Protein 4XXV (pdb70)

Sequence (711 aa):
HMKIAVLPGDGIGPEIVNEAVKVLNALDEKFELEHAPVGGAGYEASGHPLPDATLALAKEADAILFGAVGDWKYDSLERALRPEQAILGLRKHLELFANFRPAICYPQLVDASPLKPELVAGLDILIVRELNGDIYFGQPRGVRAAPDGPFAGEREGFDTMRYSEPEVRRIAHVAFQQAAQKRAKKLLSVDKSNVLETSQFWRDVMIDVSKEYADVELSSHMYVDNAAMMQLAKAPKQFDVIVTGNMFGDILSDEASSMLTGSIIGMLPSSASLDKNNKGLYEPSSHGSAPDIAGKGIANPLATILSSAAMLLRYSLNRAEQADRIERRAVKTVLEQGYRTGDIATPGCRQVGTAAMGDAVVAALMKIAVLPGDGIGPEIVNEAVKVLNALDEKFELEHAPVGGAGYEEASGHHPLPDATLALAKEADAILFGAVGDWKYDSLERALRPEQAILGLRKHLELFANFRPAICYPQLVDDASPLKPELVAGLDILIVRELNGDIYFGQPRGVRAAPDGPFAGEREGFDTMRYSEPEVRRIAHVAFQAAQKRAKKLLSVDKSNVLETSQFWRDVMIDVSKEYADVELSSHMYVDNAAMQLAKAPKQFDVIVTGNMMFGDILSDEASMMLTGSIGMLPSASLDKNNKGLYEPSHGSAPDIAGKGIANPLATILSAAMLLRYSLNRAEQADRIERAVKTVLEQGYRTGDIATPGCRRQVGTAAMGDAVVAAL

Solvent-accessible surface area: 25032 Å² total; per-residue (Å²): 194,29,23,0,0,0,0,24,5,7,29,6,0,45,32,0,0,84,10,0,18,66,0,0,101,44,11,99,48,90,33,99,43,74,103,12,52,0,0,0,31,0,78,110,68,72,26,103,8,28,9,128,80,1,24,57,13,0,115,114,3,31,0,0,0,3,2,1,5,2,25,168,142,18,66,105,30,115,68,70,30,93,0,72,73,0,47,93,16,1,74,65,107,17,118,4,3,0,4,1,47,16,1,24,7,16,72,59,11,27,117,41,1,2,0,45,62,113,41,0,32,45,6,82,3,2,0,0,30,0,10,67,7,6,0,15,121,6,100,80,52,14,71,58,56,5,81,71,46,113,50,60,54,69,119,5,0,18,0,4,3,26,4,0,53,37,15,0,65,49,0,0,44,4,0,0,52,3,0,69,95,74,67,96,79,1,10,0,1,2,12,1,15,10,0,25,3,5,40,17,6,29,75,9,0,76,62,0,22,161,111,18,99,68,9,106,40,46,57,31,27,0,20,50,1,0,11,29,0,2,94,30,1,99,68,18,12,1,1,0,0,4,1,0,9,0,18,0,0,3,27,0,3,7,21,1,2,20,18,66,27,2,4,4,5,0,1,0,19,158,111,23,33,0,8,0,21,4,35,58,28,47,25,36,86,46,29,60,138,33,80,2,11,0,0,0,0,0,5,0,0,0,10,0,0,33,20,27,10,131,76,48,79,21,0,58,68,0,47,140,0,0,109,38,0,1,123,89,15,40,17,0,39,91,14,50,41,142,87,33,125,121,26,24,5,55,43,0,0,78,8,0,45,89,24,58,78,28,1,0,0,0,23,9,12,23,6,0,54,30,0,1,89,8,0,20,66,0,0,100,43,9,102,45,88,34,116,45,90,101,14,56,0,0,0,36,0,72,120,68,78,32,74,0,15,16,130,78,2,28,58,28,0,117,140,6,65,0,0,0,1,0,3,14,6,37,143,149,16,33,108,41,120,49,58,39,8,0,19,42,0,16,11,13,0,16,68,108,20,110,0,12,2,0,33,7,25,0,67,5,19,105,55,0,14,92,22,0,6,3,33,58,109,37,0,46,68,2,63,1,20,1,0,4,0,0,7,5,6,0,10,39,6,99,81,47,16,69,54,56,4,80,70,50,132,44,56,55,70,120,4,0,15,0,5,4,25,6,0,48,39,14,0,61,66,0,0,49,29,0,0,83,18,0,63,176,81,54,83,92,2,19,0,1,2,8,13,85,52,1,67,3,6,75,18,5,40,76,9,0,77,49,0,28,149,108,20,107,68,12,122,29,52,55,34,64,0,13,59,1,0,18,46,1,1,74,38,0,98,72,11,23,1,2,0,0,4,1,0,9,0,10,0,2,0,8,4,0,0,7,2,3,1,5,41,6,6,0,10,0,0,0,13,26,174,111,82,37,0,0,0,10,0,14,18,42,8,28,38,111,51,34,68,133,32,85,3,7,0,0,0,0,0,8,0,0,0,14,0,0,66,105,28,10,128,74,40,129,22,0,51,75,0,41,137,0,0,92,42,0,1,121,94,15,39,16,0,39,63,1,48,16,134,88,33,132,120,31,23,3,56,45,0,0,76,9,0,46,89,26,58

InterPro domains:
  IPR004429 Isopropylmalate dehydrogenase [MF_01033] (1-355)
  IPR004429 Isopropylmalate dehydrogenase [PTHR42979] (2-354)
  IPR004429 Isopropylmalate dehydrogenase [TIGR00169] (2-350)
  IPR019818 Isocitrate/isopropylmalate dehydrogenase, conserved site [PS00470] (242-261)
  IPR024084 Isopropylmalate dehydrogenase-like domain [PF00180] (2-351)
  IPR024084 Isopropylmalate dehydrogenase-like domain [SM01329] (2-351)

Nearest PDB structures (foldseek):
  4iwh-assembly1_B  TM=9.318E-01  e=2.476E-70  Burkholderia thailandensis E264
  5j34-assembly2_D  TM=9.458E-01  e=7.699E-50  Arabidopsis thaliana
  3r8w-assembly2_D  TM=9.537E-01  e=6.524E-49  Arabidopsis thaliana
  1cnz-assembly1_B  TM=9.238E-01  e=2.103E-46  Salmonella enterica subsp. enterica serovar Typhimurium
  3u1h-assembly1_A  TM=9.216E-01  e=5.078E-44  Bacillus sp. (in: firmicutes)

Foldseek 3Di:
DAEEEEEQAFFCSVLLSVLLVVQVVLDPDDYHYDYDYAFVRNCVVPNARQDPVSLVSCLPGLAYQYEFYDAPVQPPPDPRRGRVVRVVVNCVVNVQFKKKWWQAADLLQQVLAPADSVQHHGGTAIEIEGADAFQVDADDWAWDQACDDPRGRHIDGDTDTADDLVSLLLSLVLQQVVLVLWVQEEEEEEQVVPDPRRVVSVVSSVVNCVVRVSHHYHYYYLVVLLVCLRVHVNVHHYYYYYNVSSVVSSVSSCNRSSCLLLIKMWGAHSQQHIYIYQPDHDDNVCGPVQQRASNRSSLSSLVNCVRRVVNVVSSVQLVQLLSVVSVVQEDGPSRHDPPGDYDGSVVSSVSSSVSD/DEEEEEQEFFQSVLLSVLLVVQVVLDPDDYHYHYDYAAVRCCVVPNARQDPVNLVSCLPGLAYQYEFHADPVQVPPDVRRGRVVRVLVSCAVNVLFKKKKWQAAFQLQLQLFPADSVQQVGDTAIEIEGRHAFQVDADDWAWDQACDDPRGRDIDGDTDTADDLVSLLVSLVVQCVVLVVPVQEEEEEAQCVPDPRRVVSVVSSVVNVVVRPSHHYYYDYLVVLLVCLRVHVSVHHYYYYYNVSSLVVSQSNNSSRSHLLAIKMWGAHPQQHTYIYRSDHSPNVCGPVQQGRSNNSSLSSLVCCVRRVVNVVSSVLLVVLLSVVSVVQEDGPSRHDPPGDHDGSVVSSVSSSVSD

B-factor: mean 15.77, std 9.16, range [4.49, 54.38]

Secondary structure (DSSP, 8-state):
--EEEEEEESTHHHHHHHHHHHHHHHSS---EEEE---THHHHHHHSSSS-HHHHHHHHHSSEEEEEE---GGGTTS-GGGSTTHHHHHHHHHTT--EEEEEEE--GGGGGGSSB-HHHHTT-EEEEEEE-S-STTT-SS-EEEE--SSTTTTSEEEEEEEEEEHHHHHHHHHHHHHHHHTTTSEEEEEE-TTT-HHHHHHHHHHHHHHTT-TTSEEEEEEHHHHHHHHHH-GGG-SEEEE-HHHHHHHHHHHHHHHS-GGG-EEEEE-TT--EEEEETT---TTTTTSS----HHHHHHHHHHHHHTSS-HHHHHHHHHHHHHHHHTTEE-GGG--TT-EE--HHHHHHHHHHT-/-EEEEEEESTTHHHHHHHHHHHHHHSSS--EEEE---THHHHHHHSSSS-HHHHHHHHHSSEEEEEE---GGGTTS-GGGSTTHHHHHHHHHTT--EEEEEEE--GGGGGGSSB-HHHHTT-EEEEEEE-S-GGGT-SSEEEEE--SSTTTTSEEEEEEEEEEHHHHHHHHHHHHHHHHTTTSEEEEEE-TTT-HHHHHHHHHHHHHHTT-TTSEEEEEEHHHHHHHHHH-GGG-SEEEE-HHHHHHHHHHHHGGGT-GGG-EEEEE-TT--EEEEESS---TTTTTSS-S--HHHHHHHHHHHHHTSS-HHHHHHHHHHHHHHHHTTEE-GGG--TT-EE--HHHHHHHHHHT-

Structure (mmCIF, N/CA/C/O backbone):
data_4XXV
#
_entry.id   4XXV
#
_cell.length_a   144.350
_cell.length_b   60.900
_cell.length_c   105.050
_cell.angle_alpha   90.000
_cell.angle_beta   117.850
_cell.angle_gamma   90.000
#
_symmetry.space_group_name_H-M   'C 1 2 1'
#
loop_
_entity.id
_entity.type
_entity.pdbx_description
1 polymer '3-isopropylmalate dehydrogenase'
2 non-polymer NICOTINAMIDE-ADENINE-DINUCLEOTIDE
3 non-polymer GLYCEROL
4 water water
#
loop_
_atom_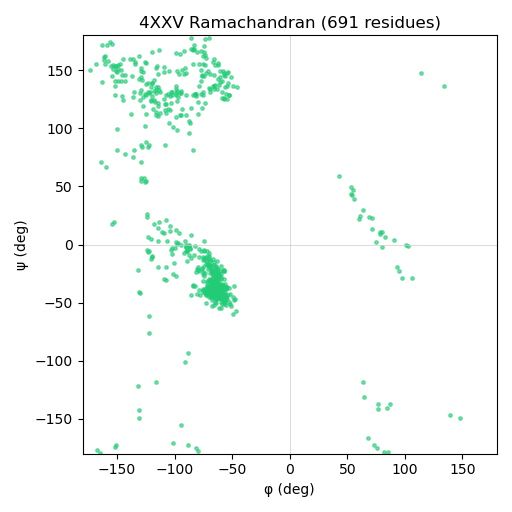site.group_PDB
_atom_site.id
_atom_site.type_symbol
_atom_site.label_atom_id
_atom_site.label_alt_id
_atom_site.label_comp_id
_atom_site.label_asym_id
_atom_site.label_entity_id
_atom_site.label_seq_id
_atom_site.pdbx_PDB_ins_code
_atom_site.Cartn_x
_atom_site.Cartn_y
_atom_site.Cartn_z
_atom_site.occupancy
_atom_site.B_iso_or_equiv
_atom_site.auth_seq_id
_atom_site.auth_comp_id
_atom_site.auth_asym_id
_atom_site.auth_atom_id
_atom_site.pdbx_PDB_model_num
ATOM 1 N N . HIS A 1 8 ? 22.346 5.313 18.994 1.00 46.33 0 HIS A N 1
ATOM 2 C CA . HIS A 1 8 ? 22.206 5.189 20.450 1.00 43.83 0 HIS A CA 1
ATOM 3 C C . HIS A 1 8 ? 20.861 4.615 20.888 1.00 38.77 0 HIS A C 1
ATOM 4 O O . HIS A 1 8 ? 19.819 4.838 20.265 1.00 37.21 0 HIS A O 1
ATOM 11 N N . MET A 1 9 ? 20.887 3.873 21.986 1.00 35.20 1 MET A N 1
ATOM 12 C CA . MET A 1 9 ? 19.664 3.327 22.531 1.00 26.64 1 MET A CA 1
ATOM 13 C C . MET A 1 9 ? 19.656 3.525 24.033 1.00 26.20 1 MET A C 1
ATOM 14 O O . MET A 1 9 ? 20.006 2.616 24.779 1.00 28.82 1 MET A O 1
ATOM 19 N N . LYS A 1 10 ? 19.287 4.725 24.469 1.00 20.66 2 LYS A N 1
ATOM 20 C CA . LYS A 1 10 ? 19.298 5.038 25.883 1.00 21.46 2 LYS A CA 1
ATOM 21 C C . LYS A 1 10 ? 17.902 4.889 26.441 1.00 17.16 2 LYS A C 1
ATOM 22 O O . LYS A 1 10 ? 16.942 5.429 25.894 1.00 17.19 2 LYS A O 1
ATOM 28 N N . ILE A 1 11 ? 17.781 4.131 27.519 1.00 14.28 3 ILE A N 1
ATOM 29 C CA . ILE A 1 11 ? 16.482 3.896 28.129 1.00 12.36 3 ILE A CA 1
ATOM 30 C C . ILE A 1 11 ? 16.492 4.465 29.535 1.00 11.73 3 ILE A C 1
ATOM 31 O O . ILE A 1 11 ? 17.348 4.104 30.341 1.00 15.64 3 ILE A O 1
ATOM 36 N N . ALA A 1 12 ? 15.559 5.370 29.814 1.00 11.12 4 ALA A N 1
ATOM 37 C CA . ALA A 1 12 ? 15.308 5.846 31.177 1.00 11.32 4 ALA A CA 1
ATOM 38 C C . ALA A 1 12 ? 14.466 4.808 31.886 1.00 12.29 4 ALA A C 1
ATOM 39 O O . ALA A 1 12 ? 13.390 4.471 31.426 1.00 10.49 4 ALA A O 1
ATOM 41 N N . VAL A 1 13 ? 14.972 4.309 33.006 1.00 10.46 5 VAL A N 1
ATOM 42 C CA . VAL A 1 13 ? 14.264 3.300 33.808 1.00 8.57 5 VAL A CA 1
ATOM 43 C C . VAL A 1 13 ? 13.717 3.969 35.050 1.00 8.98 5 VAL A C 1
ATOM 44 O O . VAL A 1 13 ? 14.482 4.494 35.851 1.00 9.18 5 VAL A O 1
ATOM 48 N N . LEU A 1 14 ? 12.386 3.982 35.180 1.00 7.38 6 LEU A N 1
ATOM 49 C CA . LEU A 1 14 ? 11.712 4.712 36.248 1.00 7.94 6 LEU A CA 1
ATOM 50 C C . LEU A 1 14 ? 10.878 3.718 37.020 1.00 7.74 6 LEU A C 1
ATOM 51 O O . LEU A 1 14 ? 9.693 3.539 36.721 1.00 8.58 6 LEU A O 1
ATOM 56 N N . PRO A 1 15 ? 11.491 3.030 38.001 1.00 8.60 7 PRO A N 1
ATOM 57 C CA . PRO A 1 15 ? 10.805 1.858 38.567 1.00 7.18 7 PRO A CA 1
ATOM 58 C C . PRO A 1 15 ? 9.586 2.215 39.413 1.00 9.38 7 PRO A C 1
ATOM 59 O O . PRO A 1 15 ? 8.641 1.441 39.384 1.00 8.13 7 PRO A O 1
ATOM 63 N N . GLY A 1 16 ? 9.629 3.334 40.151 1.00 9.23 8 GLY A N 1
ATOM 64 C CA . GLY A 1 16 ? 8.493 3.730 40.979 1.00 6.91 8 GLY A CA 1
ATOM 65 C C . GLY A 1 16 ? 8.511 3.123 42.366 1.00 6.01 8 GLY A C 1
ATOM 66 O O . GLY A 1 16 ? 9.566 3.042 43.012 1.00 8.50 8 GLY A O 1
ATOM 67 N N . ASP A 1 17 ? 7.335 2.676 42.808 1.00 5.76 9 ASP A N 1
ATOM 68 C CA . ASP A 1 17 ? 7.110 2.303 44.207 1.00 6.04 9 ASP A CA 1
ATOM 69 C C . ASP A 1 17 ? 6.585 0.877 44.324 1.00 6.38 9 ASP A C 1
ATOM 70 O O . ASP A 1 17 ? 5.951 0.389 43.394 1.00 7.43 9 ASP A O 1
ATOM 75 N N . GLY A 1 18 ? 6.779 0.235 45.475 1.00 11.34 10 GLY A N 1
ATOM 76 C CA . GLY A 1 18 ? 6.044 -1.016 45.741 1.00 11.03 10 GLY A CA 1
ATOM 77 C C . GLY A 1 18 ? 6.387 -2.145 44.782 1.00 9.55 10 GLY A C 1
ATOM 78 O O . GLY A 1 18 ? 7.550 -2.560 44.729 1.00 9.72 10 GLY A O 1
ATOM 79 N N . ILE A 1 19 ? 5.415 -2.635 44.017 1.00 7.53 11 ILE A N 1
ATOM 80 C CA . ILE A 1 19 ? 5.733 -3.692 43.036 1.00 8.24 11 ILE A CA 1
ATOM 81 C C . ILE A 1 19 ? 6.553 -3.149 41.866 1.00 8.20 11 ILE A C 1
ATOM 82 O O . ILE A 1 19 ? 7.158 -3.936 41.140 1.00 6.83 11 ILE A O 1
ATOM 87 N N . GLY A 1 20 ? 6.572 -1.833 41.674 1.00 5.60 12 GLY A N 1
ATOM 88 C CA . GLY A 1 20 ? 7.300 -1.233 40.562 1.00 7.44 12 GLY A CA 1
ATOM 89 C C . GLY A 1 20 ? 8.748 -1.703 40.396 1.00 8.58 12 GLY A C 1
ATOM 90 O O . GLY A 1 20 ? 9.135 -2.233 39.349 1.00 8.56 12 GLY A O 1
ATOM 91 N N . PRO A 1 21 ? 9.578 -1.499 41.415 1.00 7.56 13 PRO A N 1
ATOM 92 C CA . PRO A 1 21 ? 10.952 -2.016 41.316 1.00 7.19 13 PRO A CA 1
ATOM 93 C C . PRO A 1 21 ? 11.031 -3.524 41.102 1.00 10.47 13 PRO A C 1
ATOM 94 O O . PRO A 1 21 ? 11.891 -3.980 40.341 1.00 9.67 13 PRO A O 1
ATOM 98 N N . GLU A 1 22 ? 10.170 -4.273 41.787 1.00 8.51 14 GLU A N 1
ATOM 99 C CA . GLU A 1 22 ? 10.170 -5.730 41.663 1.00 7.59 14 GLU A CA 1
ATOM 100 C C . GLU A 1 22 ? 9.979 -6.170 40.216 1.00 8.24 14 GLU A C 1
ATOM 101 O O . GLU A 1 22 ? 10.718 -7.027 39.713 1.00 8.13 14 GLU A O 1
ATOM 107 N N . ILE A 1 23 ? 9.027 -5.552 39.539 1.00 6.72 15 ILE A N 1
ATOM 108 C CA . ILE A 1 23 ? 8.705 -6.009 38.184 1.00 6.25 15 ILE A CA 1
ATOM 109 C C . ILE A 1 23 ? 9.653 -5.384 37.160 1.00 6.42 15 ILE A C 1
ATOM 110 O O . ILE A 1 23 ? 10.027 -6.052 36.182 1.00 7.11 15 ILE A O 1
ATOM 115 N N . VAL A 1 24 ? 10.061 -4.130 37.373 1.00 7.11 16 VAL A N 1
ATOM 116 C CA . VAL A 1 24 ? 11.006 -3.515 36.455 1.00 7.24 16 VAL A CA 1
ATOM 117 C C . VAL A 1 24 ? 12.366 -4.236 36.546 1.00 7.77 16 VAL A C 1
ATOM 118 O O . VAL A 1 24 ? 13.062 -4.394 35.527 1.00 7.81 16 VAL A O 1
ATOM 122 N N . ASN A 1 25 ? 12.746 -4.731 37.726 1.00 9.69 17 ASN A N 1
ATOM 123 C CA . ASN A 1 25 ? 14.009 -5.468 37.801 1.00 10.20 17 ASN A CA 1
ATOM 124 C C . ASN A 1 25 ? 14.016 -6.674 36.860 1.00 8.92 17 ASN A C 1
ATOM 125 O O . ASN A 1 25 ? 15.054 -7.024 36.294 1.00 9.39 17 ASN A O 1
ATOM 130 N N . GLU A 1 26 ? 12.864 -7.302 36.683 1.00 8.22 18 GLU A N 1
ATOM 131 C CA . GLU A 1 26 ? 12.813 -8.461 35.787 1.00 10.20 18 GLU A CA 1
ATOM 132 C C . GLU A 1 26 ? 12.848 -8.050 34.309 1.00 8.81 18 GLU A C 1
ATOM 133 O O . GLU A 1 26 ? 13.479 -8.716 33.479 1.00 9.55 18 GLU A O 1
ATOM 139 N N . ALA A 1 27 ? 12.166 -6.969 33.968 1.00 8.98 19 ALA A N 1
ATOM 140 C CA . ALA A 1 27 ? 12.247 -6.480 32.584 1.00 8.52 19 ALA A CA 1
ATOM 141 C C . ALA A 1 27 ? 13.691 -6.066 32.246 1.00 10.42 19 ALA A C 1
ATOM 142 O O . ALA A 1 27 ? 14.174 -6.337 31.148 1.00 10.00 19 ALA A O 1
ATOM 144 N N . VAL A 1 28 ? 14.400 -5.453 33.205 1.00 9.26 20 VAL A N 1
ATOM 145 C CA . VAL A 1 28 ? 15.802 -5.083 33.005 1.00 10.11 20 VAL A CA 1
ATOM 146 C C . VAL A 1 28 ? 16.657 -6.338 32.864 1.00 12.60 20 VAL A C 1
ATOM 147 O O . VAL A 1 28 ? 17.544 -6.403 32.014 1.00 13.05 20 VAL A O 1
ATOM 151 N N . LYS A 1 29 ? 16.369 -7.346 33.686 1.00 10.85 21 LYS A N 1
ATOM 152 C CA . LYS A 1 29 ? 17.071 -8.632 33.571 1.00 11.78 21 LYS A CA 1
ATOM 153 C C . LYS A 1 29 ? 16.916 -9.201 32.159 1.00 12.29 21 LYS A C 1
ATOM 154 O O . LYS A 1 29 ? 17.893 -9.662 31.551 1.00 13.41 21 LYS A O 1
ATOM 160 N N . VAL A 1 30 ? 15.696 -9.138 31.620 1.00 11.60 22 VAL A N 1
ATOM 161 C CA . VAL A 1 30 ? 15.438 -9.632 30.267 1.00 12.13 22 VAL A CA 1
ATOM 162 C C . VAL A 1 30 ? 16.175 -8.791 29.227 1.00 12.81 22 VAL A C 1
ATOM 163 O O . VAL A 1 30 ? 16.834 -9.336 28.329 1.00 13.93 22 VAL A O 1
ATOM 167 N N . LEU A 1 31 ? 16.109 -7.471 29.358 1.00 12.30 23 LEU A N 1
ATOM 168 C CA . LEU A 1 31 ? 16.825 -6.620 28.408 1.00 13.06 23 LEU A CA 1
ATOM 169 C C . LEU A 1 31 ? 18.336 -6.912 28.445 1.00 14.30 23 LEU A C 1
ATOM 170 O O . LEU A 1 31 ? 18.992 -6.976 27.395 1.00 15.62 23 LEU A O 1
ATOM 175 N N . ASN A 1 32 ? 18.891 -7.101 29.639 1.00 14.22 24 ASN A N 1
ATOM 176 C CA . ASN A 1 32 ? 20.334 -7.298 29.779 1.00 15.48 24 ASN A CA 1
ATOM 177 C C . ASN A 1 32 ? 20.773 -8.664 29.232 1.00 23.17 24 ASN A C 1
ATOM 178 O O . ASN A 1 32 ? 21.942 -8.876 28.970 1.00 23.20 24 ASN A O 1
ATOM 183 N N . ALA A 1 33 ? 19.822 -9.576 29.061 1.00 16.10 25 ALA A N 1
ATOM 184 C CA . ALA A 1 33 ? 20.106 -10.918 28.557 1.00 20.21 25 ALA A CA 1
ATOM 185 C C . ALA A 1 33 ? 20.124 -10.949 27.027 1.00 21.43 25 ALA A C 1
ATOM 186 O O . ALA A 1 33 ? 20.555 -11.933 26.419 1.00 21.49 25 ALA A O 1
ATOM 188 N N . LEU A 1 34 ? 19.667 -9.871 26.403 1.00 18.39 26 LEU A N 1
ATOM 189 C CA . LEU A 1 34 ? 19.753 -9.746 24.951 1.00 19.21 26 LEU A CA 1
ATOM 190 C C . LEU A 1 34 ? 21.204 -9.449 24.523 1.00 25.34 26 LEU A C 1
ATOM 191 O O . LEU A 1 34 ? 22.049 -9.097 25.348 1.00 28.68 26 LEU A O 1
ATOM 196 N N . ASP A 1 35 ? 21.498 -9.588 23.243 1.00 26.32 27 ASP A N 1
ATOM 197 C CA . ASP A 1 35 ? 22.871 -9.330 22.787 1.00 36.82 27 ASP A CA 1
ATOM 198 C C . ASP A 1 35 ? 23.179 -7.833 22.689 1.00 40.55 27 ASP A C 1
ATOM 199 O O . ASP A 1 35 ? 24.315 -7.444 22.446 1.00 48.14 27 ASP A O 1
ATOM 201 N N . GLU A 1 36 ? 22.167 -7.004 22.903 1.00 41.93 28 GLU A N 1
ATOM 202 C CA . GLU A 1 36 ? 22.224 -5.582 22.577 1.00 42.10 28 GLU A CA 1
ATOM 203 C C . GLU A 1 36 ? 23.041 -4.741 23.543 1.00 43.46 28 GLU A C 1
ATOM 204 O O . GLU A 1 36 ? 23.298 -5.141 24.673 1.00 46.26 28 GLU A O 1
ATOM 210 N N . LYS A 1 37 ? 23.412 -3.549 23.087 1.00 43.65 29 LYS A N 1
ATOM 211 C CA . LYS A 1 37 ? 24.114 -2.585 23.921 1.00 46.26 29 LYS A CA 1
ATOM 212 C C . LYS A 1 37 ? 23.194 -1.414 24.279 1.00 43.42 29 LYS A C 1
ATOM 213 O O . LYS A 1 37 ? 23.190 -0.377 23.604 1.00 44.63 29 LYS A O 1
ATOM 215 N N . PHE A 1 38 ? 22.412 -1.583 25.341 1.00 37.33 30 PHE A N 1
ATOM 216 C CA . PHE A 1 38 ? 21.550 -0.512 25.819 1.00 29.34 30 PHE A CA 1
ATOM 217 C C . PHE A 1 38 ? 22.261 0.353 26.850 1.00 28.31 30 PHE A C 1
ATOM 218 O O . PHE A 1 38 ? 23.080 -0.126 27.630 1.00 32.80 30 PHE A O 1
ATOM 226 N N . GLU A 1 39 ? 21.922 1.631 26.873 1.00 19.92 31 GLU A N 1
ATOM 227 C CA . GLU A 1 39 ? 22.345 2.479 27.965 1.00 22.68 31 GLU A CA 1
ATOM 228 C C . GLU A 1 39 ? 21.137 2.636 28.885 1.00 21.77 31 GLU A C 1
ATOM 229 O O . GLU A 1 39 ? 20.211 3.381 28.567 1.00 21.91 31 GLU A O 1
ATOM 235 N N . LEU A 1 40 ? 21.123 1.898 29.991 1.00 19.20 32 LEU A N 1
ATOM 236 C CA . LEU A 1 40 ? 20.035 2.007 30.954 1.00 20.15 32 LEU A CA 1
ATOM 237 C C . LEU A 1 40 ? 20.429 2.990 32.029 1.00 24.54 32 LEU A C 1
ATOM 238 O O . LEU A 1 40 ? 21.529 2.908 32.562 1.00 26.26 32 LEU A O 1
ATOM 243 N N . GLU A 1 41 ? 19.547 3.924 32.359 1.00 14.56 33 GLU A N 1
ATOM 244 C CA . GLU A 1 41 ? 19.851 4.851 33.443 1.00 14.22 33 GLU A CA 1
ATOM 245 C C . GLU A 1 41 ? 18.601 4.978 34.308 1.00 15.50 33 GLU A C 1
ATOM 246 O O . GLU A 1 41 ? 17.522 5.245 33.779 1.00 14.69 33 GLU A O 1
ATOM 252 N N . HIS A 1 42 ? 18.742 4.764 35.622 1.00 14.90 34 HIS A N 1
ATOM 253 C CA . HIS A 1 42 ? 17.598 4.807 36.532 1.00 14.53 34 HIS A CA 1
ATOM 254 C C . HIS A 1 42 ? 17.386 6.198 37.113 1.00 14.92 34 HIS A C 1
ATOM 255 O O . HIS A 1 42 ? 18.334 6.978 37.245 1.00 15.21 34 HIS A O 1
ATOM 262 N N . ALA A 1 43 ? 16.136 6.508 37.457 1.00 11.10 35 ALA A N 1
ATOM 263 C CA . ALA A 1 43 ? 15.813 7.745 38.152 1.00 13.13 35 ALA A CA 1
ATOM 264 C C . ALA A 1 43 ? 14.589 7.520 39.022 1.00 11.67 35 ALA A C 1
ATOM 265 O O . ALA A 1 43 ? 13.736 6.718 38.671 1.00 9.90 35 ALA A O 1
ATOM 267 N N . PRO A 1 44 ? 14.503 8.219 40.165 1.00 10.40 36 PRO A N 1
ATOM 268 C CA . PRO A 1 44 ? 13.351 8.011 41.051 1.00 12.39 36 PRO A CA 1
ATOM 269 C C . PRO A 1 44 ? 12.072 8.678 40.544 1.00 13.33 36 PRO A C 1
ATOM 270 O O . PRO A 1 44 ? 12.127 9.766 39.971 1.00 13.91 36 PRO A O 1
ATOM 274 N N . VAL A 1 45 ? 10.936 8.039 40.793 1.00 8.05 37 VAL A N 1
ATOM 275 C CA . VAL A 1 45 ? 9.668 8.608 40.378 1.00 7.07 37 VAL A CA 1
ATOM 276 C C . VAL A 1 45 ? 8.606 8.138 41.345 1.00 7.56 37 VAL A C 1
ATOM 277 O O . VAL A 1 45 ? 8.760 7.098 42.002 1.00 7.83 37 VAL A O 1
ATOM 281 N N . GLY A 1 46 ? 7.556 8.936 41.463 1.00 8.99 38 GLY A N 1
ATOM 282 C CA . GLY A 1 46 ? 6.435 8.616 42.333 1.00 7.91 38 GLY A CA 1
ATOM 283 C C . GLY A 1 46 ? 6.812 8.889 43.783 1.00 8.43 38 GLY A C 1
ATOM 284 O O . GLY A 1 46 ? 7.442 9.895 44.095 1.00 8.87 38 GLY A O 1
ATOM 285 N N . GLY A 1 47 ? 6.431 7.983 44.670 1.00 7.25 39 GLY A N 1
ATOM 286 C CA . GLY A 1 47 ? 6.843 8.115 46.066 1.00 7.59 39 GLY A CA 1
ATOM 287 C C . GLY A 1 47 ? 8.344 8.155 46.250 1.00 7.88 39 GLY A C 1
ATOM 288 O O . GLY A 1 47 ? 8.875 8.888 47.106 1.00 8.52 39 GLY A O 1
ATOM 289 N N . ALA A 1 48 ? 9.050 7.358 45.455 1.00 9.11 40 ALA A N 1
ATOM 290 C CA . ALA A 1 48 ? 10.499 7.370 45.479 1.00 9.96 40 ALA A CA 1
ATOM 291 C C . ALA A 1 48 ? 11.045 8.743 45.057 1.00 10.58 40 ALA A C 1
ATOM 292 O O . ALA A 1 48 ? 12.086 9.177 45.534 1.00 10.44 40 ALA A O 1
ATOM 294 N N . GLY A 1 49 ? 10.338 9.399 44.142 1.00 8.16 41 GLY A N 1
ATOM 295 C CA . GLY A 1 49 ? 10.691 10.759 43.752 1.00 8.59 41 GLY A CA 1
ATOM 296 C C . GLY A 1 49 ? 10.519 11.731 44.920 1.00 10.24 41 GLY A C 1
ATOM 297 O O . GLY A 1 49 ? 11.365 12.610 45.168 1.00 9.92 41 GLY A O 1
ATOM 298 N N . TYR A 1 50 ? 9.400 11.591 45.621 1.00 9.14 42 TYR A N 1
ATOM 299 C CA . TYR A 1 50 ? 9.135 12.430 46.784 1.00 9.75 42 TYR A CA 1
ATOM 300 C C . TYR A 1 50 ? 10.202 12.207 47.869 1.00 12.68 42 TYR A C 1
ATOM 301 O O . TYR A 1 50 ? 10.727 13.163 48.462 1.00 11.17 42 TYR A O 1
ATOM 310 N N . GLU A 1 51 ? 10.542 10.954 48.139 1.00 10.06 43 GLU A N 1
ATOM 311 C CA . GLU A 1 51 ? 11.540 10.691 49.164 1.00 10.73 43 GLU A CA 1
ATOM 312 C C . GLU A 1 51 ? 12.911 11.246 48.772 1.00 11.26 43 GLU A C 1
ATOM 313 O O . GLU A 1 51 ? 13.663 11.658 49.622 1.00 12.14 43 GLU A O 1
ATOM 319 N N . ALA A 1 52 ? 13.221 11.283 47.476 1.00 10.87 44 ALA A N 1
ATOM 320 C CA . ALA A 1 52 ? 14.535 11.740 47.044 1.00 11.50 44 ALA A CA 1
ATOM 321 C C . ALA A 1 52 ? 14.628 13.262 47.018 1.00 12.19 44 ALA A C 1
ATOM 322 O O . ALA A 1 52 ? 15.652 13.828 47.402 1.00 13.13 44 ALA A O 1
ATOM 324 N N . SER A 1 53 ? 13.586 13.932 46.525 1.00 11.83 45 SER A N 1
ATOM 325 C CA . SER A 1 53 ? 13.705 15.389 46.351 1.00 12.57 45 SER A CA 1
ATOM 326 C C . SER A 1 53 ? 12.385 16.160 46.389 1.00 12.46 45 SER A C 1
ATOM 327 O O . SER A 1 53 ? 12.328 17.315 45.937 1.00 12.97 45 SER A O 1
ATOM 330 N N . GLY A 1 54 ? 11.348 15.520 46.919 1.00 11.91 46 GLY A N 1
ATOM 331 C CA . GLY A 1 54 ? 10.141 16.208 47.342 1.00 12.50 46 GLY A CA 1
ATOM 332 C C . GLY A 1 54 ? 9.041 16.360 46.300 1.00 13.34 46 GLY A C 1
ATOM 333 O O . GLY A 1 54 ? 8.047 17.023 46.571 1.00 11.85 46 GLY A O 1
ATOM 334 N N . HIS A 1 55 ? 9.228 15.784 45.108 1.00 11.86 47 HIS A N 1
ATOM 335 C CA . HIS A 1 55 ? 8.197 15.814 44.066 1.00 11.39 47 HIS A CA 1
ATOM 336 C C . HIS A 1 55 ? 8.071 14.455 43.403 1.00 10.30 47 HIS A C 1
ATOM 337 O O . HIS A 1 55 ? 9.067 13.770 43.224 1.00 11.02 47 HIS A O 1
ATOM 344 N N . PRO A 1 56 ? 6.853 14.069 43.021 1.00 9.46 48 PRO A N 1
ATOM 345 C CA . PRO A 1 56 ? 6.707 12.752 42.388 1.00 8.29 48 PRO A CA 1
ATOM 346 C C . PRO A 1 56 ? 7.357 12.683 41.004 1.00 9.21 48 PRO A C 1
ATOM 347 O O . PRO A 1 56 ? 7.671 11.599 40.534 1.00 9.58 48 PRO A O 1
ATOM 351 N N . LEU A 1 57 ? 7.585 13.831 40.380 1.00 8.74 49 LEU A N 1
ATOM 352 C CA . LEU A 1 57 ? 8.371 13.858 39.140 1.00 9.71 49 LEU A CA 1
ATOM 353 C C . LEU A 1 57 ? 9.471 14.916 39.298 1.00 9.60 49 LEU A C 1
ATOM 354 O O . LEU A 1 57 ? 9.305 16.070 38.896 1.00 13.14 49 LEU A O 1
ATOM 359 N N . PRO A 1 58 ? 10.600 14.517 39.894 1.00 10.68 50 PRO A N 1
ATOM 360 C CA . PRO A 1 58 ? 11.745 15.419 40.068 1.00 10.64 50 PRO A CA 1
ATOM 361 C C . PRO A 1 58 ? 12.220 15.977 38.728 1.00 14.22 50 PRO A C 1
A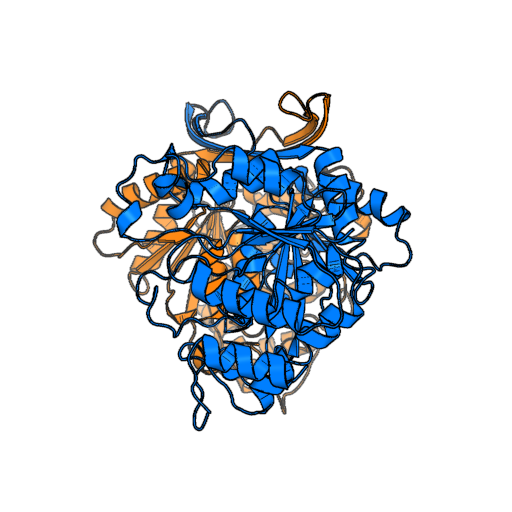TOM 362 O O . PRO A 1 58 ? 12.163 15.289 37.704 1.00 12.35 50 PRO A O 1
ATOM 366 N N . ASP A 1 59 ? 12.693 17.215 38.749 1.00 13.43 51 ASP A N 1
ATOM 367 C CA . ASP A 1 59 ? 13.279 17.824 37.561 1.00 18.92 51 ASP A CA 1
ATOM 368 C C . ASP A 1 59 ? 14.313 16.934 36.867 1.00 16.68 51 ASP A C 1
ATOM 369 O O . ASP A 1 59 ? 14.287 16.810 35.652 1.00 16.75 51 ASP A O 1
ATOM 374 N N . ALA A 1 60 ? 15.242 16.357 37.628 1.00 16.84 52 ALA A N 1
ATOM 375 C CA . ALA A 1 60 ? 16.281 15.517 37.037 1.00 17.40 52 ALA A CA 1
ATOM 376 C C . ALA A 1 60 ? 15.688 14.262 36.397 1.00 16.69 52 ALA A C 1
ATOM 377 O O . ALA A 1 60 ? 16.233 13.746 35.421 1.00 17.30 52 ALA A O 1
ATOM 379 N N . THR A 1 61 ? 14.578 13.769 36.946 1.00 11.26 53 THR A N 1
ATOM 380 C CA . THR A 1 61 ? 13.934 12.573 36.393 1.00 12.89 53 THR A CA 1
ATOM 381 C C . THR A 1 61 ? 13.254 12.913 35.063 1.00 13.37 53 THR A C 1
ATOM 382 O O . THR A 1 61 ? 13.358 12.170 34.093 1.00 11.63 53 THR A O 1
ATOM 386 N N . LEU A 1 62 ? 12.584 14.054 35.020 1.00 11.69 54 LEU A N 1
ATOM 387 C CA . LEU A 1 62 ? 11.969 14.494 33.776 1.00 10.97 54 LEU A CA 1
ATOM 388 C C . LEU A 1 62 ? 13.044 14.799 32.725 1.00 13.85 54 LEU A C 1
ATOM 389 O O . LEU A 1 62 ? 12.892 14.445 31.550 1.00 12.68 54 LEU A O 1
ATOM 394 N N . ALA A 1 63 ? 14.133 15.453 33.132 1.00 14.08 55 ALA A N 1
ATOM 395 C CA . ALA A 1 63 ? 15.211 15.734 32.198 1.00 16.79 55 ALA A CA 1
ATOM 396 C C . ALA A 1 63 ? 15.776 14.442 31.576 1.00 16.32 55 ALA A C 1
ATOM 397 O O . ALA A 1 63 ? 16.040 14.391 30.358 1.00 17.15 55 ALA A O 1
ATOM 399 N N . LEU A 1 64 ? 15.953 13.408 32.400 1.00 14.56 56 LEU A N 1
ATOM 400 C CA . LEU A 1 64 ? 16.412 12.124 31.898 1.00 12.92 56 LEU A CA 1
ATOM 401 C C . LEU A 1 64 ? 15.392 11.539 30.924 1.00 14.11 56 LEU A C 1
ATOM 402 O O . LEU A 1 64 ? 15.757 11.028 29.858 1.00 14.10 56 LEU A O 1
ATOM 407 N N . ALA A 1 65 ? 14.116 11.595 31.296 1.00 11.76 57 ALA A N 1
ATOM 408 C CA . ALA A 1 65 ? 13.069 11.046 30.416 1.00 11.67 57 ALA A CA 1
ATOM 409 C C . ALA A 1 65 ? 13.039 11.764 29.070 1.00 13.98 57 ALA A C 1
ATOM 410 O O . ALA A 1 65 ? 12.873 11.123 28.027 1.00 13.31 57 ALA A O 1
ATOM 412 N N . LYS A 1 66 ? 13.243 13.084 29.080 1.00 13.73 58 LYS A N 1
ATOM 413 C CA . LYS A 1 66 ? 13.282 13.857 27.838 1.00 15.81 58 LYS A CA 1
ATOM 414 C C . LYS A 1 66 ? 14.474 13.484 26.977 1.00 18.23 58 LYS A C 1
ATOM 415 O O . LYS A 1 66 ? 14.373 13.457 25.741 1.00 16.48 58 LYS A O 1
ATOM 421 N N . GLU A 1 67 ? 15.621 13.265 27.619 1.00 14.96 59 GLU A N 1
ATOM 422 C CA . GLU A 1 67 ? 16.857 12.983 26.905 1.00 18.65 59 GLU A CA 1
ATOM 423 C C . GLU A 1 67 ? 16.883 11.589 26.272 1.00 19.24 59 GLU A C 1
ATOM 424 O O . GLU A 1 67 ? 17.462 11.399 25.198 1.00 18.54 59 GLU A O 1
ATOM 430 N N . ALA A 1 68 ? 16.244 10.626 26.933 1.00 15.58 60 ALA A N 1
ATOM 431 C CA . ALA A 1 68 ? 16.316 9.224 26.541 1.00 14.44 60 ALA A CA 1
ATOM 432 C C . ALA A 1 68 ? 15.530 8.919 25.260 1.00 15.42 60 ALA A C 1
ATOM 433 O O . ALA A 1 68 ? 14.677 9.695 24.843 1.00 16.23 60 ALA A O 1
ATOM 435 N N . ASP A 1 69 ? 15.860 7.803 24.620 1.00 14.97 61 ASP A N 1
ATOM 436 C CA . ASP A 1 69 ? 15.147 7.329 23.428 1.00 15.24 61 ASP A CA 1
ATOM 437 C C . ASP A 1 69 ? 13.823 6.619 23.744 1.00 14.32 61 ASP A C 1
ATOM 438 O O . ASP A 1 69 ? 12.947 6.501 22.874 1.00 14.33 61 ASP A O 1
ATOM 443 N N . ALA A 1 70 ? 13.704 6.130 24.978 1.00 12.91 62 ALA A N 1
ATOM 444 C CA . ALA A 1 70 ? 12.487 5.483 25.457 1.00 14.40 62 ALA A CA 1
ATOM 445 C C . ALA A 1 70 ? 12.492 5.474 26.976 1.00 12.42 62 ALA A C 1
ATOM 446 O O . ALA A 1 70 ? 13.534 5.664 27.601 1.00 11.08 62 ALA A O 1
ATOM 448 N N . ILE A 1 71 ? 11.323 5.256 27.563 1.00 9.91 63 ILE A N 1
ATOM 449 C CA . ILE A 1 71 ? 11.223 5.162 29.016 1.00 9.10 63 ILE A CA 1
ATOM 450 C C . ILE A 1 71 ? 10.594 3.825 29.374 1.00 8.46 63 ILE A C 1
ATOM 451 O O . ILE A 1 71 ? 9.551 3.461 28.818 1.00 9.01 63 ILE A O 1
ATOM 456 N N . LEU A 1 72 ? 11.220 3.109 30.310 1.00 8.22 64 LEU A N 1
ATOM 457 C CA . LEU A 1 72 ? 10.624 1.912 30.915 1.00 7.63 64 LEU A CA 1
ATOM 458 C C . LEU A 1 72 ? 10.135 2.270 32.317 1.00 7.20 64 LEU A C 1
ATOM 459 O O . LEU A 1 72 ? 10.932 2.639 33.173 1.00 8.64 64 LEU A O 1
ATOM 464 N N . PHE A 1 73 ? 8.825 2.200 32.539 1.00 7.30 65 PHE A N 1
ATOM 465 C CA . PHE A 1 73 ? 8.225 2.736 33.770 1.00 6.06 65 PHE A CA 1
ATOM 466 C C . PHE A 1 73 ? 7.546 1.590 34.504 1.00 6.58 65 PHE A C 1
ATOM 467 O O . PHE A 1 73 ? 6.909 0.740 33.879 1.00 8.78 65 PHE A O 1
ATOM 475 N N . GLY A 1 74 ? 7.679 1.534 35.827 1.00 7.00 66 GLY A N 1
ATOM 476 C CA . GLY A 1 74 ? 7.017 0.460 36.547 1.00 6.32 66 GLY A CA 1
ATOM 477 C C . GLY A 1 74 ? 5.615 0.789 37.018 1.00 9.33 66 GLY A C 1
ATOM 478 O O . GLY A 1 74 ? 4.645 0.734 36.263 1.00 8.78 66 GLY A O 1
ATOM 479 N N . ALA A 1 75 ? 5.508 1.115 38.297 1.00 6.60 67 ALA A N 1
ATOM 480 C CA . ALA A 1 75 ? 4.211 1.473 38.864 1.00 5.96 67 ALA A CA 1
ATOM 481 C C . ALA A 1 75 ? 4.476 2.412 40.013 1.00 5.76 67 ALA A C 1
ATOM 482 O O . ALA A 1 75 ? 5.432 2.202 40.740 1.00 8.20 67 ALA A O 1
ATOM 484 N N . VAL A 1 76 ? 3.635 3.425 40.164 1.00 7.59 68 VAL A N 1
ATOM 485 C CA . VAL A 1 76 ? 3.780 4.346 41.300 1.00 6.58 68 VAL A CA 1
ATOM 486 C C . VAL A 1 76 ? 2.587 4.290 42.217 1.00 7.51 68 VAL A C 1
ATOM 487 O O . VAL A 1 76 ? 1.477 3.969 41.793 1.00 9.12 68 VAL A O 1
ATOM 491 N N . GLY A 1 77 ? 2.833 4.585 43.486 1.00 6.01 69 GLY A N 1
ATOM 492 C CA . GLY A 1 77 ? 1.764 4.631 44.473 1.00 9.82 69 GLY A CA 1
ATOM 493 C C . GLY A 1 77 ? 1.874 3.569 45.534 1.00 6.63 69 GLY A C 1
ATOM 494 O O . GLY A 1 77 ? 2.378 2.459 45.292 1.00 9.51 69 GLY A O 1
ATOM 495 N N . ASP A 1 78 ? 1.416 3.929 46.726 1.00 7.23 70 ASP A N 1
ATOM 496 C CA . ASP A 1 78 ? 1.332 3.021 47.855 1.00 7.65 70 ASP A CA 1
ATOM 497 C C . ASP A 1 78 ? 0.502 3.700 48.938 1.00 9.94 70 ASP A C 1
ATOM 498 O O . ASP A 1 78 ? 0.447 4.939 49.014 1.00 9.99 70 ASP A O 1
ATOM 503 N N . TRP A 1 79 ? -0.103 2.897 49.795 1.00 9.01 71 TRP A N 1
ATOM 504 C CA . TRP A 1 79 ? -0.844 3.434 50.944 1.00 9.99 71 TRP A CA 1
ATOM 505 C C . TRP A 1 79 ? -0.072 4.482 51.738 1.00 13.04 71 TRP A C 1
ATOM 506 O O . TRP A 1 79 ? -0.666 5.444 52.249 1.00 12.83 71 TRP A O 1
ATOM 517 N N . LYS A 1 80 ? 1.248 4.319 51.856 1.00 10.78 72 LYS A N 1
ATOM 518 C CA . LYS A 1 80 ? 2.025 5.215 52.717 1.00 12.82 72 LYS A CA 1
ATOM 519 C C . LYS A 1 80 ? 2.224 6.615 52.114 1.00 13.59 72 LYS A C 1
ATOM 520 O O . LYS A 1 80 ? 2.651 7.554 52.811 1.00 13.61 72 LYS A O 1
ATOM 526 N N . TYR A 1 81 ? 1.907 6.767 50.831 1.00 11.92 73 TYR A N 1
ATOM 527 C CA . TYR A 1 81 ? 2.004 8.061 50.160 1.00 9.68 73 TYR A CA 1
ATOM 528 C C . TYR A 1 81 ? 0.634 8.721 49.983 1.00 14.05 73 TYR A C 1
ATOM 529 O O . TYR A 1 81 ? 0.554 9.850 49.525 1.00 13.87 73 TYR A O 1
ATOM 538 N N . ASP A 1 82 ? -0.441 8.032 50.352 1.00 11.77 74 ASP A N 1
ATOM 539 C CA . ASP A 1 82 ? -1.771 8.523 49.999 1.00 14.83 74 ASP A CA 1
ATOM 540 C C . ASP A 1 82 ? -2.174 9.748 50.809 1.00 18.22 74 ASP A C 1
ATOM 541 O O . ASP A 1 82 ? -3.121 10.435 50.449 1.00 22.30 74 ASP A O 1
ATOM 546 N N . SER A 1 83 ? -1.443 10.028 51.881 1.00 18.85 75 SER A N 1
ATOM 547 C CA . SER A 1 83 ? -1.748 11.158 52.749 1.00 20.07 75 SER A CA 1
ATOM 548 C C . SER A 1 83 ? -1.028 12.448 52.321 1.00 19.45 75 SER A C 1
ATOM 549 O O . SER A 1 83 ? -1.275 13.507 52.894 1.00 19.31 75 SER A O 1
ATOM 552 N N . LEU A 1 84 ? -0.153 12.362 51.322 1.00 15.32 76 LEU A N 1
ATOM 553 C CA . LEU A 1 84 ? 0.520 13.567 50.816 1.00 17.05 76 LEU A CA 1
ATOM 554 C C . LEU A 1 84 ? -0.499 14.510 50.194 1.00 21.31 76 LEU A C 1
ATOM 555 O O . LEU A 1 84 ? -1.558 14.057 49.745 1.00 19.76 76 LEU A O 1
ATOM 560 N N . GLU A 1 85 ? -0.198 15.811 50.157 1.00 21.20 77 GLU A N 1
ATOM 561 C CA . GLU A 1 85 ? -1.072 16.750 49.454 1.00 23.69 77 GLU A CA 1
ATOM 562 C C . GLU A 1 85 ? -1.196 16.310 47.994 1.00 20.72 77 GLU A C 1
ATOM 563 O O . GLU A 1 85 ? -0.260 15.712 47.439 1.00 16.23 77 GLU A O 1
ATOM 569 N N . ARG A 1 86 ? -2.352 16.587 47.387 1.00 19.78 78 ARG A N 1
ATOM 570 C CA . ARG A 1 86 ? -2.707 16.052 46.071 1.00 21.33 78 ARG A CA 1
ATOM 571 C C . ARG A 1 86 ? -1.611 16.239 45.024 1.00 15.86 78 ARG A C 1
ATOM 572 O O . ARG A 1 86 ? -1.295 15.327 44.280 1.00 17.25 78 ARG A O 1
ATOM 574 N N . ALA A 1 87 ? -1.032 17.429 44.980 1.00 17.54 79 ALA A N 1
ATOM 575 C CA . ALA A 1 87 ? -0.050 17.748 43.947 1.00 18.63 79 ALA A CA 1
ATOM 576 C C . ALA A 1 87 ? 1.208 16.907 44.058 1.00 16.66 79 ALA A C 1
ATOM 577 O O . ALA A 1 87 ? 1.921 16.745 43.071 1.00 16.21 79 ALA A O 1
ATOM 579 N N . LEU A 1 88 ? 1.478 16.385 45.260 1.00 13.46 80 LEU A N 1
ATOM 580 C CA . LEU A 1 88 ? 2.682 15.585 45.513 1.00 14.30 80 LEU A CA 1
ATOM 581 C C . LEU A 1 88 ? 2.452 14.069 45.474 1.00 13.09 80 LEU A C 1
ATOM 582 O O . LEU A 1 88 ? 3.388 13.313 45.717 1.00 14.38 80 LEU A O 1
ATOM 587 N N . ARG A 1 89 ? 1.228 13.617 45.186 1.00 11.09 81 ARG A N 1
ATOM 588 C CA . ARG A 1 89 ? 0.961 12.168 45.245 1.00 12.79 81 ARG A CA 1
ATOM 589 C C . ARG A 1 89 ? 1.663 11.452 44.087 1.00 9.98 81 ARG A C 1
ATOM 590 O O . ARG A 1 89 ? 1.867 12.038 43.029 1.00 10.38 81 ARG A O 1
ATOM 598 N N . PRO A 1 90 ? 2.056 10.199 44.306 1.00 9.85 82 PRO A N 1
ATOM 599 C CA . PRO A 1 90 ? 2.872 9.506 43.307 1.00 7.17 82 PRO A CA 1
ATOM 600 C C . PRO A 1 90 ? 2.235 9.477 41.929 1.00 8.51 82 PRO A C 1
ATOM 601 O O . PRO A 1 90 ? 2.929 9.631 40.913 1.00 9.95 82 PRO A O 1
ATOM 605 N N . GLU A 1 91 ? 0.918 9.345 41.896 1.00 10.14 83 GLU A N 1
ATOM 606 C CA . GLU A 1 91 ? 0.233 9.156 40.635 1.00 11.81 83 GLU A CA 1
ATOM 607 C C . GLU A 1 91 ? 0.265 10.410 39.761 1.00 12.99 83 GLU A C 1
ATOM 608 O O . GLU A 1 91 ? 0.009 10.320 38.550 1.00 13.56 83 GLU A O 1
ATOM 614 N N . GLN A 1 92 ? 0.641 11.557 40.327 1.00 9.81 84 GLN A N 1
ATOM 615 C CA . GLN A 1 92 ? 0.800 12.770 39.535 1.00 11.73 84 GLN A CA 1
ATOM 616 C C . GLN A 1 92 ? 1.919 12.637 38.502 1.00 14.87 84 GLN A C 1
ATOM 617 O O . GLN A 1 92 ? 1.896 13.316 37.470 1.00 15.33 84 GLN A O 1
ATOM 623 N N . ALA A 1 93 ? 2.899 11.765 38.764 1.00 10.66 85 ALA A N 1
ATOM 624 C CA . ALA A 1 93 ? 4.021 11.603 37.833 1.00 11.17 85 ALA A CA 1
ATOM 625 C C . ALA A 1 93 ? 3.579 11.110 36.454 1.00 10.26 85 ALA A C 1
ATOM 626 O O . ALA A 1 93 ? 4.194 11.460 35.449 1.00 12.27 85 ALA A O 1
ATOM 628 N N . ILE A 1 94 ? 2.560 10.261 36.433 1.00 10.07 86 ILE A N 1
ATOM 629 C CA . ILE A 1 94 ? 2.016 9.685 35.197 1.00 12.85 86 ILE A CA 1
ATOM 630 C C . ILE A 1 94 ? 1.553 10.828 34.287 1.00 14.08 86 ILE A C 1
ATOM 631 O O . ILE A 1 94 ? 1.931 10.930 33.107 1.00 12.65 86 ILE A O 1
ATOM 636 N N . LEU A 1 95 ? 0.746 11.712 34.859 1.00 14.21 87 LEU A N 1
ATOM 637 C CA . LEU A 1 95 ? 0.205 12.859 34.141 1.00 14.15 87 LEU A CA 1
ATOM 638 C C . LEU A 1 95 ? 1.297 13.799 33.701 1.00 13.47 87 LEU A C 1
ATOM 639 O O . LEU A 1 95 ? 1.251 14.337 32.585 1.00 14.67 87 LEU A O 1
ATOM 644 N N . GLY A 1 96 ? 2.261 14.018 34.596 1.00 11.87 88 GLY A N 1
ATOM 645 C CA . GLY A 1 96 ? 3.378 14.899 34.320 1.00 12.72 88 GLY A CA 1
ATOM 646 C C . GLY A 1 96 ? 4.205 14.449 33.123 1.00 11.96 88 GLY A C 1
ATOM 647 O O . GLY A 1 96 ? 4.576 15.253 32.251 1.00 11.49 88 GLY A O 1
ATOM 648 N N . LEU A 1 97 ? 4.502 13.153 33.083 1.00 11.15 89 LEU A N 1
ATOM 649 C CA . LEU A 1 97 ? 5.286 12.617 31.967 1.00 10.19 89 LEU A CA 1
ATOM 650 C C . LEU A 1 97 ? 4.513 12.708 30.639 1.00 10.33 89 LEU A C 1
ATOM 651 O O . LEU A 1 97 ? 5.070 13.112 29.620 1.00 12.15 89 LEU A O 1
ATOM 656 N N . ARG A 1 98 ? 3.232 12.353 30.654 1.00 10.36 90 ARG A N 1
ATOM 657 C CA . ARG A 1 98 ? 2.408 12.455 29.437 1.00 12.91 90 ARG A CA 1
ATOM 658 C C . ARG A 1 98 ? 2.340 13.890 28.932 1.00 13.95 90 ARG A C 1
ATOM 659 O O . ARG A 1 98 ? 2.461 14.125 27.735 1.00 13.08 90 ARG A O 1
ATOM 667 N N . LYS A 1 99 ? 2.125 14.852 29.837 1.00 12.76 91 LYS A N 1
ATOM 668 C CA . LYS A 1 99 ? 2.047 16.251 29.434 1.00 15.77 91 LYS A CA 1
ATOM 669 C C . LYS A 1 99 ? 3.394 16.800 28.921 1.00 12.17 91 LYS A C 1
ATOM 670 O O . LYS A 1 99 ? 3.471 17.350 27.822 1.00 13.34 91 LYS A O 1
ATOM 672 N N . HIS A 1 100 ? 4.455 16.658 29.704 1.00 14.10 92 HIS A N 1
ATOM 673 C CA . HIS A 1 100 ? 5.723 17.287 29.349 1.00 15.21 92 HIS A CA 1
ATOM 674 C C . HIS A 1 100 ? 6.450 16.609 28.190 1.00 14.34 92 HIS A C 1
ATOM 675 O O . HIS A 1 100 ? 7.235 17.255 27.502 1.00 17.43 92 HIS A O 1
ATOM 682 N N . LEU A 1 101 ? 6.177 15.323 27.967 1.00 12.26 93 LEU A N 1
ATOM 683 C CA . LEU A 1 101 ? 6.783 14.614 26.835 1.00 18.19 93 LEU A CA 1
ATOM 684 C C . LEU A 1 101 ? 5.854 14.558 25.629 1.00 13.71 93 LEU A C 1
ATOM 685 O O . LEU A 1 101 ? 6.193 13.942 24.614 1.00 13.79 93 LEU A O 1
ATOM 690 N N . GLU A 1 102 ? 4.669 15.157 25.751 1.00 12.98 94 GLU A N 1
ATOM 691 C CA . GLU A 1 102 ? 3.680 15.181 24.678 1.00 11.18 94 GLU A CA 1
ATOM 692 C C . GLU A 1 102 ? 3.357 13.784 24.149 1.00 14.57 94 GLU A C 1
ATOM 693 O O . GLU A 1 102 ? 3.386 13.531 22.940 1.00 13.60 94 GLU A O 1
ATOM 699 N N . LEU A 1 103 ? 3.070 12.876 25.076 1.00 9.83 95 LEU A N 1
ATOM 700 C CA . LEU A 1 103 ? 2.718 11.507 24.750 1.00 12.28 95 LEU A CA 1
ATOM 701 C C . LEU A 1 103 ? 1.214 11.396 24.517 1.00 15.67 95 LEU A C 1
ATOM 702 O O . LEU A 1 103 ? 0.453 11.195 25.454 1.00 19.13 95 LEU A O 1
ATOM 707 N N . PHE A 1 104 ? 0.792 11.466 23.266 1.00 8.47 96 PHE A N 1
ATOM 708 C CA . PHE A 1 104 ? -0.630 11.576 22.954 1.00 9.47 96 PHE A CA 1
ATOM 709 C C . PHE A 1 104 ? -1.263 10.263 22.492 1.00 9.75 96 PHE A C 1
ATOM 710 O O . PHE A 1 104 ? -2.478 10.201 22.308 1.00 12.95 96 PHE A O 1
ATOM 718 N N . ALA A 1 105 ? -0.447 9.230 22.269 1.00 7.66 97 ALA A N 1
ATOM 719 C CA . ALA A 1 105 ? -0.948 7.964 21.724 1.00 7.71 97 ALA A CA 1
ATOM 720 C C . ALA A 1 105 ? -0.819 6.822 22.739 1.00 7.35 97 ALA A C 1
ATOM 721 O O . ALA A 1 105 ? 0.288 6.368 23.045 1.00 10.22 97 ALA A O 1
ATOM 723 N N . ASN A 1 106 ? -1.946 6.354 23.247 1.00 8.65 98 ASN A N 1
ATOM 724 C CA . ASN A 1 106 ? -1.925 5.270 24.233 1.00 7.71 98 ASN A CA 1
ATOM 725 C C . ASN A 1 106 ? -2.100 3.927 23.501 1.00 7.92 98 ASN A C 1
ATOM 726 O O . ASN A 1 106 ? -3.162 3.657 22.939 1.00 10.81 98 ASN A O 1
ATOM 731 N N . PHE A 1 107 ? -1.050 3.115 23.492 1.00 7.22 99 PHE A N 1
ATOM 732 C CA . PHE A 1 107 ? -1.100 1.745 22.948 1.00 8.09 99 PHE A CA 1
ATOM 733 C C . PHE A 1 107 ? -1.584 0.772 24.000 1.00 10.05 99 PHE A C 1
ATOM 734 O O . PHE A 1 107 ? -0.933 0.613 25.036 1.00 9.84 99 PHE A O 1
ATOM 742 N N . ARG A 1 108 ? -2.723 0.132 23.743 1.00 6.79 100 ARG A N 1
ATOM 743 C CA . ARG A 1 108 ? -3.302 -0.847 24.663 1.00 6.76 100 ARG A CA 1
ATOM 744 C C . ARG A 1 108 ? -3.546 -2.181 23.956 1.00 7.18 100 ARG A C 1
ATOM 745 O O . ARG A 1 108 ? -4.644 -2.414 23.443 1.00 8.53 100 ARG A O 1
ATOM 753 N N . PRO A 1 109 ? -2.539 -3.063 23.952 1.00 9.24 101 PRO A N 1
ATOM 754 C CA . PRO A 1 109 ? -2.720 -4.402 23.400 1.00 10.59 101 PRO A CA 1
ATOM 755 C C . PRO A 1 109 ? -3.802 -5.163 24.161 1.00 10.10 101 PRO A C 1
ATOM 756 O O . PRO A 1 109 ? -3.969 -5.008 25.383 1.00 11.05 101 PRO A O 1
ATOM 760 N N . ALA A 1 110 ? -4.566 -5.964 23.430 1.00 7.22 102 ALA A N 1
ATOM 761 C CA . ALA A 1 110 ? -5.438 -6.930 24.057 1.00 7.00 102 ALA A CA 1
ATOM 762 C C . ALA A 1 110 ? -4.917 -8.286 23.609 1.00 11.75 102 ALA A C 1
ATOM 763 O O . ALA A 1 110 ? -4.991 -8.633 22.433 1.00 10.43 102 ALA A O 1
ATOM 765 N N . ILE A 1 111 ? -4.363 -9.046 24.547 1.00 7.82 103 ILE A N 1
ATOM 766 C CA . ILE A 1 111 ? -3.737 -10.318 24.233 1.00 8.77 103 ILE A CA 1
ATOM 767 C C . ILE A 1 111 ? -4.319 -11.355 25.169 1.00 11.20 103 ILE A C 1
ATOM 768 O O . ILE A 1 111 ? -4.618 -11.054 26.334 1.00 10.66 103 ILE A O 1
ATOM 773 N N . CYS A 1 112 ? -4.503 -12.565 24.664 1.00 8.79 104 CYS A N 1
ATOM 774 C CA . CYS A 1 112 ? -5.044 -13.639 25.477 1.00 9.06 104 CYS A CA 1
ATOM 775 C C . CYS A 1 112 ? -4.260 -14.900 25.184 1.00 11.73 104 CYS A C 1
ATOM 776 O O . CYS A 1 112 ? -4.296 -15.424 24.060 1.00 11.45 104 CYS A O 1
ATOM 779 N N . TYR A 1 113 ? -3.511 -15.355 26.180 1.00 10.82 105 TYR A N 1
ATOM 780 C CA . TYR A 1 113 ? -2.702 -16.554 26.045 1.00 10.92 105 TYR A CA 1
ATOM 781 C C . TYR A 1 113 ? -3.561 -17.787 26.196 1.00 13.52 105 TYR A C 1
ATOM 782 O O . TYR A 1 113 ? -4.428 -17.849 27.073 1.00 13.87 105 TYR A O 1
ATOM 791 N N . PRO A 1 114 ? -3.341 -18.785 25.327 1.00 14.41 106 PRO A N 1
ATOM 792 C CA . PRO A 1 114 ? -4.150 -20.008 25.355 1.00 15.16 106 PRO A CA 1
ATOM 793 C C . PRO A 1 114 ? -4.183 -20.649 26.741 1.00 16.21 106 PRO A C 1
ATOM 794 O O . PRO A 1 114 ? -5.214 -21.197 27.152 1.00 13.23 106 PRO A O 1
ATOM 798 N N . GLN A 1 115 ? -3.049 -20.597 27.445 1.00 12.73 107 GLN A N 1
ATOM 799 C CA . GLN A 1 115 ? -2.938 -21.252 28.741 1.00 15.23 107 GLN A CA 1
ATOM 800 C C . GLN A 1 115 ? -3.833 -20.581 29.769 1.00 13.24 107 GLN A C 1
ATOM 801 O O . GLN A 1 115 ? -4.175 -21.196 30.782 1.00 14.93 107 GLN A O 1
ATOM 807 N N . LEU A 1 116 ? -4.193 -19.326 29.505 1.00 12.11 108 LEU A N 1
ATOM 808 C CA . LEU A 1 116 ? -4.944 -18.512 30.461 1.00 12.30 108 LEU A CA 1
ATOM 809 C C . LEU A 1 116 ? -6.352 -18.215 29.920 1.00 14.90 108 LEU A C 1
ATOM 810 O O . LEU A 1 116 ? -7.051 -17.330 30.409 1.00 13.36 108 LEU A O 1
ATOM 815 N N . VAL A 1 117 ? -6.802 -19.008 28.946 1.00 13.12 109 VAL A N 1
ATOM 816 C CA . VAL A 1 117 ? -8.037 -18.657 28.250 1.00 12.27 109 VAL A CA 1
ATOM 817 C C . VAL A 1 117 ? -9.252 -18.813 29.152 1.00 11.65 109 VAL A C 1
ATOM 818 O O . VAL A 1 117 ? -10.265 -18.141 28.942 1.00 15.25 109 VAL A O 1
ATOM 822 N N . ASP A 1 118 ? -9.179 -19.660 30.173 1.00 14.28 110 ASP A N 1
ATOM 823 C CA . ASP A 1 118 ? -10.378 -19.843 30.981 1.00 16.99 110 ASP A CA 1
ATOM 824 C C . ASP A 1 118 ? -10.707 -18.624 31.826 1.00 15.29 110 ASP A C 1
ATOM 825 O O . ASP A 1 118 ? -11.789 -18.547 32.385 1.00 18.37 110 ASP A O 1
ATOM 830 N N . ALA A 1 119 ? -9.790 -17.669 31.928 1.00 11.65 111 ALA A N 1
ATOM 831 C CA . ALA A 1 119 ? -10.069 -16.444 32.681 1.00 12.71 111 ALA A CA 1
ATOM 832 C C . ALA A 1 119 ? -11.004 -15.528 31.919 1.00 15.85 111 ALA A C 1
ATOM 833 O O . ALA A 1 119 ? -11.601 -14.620 32.498 1.00 16.86 111 ALA A O 1
ATOM 835 N N . SER A 1 120 ? -11.115 -15.751 30.609 1.00 13.76 112 SER A N 1
ATOM 836 C CA . SER A 1 120 ? -11.999 -14.940 29.759 1.00 10.53 112 SER A CA 1
ATOM 837 C C . SER A 1 120 ? -13.469 -15.322 29.939 1.00 10.69 112 SER A C 1
ATOM 838 O O . SER A 1 120 ? -13.783 -16.487 30.122 1.00 10.78 112 SER A O 1
ATOM 841 N N . PRO A 1 121 ? -14.386 -14.343 29.859 1.00 9.62 113 PRO A N 1
ATOM 842 C CA . PRO A 1 121 ? -15.812 -14.672 29.905 1.00 9.07 113 PRO A CA 1
ATOM 843 C C . PRO A 1 121 ? -16.317 -15.199 28.559 1.00 10.18 113 PRO A C 1
ATOM 844 O O . PRO A 1 121 ? -17.449 -15.692 28.473 1.00 12.87 113 PRO A O 1
ATOM 848 N N . LEU A 1 122 ? -15.485 -15.082 27.523 1.00 9.09 114 LEU A N 1
ATOM 849 C CA . LEU A 1 122 ? -15.847 -15.557 26.190 1.00 8.86 114 LEU A CA 1
ATOM 850 C C . LEU A 1 122 ? -15.565 -17.033 26.043 1.00 9.37 114 LEU A C 1
ATOM 851 O O . LEU A 1 122 ? -14.687 -17.601 26.710 1.00 11.87 114 LEU A O 1
ATOM 856 N N . LYS A 1 123 ? -16.294 -17.656 25.130 1.00 10.00 115 LYS A N 1
ATOM 857 C CA . LYS A 1 123 ? -15.976 -19.015 24.741 1.00 9.41 115 LYS A CA 1
ATOM 858 C C . LYS A 1 123 ? -14.564 -19.030 24.144 1.00 9.43 115 LYS A C 1
ATOM 859 O O . LYS A 1 123 ? -14.179 -18.133 23.382 1.00 11.13 115 LYS A O 1
ATOM 865 N N . PRO A 1 124 ? -13.776 -20.045 24.509 1.00 11.26 116 PRO A N 1
ATOM 866 C CA . PRO A 1 124 ? -12.325 -19.959 24.311 1.00 12.78 116 PRO A CA 1
ATOM 867 C C . PRO A 1 124 ? -11.898 -19.842 22.837 1.00 12.48 116 PRO A C 1
ATOM 868 O O . PRO A 1 124 ? -10.890 -19.193 22.551 1.00 12.55 116 PRO A O 1
ATOM 872 N N . GLU A 1 125 ? -12.657 -20.424 21.919 1.00 13.06 117 GLU A N 1
ATOM 873 C CA . GLU A 1 125 ? -12.291 -20.343 20.503 1.00 13.32 117 GLU A CA 1
ATOM 874 C C . GLU A 1 125 ? -12.350 -18.899 19.990 1.00 14.19 117 GLU A C 1
ATOM 875 O O . GLU A 1 125 ? -11.690 -18.557 19.013 1.00 15.76 117 GLU A O 1
ATOM 881 N N . LEU A 1 126 ? -13.122 -18.038 20.649 1.00 10.78 118 LEU A N 1
ATOM 882 C CA . LEU A 1 126 ? -13.234 -16.653 20.203 1.00 8.67 118 LEU A CA 1
ATOM 883 C C . LEU A 1 126 ? -12.045 -15.804 20.633 1.00 12.42 118 LEU A C 1
ATOM 884 O O . LEU A 1 126 ? -11.811 -14.713 20.094 1.00 13.53 118 LEU A O 1
ATOM 889 N N . VAL A 1 127 ? -11.305 -16.272 21.630 1.00 11.30 119 VAL A N 1
ATOM 890 C CA . VAL A 1 127 ? -10.342 -15.402 22.269 1.00 9.34 119 VAL A CA 1
ATOM 891 C C . VAL A 1 127 ? -8.925 -16.011 22.455 1.00 11.49 119 VAL A C 1
ATOM 892 O O . VAL A 1 127 ? -7.945 -15.261 22.556 1.00 12.46 119 VAL A O 1
ATOM 896 N N . ALA A 1 128 ? -8.779 -17.341 22.452 1.00 10.53 120 ALA A N 1
ATOM 897 C CA . ALA A 1 128 ? -7.445 -17.928 22.606 1.00 9.93 120 ALA A CA 1
ATOM 898 C C . ALA A 1 128 ? -6.491 -17.408 21.523 1.00 11.66 120 ALA A C 1
ATOM 899 O O . ALA A 1 128 ? -6.778 -17.524 20.323 1.00 12.51 120 ALA A O 1
ATOM 901 N N . GLY A 1 129 ? -5.358 -16.862 21.950 1.00 12.45 121 GLY A N 1
ATOM 902 C CA . GLY A 1 129 ? -4.356 -16.343 21.044 1.00 11.45 121 GLY A CA 1
ATOM 903 C C . GLY A 1 129 ? -4.674 -14.958 20.499 1.00 12.77 121 GLY A C 1
ATOM 904 O O . GLY A 1 129 ? -3.980 -14.494 19.602 1.00 11.83 121 GLY A O 1
ATOM 905 N N . LEU A 1 130 ? -5.678 -14.285 21.059 1.00 8.95 122 LEU A N 1
ATOM 906 C CA . LEU A 1 130 ? -6.020 -12.926 20.636 1.00 12.27 122 LEU A CA 1
ATOM 907 C C . LEU A 1 130 ? -4.794 -12.038 20.718 1.00 9.51 122 LEU A C 1
ATOM 908 O O . LEU A 1 130 ? -4.035 -12.126 21.673 1.00 11.78 122 LEU A O 1
ATOM 913 N N . ASP A 1 131 ? -4.578 -11.220 19.697 1.00 9.59 123 ASP A N 1
ATOM 914 C CA . ASP A 1 131 ? -3.451 -10.290 19.704 1.00 10.17 123 ASP A CA 1
ATOM 915 C C . ASP A 1 131 ? -3.854 -9.079 18.895 1.00 13.18 123 ASP A C 1
ATOM 916 O O . ASP A 1 131 ? -3.505 -8.983 17.726 1.00 16.66 123 ASP A O 1
ATOM 921 N N . ILE A 1 132 ? -4.596 -8.171 19.502 1.00 8.51 124 ILE A N 1
ATOM 922 C CA . ILE A 1 132 ? -5.006 -6.960 18.797 1.00 7.14 124 ILE A CA 1
ATOM 923 C C . ILE A 1 132 ? -4.467 -5.746 19.533 1.00 10.69 124 ILE A C 1
ATOM 924 O O . ILE A 1 132 ? -3.954 -5.871 20.649 1.00 10.89 124 ILE A O 1
ATOM 929 N N . LEU A 1 133 ? -4.503 -4.589 18.865 1.00 8.10 125 LEU A N 1
ATOM 930 C CA . LEU A 1 133 ? -3.950 -3.368 19.449 1.00 7.84 125 LEU A CA 1
ATOM 931 C C . LEU A 1 133 ? -4.962 -2.232 19.356 1.00 9.56 125 LEU A C 1
ATOM 932 O O . LEU A 1 133 ? -5.409 -1.899 18.256 1.00 9.44 125 LEU A O 1
ATOM 937 N N . ILE A 1 134 ? -5.292 -1.618 20.491 1.00 6.11 126 ILE A N 1
ATOM 938 C CA . ILE A 1 134 ? -6.108 -0.403 20.453 1.00 5.78 126 ILE A CA 1
ATOM 939 C C . ILE A 1 134 ? -5.197 0.778 20.696 1.00 10.78 126 ILE A C 1
ATOM 940 O O . ILE A 1 134 ? -4.384 0.776 21.622 1.00 10.35 126 ILE A O 1
ATOM 945 N N . VAL A 1 135 ? -5.278 1.755 19.795 1.00 6.95 127 VAL A N 1
ATOM 946 C CA . VAL A 1 135 ? -4.551 2.994 19.920 1.00 7.93 127 VAL A CA 1
ATOM 947 C C . VAL A 1 135 ? -5.555 4.064 20.282 1.00 9.86 127 VAL A C 1
ATOM 948 O O . VAL A 1 135 ? -6.428 4.412 19.477 1.00 9.00 127 VAL A O 1
ATOM 952 N N . ARG A 1 136 ? -5.425 4.577 21.496 1.00 7.12 128 ARG A N 1
ATOM 953 C CA . ARG A 1 136 ? -6.369 5.524 22.066 1.00 8.79 128 ARG A CA 1
ATOM 954 C C . ARG A 1 136 ? -5.707 6.897 22.137 1.00 10.94 128 ARG A C 1
ATOM 955 O O . ARG A 1 136 ? -4.614 7.045 22.681 1.00 9.41 128 ARG A O 1
ATOM 963 N N . GLU A 1 137 ? -6.342 7.902 21.551 1.00 8.95 129 GLU A N 1
ATOM 964 C CA . GLU A 1 137 ? -5.816 9.259 21.642 1.00 5.98 129 GLU A CA 1
ATOM 965 C C . GLU A 1 137 ? -5.906 9.667 23.115 1.00 9.85 129 GLU A C 1
ATOM 966 O O . GLU A 1 137 ? -6.937 9.485 23.719 1.00 9.77 129 GLU A O 1
ATOM 972 N N . LEU A 1 138 ? -4.856 10.249 23.675 1.00 10.18 130 LEU A N 1
ATOM 973 C CA . LEU A 1 138 ? -4.764 10.320 25.132 1.00 11.86 130 LEU A CA 1
ATOM 974 C C . LEU A 1 138 ? -4.831 11.748 25.683 1.00 14.24 130 LEU A C 1
ATOM 975 O O . LEU A 1 138 ? -5.131 11.963 26.864 1.00 13.73 130 LEU A O 1
ATOM 980 N N . ASN A 1 139 ? -4.560 12.726 24.831 1.00 10.02 131 ASN A N 1
ATOM 981 C CA . ASN A 1 139 ? -4.283 14.078 25.288 1.00 12.66 131 ASN A CA 1
ATOM 982 C C . ASN A 1 139 ? -5.474 15.043 25.171 1.00 13.89 131 ASN A C 1
ATOM 983 O O . ASN A 1 139 ? -5.469 16.109 25.789 1.00 16.30 131 ASN A O 1
ATOM 988 N N . GLY A 1 140 ? -6.490 14.675 24.389 1.00 13.01 132 GLY A N 1
ATOM 989 C CA . GLY A 1 140 ? -7.583 15.587 24.087 1.00 11.23 132 GLY A CA 1
ATOM 990 C C . GLY A 1 140 ? -8.973 15.004 24.292 1.00 10.65 132 GLY A C 1
ATOM 991 O O . GLY A 1 140 ? -9.186 14.228 25.238 1.00 11.32 132 GLY A O 1
ATOM 992 N N . ASP A 1 141 ? -9.900 15.371 23.399 1.00 9.22 133 ASP A N 1
ATOM 993 C CA . ASP A 1 141 ? -11.303 14.889 23.429 1.00 9.27 133 ASP A CA 1
ATOM 994 C C . ASP A 1 141 ? -12.061 15.600 24.539 1.00 9.18 133 ASP A C 1
ATOM 995 O O . ASP A 1 141 ? -11.537 16.483 25.222 1.00 9.76 133 ASP A O 1
ATOM 1000 N N . ILE A 1 142 ? -13.296 15.167 24.725 1.00 8.58 134 ILE A N 1
ATOM 1001 C CA . ILE A 1 142 ? -14.179 15.666 25.766 1.00 9.30 134 ILE A CA 1
ATOM 1002 C C . ILE A 1 142 ? -13.613 15.527 27.183 1.00 10.34 134 ILE A C 1
ATOM 1003 O O . ILE A 1 142 ? -14.039 16.254 28.084 1.00 10.44 134 ILE A O 1
ATOM 1008 N N . TYR A 1 143 ? -12.666 14.615 27.389 1.00 9.40 135 TYR A N 1
ATOM 1009 C CA . TYR A 1 143 ? -12.038 14.485 28.703 1.00 10.78 135 TYR A CA 1
ATOM 1010 C C . TYR A 1 143 ? -11.281 15.736 29.128 1.00 13.03 135 TYR A C 1
ATOM 1011 O O . TYR A 1 143 ? -11.114 15.979 30.341 1.00 14.69 135 TYR A O 1
ATOM 1020 N N . PHE A 1 144 ? -10.827 16.552 28.167 1.00 13.42 136 PHE A N 1
ATOM 1021 C CA . PHE A 1 144 ? -10.127 17.793 28.518 1.00 14.11 136 PHE A CA 1
ATOM 1022 C C . PHE A 1 144 ? -10.740 19.049 27.912 1.00 14.22 136 PHE A C 1
ATOM 1023 O O . PHE A 1 144 ? -10.310 20.164 28.223 1.00 16.34 136 PHE A O 1
ATOM 1031 N N . GLY A 1 145 ? -11.750 18.887 27.067 1.00 12.40 137 GLY A N 1
ATOM 1032 C CA . GLY A 1 145 ? -12.255 20.006 26.292 1.00 15.04 137 GLY A CA 1
ATOM 1033 C C . GLY A 1 145 ? -12.913 21.117 27.098 1.00 14.11 137 GLY A C 1
ATOM 1034 O O . GLY A 1 145 ? -13.671 20.860 28.017 1.00 17.24 137 GLY A O 1
ATOM 1035 N N . GLN A 1 146 ? -12.606 22.360 26.753 1.00 14.63 138 GLN A N 1
ATOM 1036 C CA . GLN A 1 146 ? -13.238 23.526 27.366 1.00 13.44 138 GLN A CA 1
ATOM 1037 C C . GLN A 1 146 ? -14.263 24.158 26.432 1.00 12.55 138 GLN A C 1
ATOM 1038 O O . GLN A 1 146 ? -14.112 24.129 25.201 1.00 10.46 138 GLN A O 1
ATOM 1044 N N . PRO A 1 147 ? -15.314 24.762 26.993 1.00 10.59 139 PRO A N 1
ATOM 1045 C CA . PRO A 1 147 ? -15.634 24.886 28.417 1.00 12.57 139 PRO A CA 1
ATOM 1046 C C . PRO A 1 147 ? -16.368 23.687 29.014 1.00 13.26 139 PRO A C 1
ATOM 1047 O O . PRO A 1 147 ? -16.856 22.825 28.284 1.00 14.05 139 PRO A O 1
ATOM 1051 N N . ARG A 1 148 ? -16.453 23.641 30.343 1.00 11.80 140 ARG A N 1
ATOM 1052 C CA . ARG A 1 148 ? -17.130 22.521 31.017 1.00 9.94 140 ARG A CA 1
ATOM 1053 C C . ARG A 1 148 ? -17.476 22.985 32.425 1.00 11.82 140 ARG A C 1
ATOM 1054 O O . ARG A 1 148 ? -16.854 23.908 32.934 1.00 14.42 140 ARG A O 1
ATOM 1062 N N . GLY A 1 149 ? -18.488 22.373 33.031 1.00 12.67 141 GLY A N 1
ATOM 1063 C CA . GLY A 1 149 ? -18.846 22.693 34.401 1.00 13.76 141 GLY A CA 1
ATOM 1064 C C . GLY A 1 149 ? -20.339 22.533 34.624 1.00 12.37 141 GLY A C 1
ATOM 1065 O O . GLY A 1 149 ? -20.986 21.657 34.011 1.00 13.24 141 GLY A O 1
ATOM 1066 N N . VAL A 1 150 ? -20.860 23.352 35.528 1.00 14.96 142 VAL A N 1
ATOM 1067 C CA . VAL A 1 150 ? -22.277 23.387 35.830 1.00 15.27 142 VAL A CA 1
ATOM 1068 C C . VAL A 1 150 ? -22.705 24.839 35.732 1.00 15.87 142 VAL A C 1
ATOM 1069 O O . VAL A 1 150 ? -21.961 25.746 36.118 1.00 18.91 142 VAL A O 1
ATOM 1073 N N . ARG A 1 151 ? -23.893 25.065 35.191 1.00 14.58 143 ARG A N 1
ATOM 1074 C CA . ARG A 1 151 ? -24.373 26.415 34.932 1.00 14.26 143 ARG A CA 1
ATOM 1075 C C . ARG A 1 151 ? -25.894 26.467 34.878 1.00 16.10 143 ARG A C 1
ATOM 1076 O O . ARG A 1 151 ? -26.572 25.436 34.913 1.00 16.78 143 ARG A O 1
ATOM 1084 N N . ALA A 1 152 ? -26.428 27.672 34.759 1.00 15.37 144 ALA A N 1
ATOM 1085 C CA . ALA A 1 152 ? -27.803 27.835 34.302 1.00 19.68 144 ALA A CA 1
ATOM 1086 C C . ALA A 1 152 ? -27.797 27.639 32.798 1.00 16.88 144 ALA A C 1
ATOM 1087 O O . ALA A 1 152 ? -26.968 28.238 32.118 1.00 19.00 144 ALA A O 1
ATOM 1089 N N . ALA A 1 153 ? -28.678 26.780 32.282 1.00 15.59 145 ALA A N 1
ATOM 1090 C CA . ALA A 1 153 ? -28.710 26.492 30.846 1.00 14.19 145 ALA A CA 1
ATOM 1091 C C . ALA A 1 153 ? -28.907 27.804 30.081 1.00 15.38 145 ALA A C 1
ATOM 1092 O O . ALA A 1 153 ? -29.828 28.565 30.379 1.00 20.26 145 ALA A O 1
ATOM 1094 N N . PRO A 1 154 ? -28.009 28.097 29.124 1.00 15.47 146 PRO A N 1
ATOM 1095 C CA . PRO A 1 154 ? -27.997 29.407 28.454 1.00 16.48 146 PRO A CA 1
ATOM 1096 C C . PRO A 1 154 ? -29.104 29.583 27.420 1.00 18.03 146 PRO A C 1
ATOM 1097 O O . PRO A 1 154 ? -29.460 30.701 27.061 1.00 20.70 146 PRO A O 1
ATOM 1101 N N . ASP A 1 155 ? -29.630 28.465 26.938 1.00 16.54 147 ASP A N 1
ATOM 1102 C CA . ASP A 1 155 ? -30.542 28.455 25.811 1.00 18.81 147 ASP A CA 1
ATOM 1103 C C . ASP A 1 155 ? -31.197 27.079 25.715 1.00 20.96 147 ASP A C 1
ATOM 1104 O O . ASP A 1 155 ? -30.944 26.202 26.547 1.00 17.48 147 ASP A O 1
ATOM 1109 N N . GLY A 1 156 ? -32.020 26.892 24.693 1.00 19.55 148 GLY A N 1
ATOM 1110 C CA . GLY A 1 156 ? -32.640 25.601 24.459 1.00 22.08 148 GLY A CA 1
ATOM 1111 C C . GLY A 1 156 ? -33.916 25.405 25.250 1.00 20.74 148 GLY A C 1
ATOM 1112 O O . GLY A 1 156 ? -34.341 26.288 25.996 1.00 20.37 148 GLY A O 1
ATOM 1113 N N . PRO A 1 157 ? -34.520 24.217 25.103 1.00 21.13 149 PRO A N 1
ATOM 1114 C CA . PRO A 1 157 ? -35.825 23.868 25.661 1.00 24.16 149 PRO A CA 1
ATOM 1115 C C . PRO A 1 157 ? -35.848 23.973 27.189 1.00 25.98 149 PRO A C 1
ATOM 1116 O O . PRO A 1 157 ? -36.928 24.043 27.774 1.00 30.40 149 PRO A O 1
ATOM 1120 N N . PHE A 1 158 ? -34.672 23.984 27.820 1.00 21.61 150 PHE A N 1
ATOM 1121 C CA . PHE A 1 158 ? -34.585 24.011 29.273 1.00 19.39 150 PHE A CA 1
ATOM 1122 C C . PHE A 1 158 ? -33.761 25.175 29.772 1.00 20.64 150 PHE A C 1
ATOM 1123 O O . PHE A 1 158 ? -33.197 25.112 30.863 1.00 19.87 150 PHE A O 1
ATOM 1131 N N . ALA A 1 159 ? -33.701 26.243 28.977 1.00 21.34 151 ALA A N 1
ATOM 1132 C CA . ALA A 1 159 ? -32.996 27.459 29.382 1.00 21.26 151 ALA A CA 1
ATOM 1133 C C . ALA A 1 159 ? -33.341 27.853 30.810 1.00 20.25 151 ALA A C 1
ATOM 1134 O O . ALA A 1 159 ? -34.507 27.799 31.221 1.00 19.75 151 ALA A O 1
ATOM 1136 N N . GLY A 1 160 ? -32.316 28.222 31.571 1.00 18.68 152 GLY A N 1
ATOM 1137 C CA . GLY A 1 160 ? -32.487 28.659 32.936 1.00 18.75 152 GLY A CA 1
ATOM 1138 C C . GLY A 1 160 ? -32.304 27.574 33.985 1.00 19.79 152 GLY A C 1
ATOM 1139 O O . GLY A 1 160 ? -32.010 27.870 35.146 1.00 20.96 152 GLY A O 1
ATOM 1140 N N . GLU A 1 161 ? -32.467 26.318 33.584 1.00 16.37 153 GLU A N 1
ATOM 1141 C CA . GLU A 1 161 ? -32.403 25.220 34.541 1.00 16.22 153 GLU A CA 1
ATOM 1142 C C . GLU A 1 161 ? -30.949 24.908 34.867 1.00 15.62 153 GLU A C 1
ATOM 1143 O O . GLU A 1 161 ? -30.069 25.188 34.071 1.00 15.06 153 GLU A O 1
ATOM 1149 N N . ARG A 1 162 ? -30.694 24.319 36.031 1.00 15.79 154 ARG A N 1
ATOM 1150 C CA . ARG A 1 162 ? -29.347 23.865 36.338 1.00 15.23 154 ARG A CA 1
ATOM 1151 C C . ARG A 1 162 ? -28.926 22.844 35.309 1.00 14.15 154 ARG A C 1
ATOM 1152 O O . ARG A 1 162 ? -29.731 22.016 34.901 1.00 13.90 154 ARG A O 1
ATOM 1160 N N . GLU A 1 163 ? -27.673 22.905 34.872 1.00 13.56 155 GLU A N 1
ATOM 1161 C CA . GLU A 1 163 ? -27.237 22.063 33.770 1.00 12.60 155 GLU A CA 1
ATOM 1162 C C . GLU A 1 163 ? -25.741 21.754 33.880 1.00 13.27 155 GLU A C 1
ATOM 1163 O O . GLU A 1 163 ? -24.950 22.639 34.182 1.00 16.91 155 GLU A O 1
ATOM 1169 N N . GLY A 1 164 ? -25.362 20.508 33.647 1.00 11.60 156 GLY A N 1
ATOM 1170 C CA . GLY A 1 164 ? -23.956 20.144 33.575 1.00 11.90 156 GLY A CA 1
ATOM 1171 C C . GLY A 1 164 ? -23.562 20.090 32.117 1.00 10.26 156 GLY A C 1
ATOM 1172 O O . GLY A 1 164 ? -24.398 19.749 31.267 1.00 11.88 156 GLY A O 1
ATOM 1173 N N . PHE A 1 165 ? -22.307 20.394 31.805 1.00 10.01 157 PHE A N 1
ATOM 1174 C CA . PHE A 1 165 ? -21.889 20.391 30.413 1.00 9.48 157 PHE A CA 1
ATOM 1175 C C . PHE A 1 165 ? -20.389 20.123 30.247 1.00 11.61 157 PHE A C 1
ATOM 1176 O O . PHE A 1 165 ? -19.578 20.376 31.151 1.00 9.69 157 PHE A O 1
ATOM 1184 N N . ASP A 1 166 ? -20.035 19.598 29.078 1.00 9.32 158 ASP A N 1
ATOM 1185 C CA . ASP A 1 166 ? -18.629 19.360 28.724 1.00 9.44 158 ASP A CA 1
ATOM 1186 C C . ASP A 1 166 ? -18.530 19.638 27.231 1.00 10.93 158 ASP A C 1
ATOM 1187 O O . ASP A 1 166 ? -19.539 19.582 26.545 1.00 10.39 158 ASP A O 1
ATOM 1192 N N . THR A 1 167 ? -17.327 19.906 26.734 1.00 9.06 159 THR A N 1
ATOM 1193 C CA . THR A 1 167 ? -17.175 20.166 25.298 1.00 7.67 159 THR A CA 1
ATOM 1194 C C . THR A 1 167 ? -16.258 19.122 24.677 1.00 7.20 159 THR A C 1
ATOM 1195 O O . THR A 1 167 ? -15.085 18.998 25.051 1.00 9.34 159 THR A O 1
ATOM 1199 N N . MET A 1 168 ? -16.816 18.339 23.760 1.00 6.85 160 MET A N 1
ATOM 1200 C CA . MET A 1 168 ? -16.023 17.421 22.951 1.00 7.57 160 MET A CA 1
ATOM 1201 C C . MET A 1 168 ? -15.419 18.245 21.825 1.00 8.25 160 MET A C 1
ATOM 1202 O O . MET A 1 168 ? -16.138 18.967 21.130 1.00 8.40 160 MET A O 1
ATOM 1207 N N . ARG A 1 169 ? -14.103 18.158 21.644 1.00 7.47 161 ARG A N 1
ATOM 1208 C CA . ARG A 1 169 ? -13.480 18.890 20.543 1.00 8.65 161 ARG A CA 1
ATOM 1209 C C . ARG A 1 169 ? -12.189 18.188 20.133 1.00 8.79 161 ARG A C 1
ATOM 1210 O O . ARG A 1 169 ? -11.521 17.591 20.979 1.00 8.41 161 ARG A O 1
ATOM 1218 N N . TYR A 1 170 ? -11.899 18.223 18.831 1.00 9.26 162 TYR A N 1
ATOM 1219 C CA . TYR A 1 170 ? -10.667 17.688 18.267 1.00 7.84 162 TYR A CA 1
ATOM 1220 C C . TYR A 1 170 ? -10.272 18.600 17.107 1.00 7.08 162 TYR A C 1
ATOM 1221 O O . TYR A 1 170 ? -11.052 18.786 16.174 1.00 9.50 162 TYR A O 1
ATOM 1230 N N . SER A 1 171 ? -9.051 19.124 17.157 1.00 7.82 163 SER A N 1
ATOM 1231 C CA . SER A 1 171 ? -8.540 19.971 16.054 1.00 7.85 163 SER A CA 1
ATOM 1232 C C . SER A 1 171 ? -7.794 19.126 15.024 1.00 8.57 163 SER A C 1
ATOM 1233 O O . SER A 1 171 ? -7.434 17.972 15.292 1.00 9.13 163 SER A O 1
ATOM 1236 N N . GLU A 1 172 ? -7.527 19.713 13.862 1.00 8.24 164 GLU A N 1
ATOM 1237 C CA . GLU A 1 172 ? -6.902 18.946 12.783 1.00 8.33 164 GLU A CA 1
ATOM 1238 C C . GLU A 1 172 ? -5.542 18.331 13.190 1.00 8.41 164 GLU A C 1
ATOM 1239 O O . GLU A 1 172 ? -5.312 17.139 12.962 1.00 8.89 164 GLU 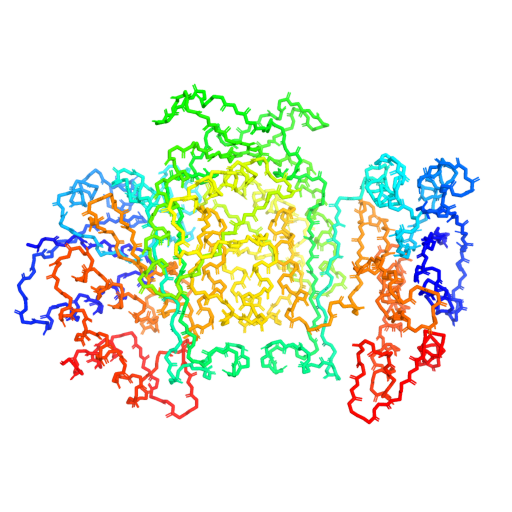A O 1
ATOM 1245 N N . PRO A 1 173 ? -4.651 19.112 13.830 1.00 9.85 165 PRO A N 1
ATOM 1246 C CA . PRO A 1 173 ? -3.357 18.501 14.166 1.00 8.91 165 PRO A CA 1
ATOM 1247 C C . PRO A 1 173 ? -3.470 17.358 15.167 1.00 10.01 165 PRO A C 1
ATOM 1248 O O . PRO A 1 173 ? -2.637 16.454 15.141 1.00 9.71 165 PRO A O 1
ATOM 1252 N N . GLU A 1 174 ? -4.472 17.415 16.042 1.00 9.16 166 GLU A N 1
ATOM 1253 C CA . GLU A 1 174 ? -4.667 16.353 17.023 1.00 7.63 166 GLU A CA 1
ATOM 1254 C C . GLU A 1 174 ? -5.075 15.038 16.377 1.00 10.48 166 GLU A C 1
ATOM 1255 O O . GLU A 1 174 ? -4.597 13.972 16.773 1.00 9.21 166 GLU A O 1
ATOM 1261 N N . VAL A 1 175 ? -5.957 15.111 15.391 1.00 7.19 167 VAL A N 1
ATOM 1262 C CA . VAL A 1 175 ? -6.387 13.890 14.711 1.00 6.93 167 VAL A CA 1
ATOM 1263 C C . VAL A 1 175 ? -5.290 13.430 13.774 1.00 8.38 167 VAL A C 1
ATOM 1264 O O . VAL A 1 175 ? -5.046 12.236 13.680 1.00 7.15 167 VAL A O 1
ATOM 1268 N N . ARG A 1 176 ? -4.609 14.362 13.117 1.00 7.75 168 ARG A N 1
ATOM 1269 C CA . ARG A 1 176 ? -3.589 13.958 12.159 1.00 8.17 168 ARG A CA 1
ATOM 1270 C C . ARG A 1 176 ? -2.468 13.178 12.846 1.00 9.16 168 ARG A C 1
ATOM 1271 O O . ARG A 1 176 ? -1.988 12.174 12.317 1.00 8.37 168 ARG A O 1
ATOM 1279 N N . ARG A 1 177 ? -2.026 13.650 14.014 1.00 8.26 169 ARG A N 1
ATOM 1280 C CA . ARG A 1 177 ? -0.858 13.021 14.629 1.00 9.34 169 ARG A CA 1
ATOM 1281 C C . ARG A 1 177 ? -1.203 11.627 15.178 1.00 8.18 169 ARG A C 1
ATOM 1282 O O . ARG A 1 177 ? -0.386 10.708 15.093 1.00 8.31 169 ARG A O 1
ATOM 1290 N N . ILE A 1 178 ? -2.404 11.444 15.720 1.00 7.53 170 ILE A N 1
ATOM 1291 C CA . ILE A 1 178 ? -2.756 10.101 16.207 1.00 8.29 170 ILE A CA 1
ATOM 1292 C C . ILE A 1 178 ? -2.985 9.159 15.002 1.00 8.17 170 ILE A C 1
ATOM 1293 O O . ILE A 1 178 ? -2.705 7.962 15.078 1.00 7.90 170 ILE A O 1
ATOM 1298 N N . ALA A 1 179 ? -3.470 9.715 13.885 1.00 8.76 171 ALA A N 1
ATOM 1299 C CA . ALA A 1 179 ? -3.684 8.929 12.681 1.00 8.20 171 ALA A CA 1
ATOM 1300 C C . ALA A 1 179 ? -2.326 8.395 12.198 1.00 7.86 171 ALA A C 1
ATOM 1301 O O . ALA A 1 179 ? -2.200 7.214 11.864 1.00 8.21 171 ALA A O 1
ATOM 1303 N N . HIS A 1 180 ? -1.305 9.256 12.165 1.00 8.31 172 HIS A N 1
ATOM 1304 C CA . HIS A 1 180 ? 0.003 8.805 11.719 1.00 8.88 172 HIS A CA 1
ATOM 1305 C C . HIS A 1 180 ? 0.544 7.694 12.609 1.00 8.82 172 HIS A C 1
ATOM 1306 O O . HIS A 1 180 ? 1.056 6.692 12.100 1.00 11.33 172 HIS A O 1
ATOM 1313 N N . VAL A 1 181 ? 0.440 7.874 13.923 1.00 8.51 173 VAL A N 1
ATOM 1314 C CA . VAL A 1 181 ? 0.980 6.879 14.826 1.00 8.53 173 VAL A CA 1
ATOM 1315 C C . VAL A 1 181 ? 0.275 5.542 14.600 1.00 8.23 173 VAL A C 1
ATOM 1316 O O . VAL A 1 181 ? 0.917 4.495 14.580 1.00 8.87 173 VAL A O 1
ATOM 1320 N N . ALA A 1 182 ? -1.042 5.587 14.424 1.00 7.75 174 ALA A N 1
ATOM 1321 C CA . ALA A 1 182 ? -1.804 4.347 14.314 1.00 7.48 174 ALA A CA 1
ATOM 1322 C C . ALA A 1 182 ? -1.518 3.657 12.991 1.00 8.75 174 ALA A C 1
ATOM 1323 O O . ALA A 1 182 ? -1.395 2.433 12.942 1.00 8.43 174 ALA A O 1
ATOM 1325 N N . PHE A 1 183 ? -1.408 4.435 11.914 1.00 8.13 175 PHE A N 1
ATOM 1326 C CA . PHE A 1 183 ? -1.154 3.828 10.607 1.00 8.58 175 PHE A CA 1
ATOM 1327 C C . PHE A 1 183 ? 0.232 3.189 10.596 1.00 9.15 175 PHE A C 1
ATOM 1328 O O . PHE A 1 183 ? 0.434 2.145 9.980 1.00 11.29 175 PHE A O 1
ATOM 1336 N N . GLN A 1 184 ? 1.184 3.823 11.271 1.00 9.35 176 GLN A N 1
ATOM 1337 C CA A GLN A 1 184 ? 2.542 3.275 11.310 0.67 9.98 176 GLN A CA 1
ATOM 1338 C CA B GLN A 1 184 ? 2.550 3.301 11.362 0.33 11.42 176 GLN A CA 1
ATOM 1339 C C . GLN A 1 184 ? 2.617 2.016 12.173 1.00 11.59 176 GLN A C 1
ATOM 1340 O O . GLN A 1 184 ? 3.394 1.122 11.863 1.00 16.03 176 GLN A O 1
ATOM 1351 N N . ALA A 1 185 ? 1.821 1.949 13.230 1.00 11.59 177 ALA A N 1
ATOM 1352 C CA . ALA A 1 185 ? 1.737 0.724 14.037 1.00 11.75 177 ALA A CA 1
ATOM 1353 C C . ALA A 1 185 ? 1.150 -0.394 13.165 1.00 15.74 177 ALA A C 1
ATOM 1354 O O . ALA A 1 185 ? 1.621 -1.525 13.210 1.00 16.58 177 ALA A O 1
ATOM 1356 N N . ALA A 1 186 ? 0.124 -0.075 12.372 1.00 8.86 178 ALA A N 1
ATOM 1357 C CA . ALA A 1 186 ? -0.509 -1.081 11.514 1.00 9.73 178 ALA A CA 1
ATOM 1358 C C . ALA A 1 186 ? 0.482 -1.605 10.481 1.00 14.11 178 ALA A C 1
ATOM 1359 O O . ALA A 1 186 ? 0.435 -2.774 10.081 1.00 13.18 178 ALA A O 1
ATOM 1361 N N . GLN A 1 187 ? 1.386 -0.735 10.051 1.00 13.29 179 GLN A N 1
ATOM 1362 C CA . GLN A 1 187 ? 2.478 -1.180 9.167 1.00 17.90 179 GLN A CA 1
ATOM 1363 C C . GLN A 1 187 ? 3.398 -2.199 9.833 1.00 17.41 179 GLN A C 1
ATOM 1364 O O . GLN A 1 187 ? 3.953 -3.073 9.182 1.00 21.49 179 GLN A O 1
ATOM 1370 N N . LYS A 1 188 ? 3.583 -2.084 11.139 1.00 22.56 180 LYS A N 1
ATOM 1371 C CA . LYS A 1 188 ? 4.452 -3.026 11.844 1.00 22.77 180 LYS A CA 1
ATOM 1372 C C . LYS A 1 188 ? 3.705 -4.301 12.256 1.00 25.06 180 LYS A C 1
ATOM 1373 O O . LYS A 1 188 ? 4.257 -5.127 13.011 1.00 23.06 180 LYS A O 1
ATOM 1379 N N . ARG A 1 189 ? 2.460 -4.449 11.774 1.00 22.57 181 ARG A N 1
ATOM 1380 C CA . ARG A 1 189 ? 1.610 -5.594 12.114 1.00 18.55 181 ARG A CA 1
ATOM 1381 C C . ARG A 1 189 ? 0.983 -6.216 10.859 1.00 15.05 181 ARG A C 1
ATOM 1382 O O . ARG A 1 189 ? 1.716 -6.627 9.969 1.00 20.08 181 ARG A O 1
ATOM 1390 N N . ALA A 1 190 ? -0.352 -6.294 10.771 1.00 12.99 182 ALA A N 1
ATOM 1391 C CA . ALA A 1 190 ? -0.996 -6.952 9.636 1.00 13.73 182 ALA A CA 1
ATOM 1392 C C . ALA A 1 190 ? -1.609 -5.977 8.619 1.00 12.72 182 ALA A C 1
ATOM 1393 O O . ALA A 1 190 ? -2.434 -6.366 7.793 1.00 13.85 182 ALA A O 1
ATOM 1395 N N . LYS A 1 191 ? -1.210 -4.717 8.696 1.00 13.73 183 LYS A N 1
ATOM 1396 C CA . LYS A 1 191 ? -1.647 -3.695 7.751 1.00 12.31 183 LYS A CA 1
ATOM 1397 C C . LYS A 1 191 ? -3.174 -3.537 7.623 1.00 13.25 183 LYS A C 1
ATOM 1398 O O . LYS A 1 191 ? -3.687 -3.306 6.533 1.00 11.49 183 LYS A O 1
ATOM 1404 N N . LYS A 1 192 ? -3.879 -3.633 8.758 1.00 9.62 184 LYS A N 1
ATOM 1405 C CA . LYS A 1 192 ? -5.319 -3.350 8.821 1.00 9.93 184 LYS A CA 1
ATOM 1406 C C . LYS A 1 192 ? -5.548 -2.353 9.929 1.00 11.46 184 LYS A C 1
ATOM 1407 O O . LYS A 1 192 ? -5.125 -2.591 11.055 1.00 12.06 184 LYS A O 1
ATOM 1413 N N . LEU A 1 193 ? -6.219 -1.248 9.617 1.00 7.59 185 LEU A N 1
ATOM 1414 C CA . LEU A 1 193 ? -6.519 -0.282 10.663 1.00 7.10 185 LEU A CA 1
ATOM 1415 C C . LEU A 1 193 ? -8.022 -0.016 10.670 1.00 10.13 185 LEU A C 1
ATOM 1416 O O . LEU A 1 193 ? -8.604 0.261 9.629 1.00 8.08 185 LEU A O 1
ATOM 1421 N N . LEU A 1 194 ? -8.637 -0.114 11.848 1.00 6.76 186 LEU A N 1
ATOM 1422 C CA . LEU A 1 194 ? -10.057 0.220 12.024 1.00 6.70 186 LEU A CA 1
ATOM 1423 C C . LEU A 1 194 ? -10.161 1.520 12.802 1.00 8.51 186 LEU A C 1
ATOM 1424 O O . LEU A 1 194 ? -9.651 1.615 13.925 1.00 9.03 186 LEU A O 1
ATOM 1429 N N . SER A 1 195 ? -10.793 2.531 12.211 1.00 5.66 187 SER A N 1
ATOM 1430 C CA . SER A 1 195 ? -11.045 3.780 12.944 1.00 5.44 187 SER A CA 1
ATOM 1431 C C . SER A 1 195 ? -12.488 3.788 13.500 1.00 6.95 187 SER A C 1
ATOM 1432 O O . SER A 1 195 ? -13.422 3.492 12.761 1.00 7.78 187 SER A O 1
ATOM 1435 N N . VAL A 1 196 ? -12.672 4.134 14.785 1.00 4.92 188 VAL A N 1
ATOM 1436 C CA . VAL A 1 196 ? -13.977 4.042 15.421 1.00 5.04 188 VAL A CA 1
ATOM 1437 C C . VAL A 1 196 ? -14.436 5.428 15.808 1.00 6.49 188 VAL A C 1
ATOM 1438 O O . VAL A 1 196 ? -13.683 6.154 16.441 1.00 7.34 188 VAL A O 1
ATOM 1442 N N . ASP A 1 197 ? -15.664 5.778 15.449 1.00 5.77 189 ASP A N 1
ATOM 1443 C CA . ASP A 1 197 ? -16.175 7.101 15.828 1.00 6.35 189 ASP A CA 1
ATOM 1444 C C . ASP A 1 197 ? -17.703 7.039 15.972 1.00 9.65 189 ASP A C 1
ATOM 1445 O O . ASP A 1 197 ? -18.274 5.958 15.877 1.00 8.50 189 ASP A O 1
ATOM 1450 N N . LYS A 1 198 ? -18.371 8.169 16.205 1.00 6.38 190 LYS A N 1
ATOM 1451 C CA . LYS A 1 198 ? -19.840 8.191 16.154 1.00 5.25 190 LYS A CA 1
ATOM 1452 C C . LYS A 1 198 ? -20.248 9.279 15.148 1.00 6.63 190 LYS A C 1
ATOM 1453 O O . LYS A 1 198 ? -20.993 10.212 15.456 1.00 7.19 190 LYS A O 1
ATOM 1459 N N . SER A 1 199 ? -19.714 9.179 13.934 1.00 7.14 191 SER A N 1
ATOM 1460 C CA . SER A 1 199 ? -19.855 10.276 12.978 1.00 5.87 191 SER A CA 1
ATOM 1461 C C . SER A 1 199 ? -21.256 10.427 12.396 1.00 6.81 191 SER A C 1
ATOM 1462 O O . SER A 1 199 ? -21.556 11.451 11.775 1.00 6.92 191 SER A O 1
ATOM 1465 N N . ASN A 1 200 ? -22.122 9.435 12.611 1.00 5.76 192 ASN A N 1
ATOM 1466 C CA . ASN A 1 200 ? -23.518 9.552 12.196 1.00 6.05 192 ASN A CA 1
ATOM 1467 C C . ASN A 1 200 ? -24.347 10.396 13.168 1.00 6.14 192 ASN A C 1
ATOM 1468 O O . ASN A 1 200 ? -25.515 10.689 12.885 1.00 7.93 192 ASN A O 1
ATOM 1473 N N . VAL A 1 201 ? -23.734 10.830 14.267 1.00 6.17 193 VAL A N 1
ATOM 1474 C CA . VAL A 1 201 ? -24.414 11.773 15.173 1.00 6.30 193 VAL A CA 1
ATOM 1475 C C . VAL A 1 201 ? -23.521 12.992 15.508 1.00 6.79 193 VAL A C 1
ATOM 1476 O O . VAL A 1 201 ? -23.996 14.123 15.569 1.00 7.84 193 VAL A O 1
ATOM 1480 N N . LEU A 1 202 ? -22.236 12.751 15.754 1.00 6.38 194 LEU A N 1
ATOM 1481 C CA . LEU A 1 202 ? -21.368 13.786 16.337 1.00 5.97 194 LEU A CA 1
ATOM 1482 C C . LEU A 1 202 ? -20.529 14.495 15.294 1.00 7.91 194 LEU A C 1
ATOM 1483 O O . LEU A 1 202 ? -19.900 13.836 14.455 1.00 6.72 194 LEU A O 1
ATOM 1488 N N . GLU A 1 203 ? -20.476 15.827 15.367 1.00 6.94 195 GLU A N 1
ATOM 1489 C CA . GLU A 1 203 ? -19.635 16.582 14.439 1.00 6.53 195 GLU A CA 1
ATOM 1490 C C . GLU A 1 203 ? -18.142 16.351 14.691 1.00 6.35 195 GLU A C 1
ATOM 1491 O O . GLU A 1 203 ? -17.329 16.382 13.747 1.00 8.42 195 GLU A O 1
ATOM 1497 N N . THR A 1 204 ? -17.768 16.165 15.958 1.00 7.05 196 THR A N 1
ATOM 1498 C CA . THR A 1 204 ? -16.371 15.876 16.275 1.00 6.02 196 THR A CA 1
ATOM 1499 C C . THR A 1 204 ? -15.946 14.601 15.573 1.00 5.79 196 THR A C 1
ATOM 1500 O O . THR A 1 204 ? -14.849 14.518 15.032 1.00 6.88 196 THR A O 1
ATOM 1504 N N . SER A 1 205 ? -16.817 13.601 15.616 1.00 7.49 197 SER A N 1
ATOM 1505 C CA . SER A 1 205 ? -16.527 12.318 14.976 1.00 7.13 197 SER A CA 1
ATOM 1506 C C . SER A 1 205 ? -16.472 12.390 13.455 1.00 8.01 197 SER A C 1
ATOM 1507 O O . SER A 1 205 ? -15.661 11.705 12.845 1.00 6.25 197 SER A O 1
ATOM 1510 N N . GLN A 1 206 ? -17.348 13.165 12.825 1.00 6.30 198 GLN A N 1
ATOM 1511 C CA . GLN A 1 206 ? -17.250 13.293 11.369 1.00 6.22 198 GLN A CA 1
ATOM 1512 C C . GLN A 1 206 ? -15.922 13.980 11.018 1.00 6.42 198 GLN A C 1
ATOM 1513 O O . GLN A 1 206 ? -15.249 13.639 10.030 1.00 6.68 198 GLN A O 1
ATOM 1519 N N . PHE A 1 207 ? -15.521 14.935 11.847 1.00 6.45 199 PHE A N 1
ATOM 1520 C CA . PHE A 1 207 ? -14.256 15.626 11.613 1.00 8.77 199 PHE A CA 1
ATOM 1521 C C . PHE A 1 207 ? -13.085 14.650 11.763 1.00 8.79 199 PHE A C 1
ATOM 1522 O O . PHE A 1 207 ? -12.170 14.597 10.926 1.00 7.23 199 PHE A O 1
ATOM 1530 N N . TRP A 1 208 ? -13.134 13.849 12.823 1.00 6.25 200 TRP A N 1
ATOM 1531 C CA . TRP A 1 208 ? -12.166 12.777 13.025 1.00 7.50 200 TRP A CA 1
ATOM 1532 C C . TRP A 1 208 ? -12.061 11.889 11.784 1.00 8.34 200 TRP A C 1
ATOM 1533 O O . TRP A 1 208 ? -10.940 11.616 11.274 1.00 7.71 200 TRP A O 1
ATOM 1544 N N . ARG A 1 209 ? -13.219 11.428 11.310 1.00 6.06 201 ARG A N 1
ATOM 1545 C CA . ARG A 1 209 ? -13.259 10.520 10.153 1.00 6.22 201 ARG A CA 1
ATOM 1546 C C . ARG A 1 209 ? -12.644 11.184 8.927 1.00 8.25 201 ARG A C 1
ATOM 1547 O O . ARG A 1 209 ? -11.835 10.566 8.188 1.00 7.70 201 ARG A O 1
ATOM 1555 N N . ASP A 1 210 ? -12.969 12.455 8.719 1.00 6.91 202 ASP A N 1
ATOM 1556 C CA . ASP A 1 210 ? -12.454 13.161 7.549 1.00 7.76 202 ASP A CA 1
ATOM 1557 C C . ASP A 1 210 ? -10.926 13.252 7.589 1.00 8.15 202 ASP A C 1
ATOM 1558 O O . ASP A 1 210 ? -10.265 13.088 6.571 1.00 9.58 202 ASP A O 1
ATOM 1563 N N . VAL A 1 211 ? -10.373 13.557 8.762 1.00 8.17 203 VAL A N 1
ATOM 1564 C CA . VAL A 1 211 ? -8.929 13.702 8.848 1.00 8.34 203 VAL A CA 1
ATOM 1565 C C . VAL A 1 211 ? -8.272 12.321 8.727 1.00 8.25 203 VAL A C 1
ATOM 1566 O O . VAL A 1 211 ? -7.244 12.181 8.064 1.00 8.00 203 VAL A O 1
ATOM 1570 N N . MET A 1 212 ? -8.885 11.308 9.348 1.00 7.52 204 MET A N 1
ATOM 1571 C CA . MET A 1 212 ? -8.382 9.937 9.239 1.00 7.11 204 MET A CA 1
ATOM 1572 C C . MET A 1 212 ? -8.266 9.527 7.764 1.00 8.11 204 MET A C 1
ATOM 1573 O O . MET A 1 212 ? -7.259 8.936 7.341 1.00 7.87 204 MET A O 1
ATOM 1578 N N . ILE A 1 213 ? -9.295 9.828 6.985 1.00 7.65 205 ILE A N 1
ATOM 1579 C CA . ILE A 1 213 ? -9.295 9.477 5.565 1.00 8.14 205 ILE A CA 1
ATOM 1580 C C . ILE A 1 213 ? -8.229 10.276 4.819 1.00 10.24 205 ILE A C 1
ATOM 1581 O O . ILE A 1 213 ? -7.527 9.728 3.972 1.00 10.01 205 ILE A O 1
ATOM 1586 N N . ASP A 1 214 ? -8.064 11.545 5.164 1.00 8.78 206 ASP A N 1
ATOM 1587 C CA . ASP A 1 214 ? -7.023 12.341 4.504 1.00 11.55 206 ASP A CA 1
ATOM 1588 C C . ASP A 1 214 ? -5.627 11.729 4.756 1.00 9.57 206 ASP A C 1
ATOM 1589 O O . ASP A 1 214 ? -4.814 11.592 3.828 1.00 10.18 206 ASP A O 1
ATOM 1594 N N . VAL A 1 215 ? -5.334 11.369 5.998 1.00 9.11 207 VAL A N 1
ATOM 1595 C CA . VAL A 1 215 ? -4.046 10.744 6.285 1.00 9.31 207 VAL A CA 1
ATOM 1596 C C . VAL A 1 215 ? -3.896 9.396 5.588 1.00 9.50 207 VAL A C 1
ATOM 1597 O O . VAL A 1 215 ? -2.786 9.025 5.182 1.00 10.08 207 VAL A O 1
ATOM 1601 N N . SER A 1 216 ? -4.992 8.658 5.454 1.00 9.16 208 SER A N 1
ATOM 1602 C CA . SER A 1 216 ? -4.929 7.328 4.866 1.00 9.35 208 SER A CA 1
ATOM 1603 C C . SER A 1 216 ? -4.328 7.381 3.464 1.00 11.89 208 SER A C 1
ATOM 1604 O O . SER A 1 216 ? -3.795 6.389 3.001 1.00 10.51 208 SER A O 1
ATOM 1607 N N . LYS A 1 217 ? -4.389 8.543 2.809 1.00 10.50 209 LYS A N 1
ATOM 1608 C CA . LYS A 1 217 ? -3.842 8.657 1.446 1.00 11.35 209 LYS A CA 1
ATOM 1609 C C . LYS A 1 217 ? -2.335 8.399 1.416 1.00 15.86 209 LYS A C 1
ATOM 1610 O O . LYS A 1 217 ? -1.768 8.023 0.383 1.00 14.74 209 LYS A O 1
ATOM 1616 N N . GLU A 1 218 ? -1.679 8.602 2.552 1.00 11.56 210 GLU A N 1
ATOM 1617 C CA . GLU A 1 218 ? -0.235 8.375 2.646 1.00 12.07 210 GLU A CA 1
ATOM 1618 C C . GLU A 1 218 ? 0.134 6.930 3.049 1.00 11.97 210 GLU A C 1
ATOM 1619 O O . GLU A 1 218 ? 1.321 6.576 3.118 1.00 12.45 210 GLU A O 1
ATOM 1625 N N . TYR A 1 219 ? -0.881 6.123 3.365 1.00 11.77 211 TYR A N 1
ATOM 1626 C CA . TYR A 1 219 ? -0.681 4.754 3.825 1.00 11.26 211 TYR A CA 1
ATOM 1627 C C . TYR A 1 219 ? -1.531 3.797 3.028 1.00 11.33 211 TYR A C 1
ATOM 1628 O O . TYR A 1 219 ? -2.304 3.048 3.592 1.00 10.80 211 TYR A O 1
ATOM 1637 N N . ALA A 1 220 ? -1.408 3.821 1.700 1.00 12.04 212 ALA A N 1
ATOM 1638 C CA . ALA A 1 220 ? -2.260 2.971 0.873 1.00 12.87 212 ALA A CA 1
ATOM 1639 C C . ALA A 1 220 ? -1.982 1.470 1.069 1.00 14.33 212 ALA A C 1
ATOM 1640 O O . ALA A 1 220 ? -2.792 0.632 0.666 1.00 16.27 212 ALA A O 1
ATOM 1642 N N . ASP A 1 221 ? -0.845 1.144 1.682 1.00 12.44 213 ASP A N 1
ATOM 1643 C CA . ASP A 1 221 ? -0.490 -0.232 2.027 1.00 16.71 213 ASP A CA 1
ATOM 1644 C C . ASP A 1 221 ? -1.326 -0.754 3.198 1.00 17.97 213 ASP A C 1
ATOM 1645 O O . ASP A 1 221 ? -1.320 -1.954 3.486 1.00 19.22 213 ASP A O 1
ATOM 1650 N N . VAL A 1 222 ? -2.000 0.159 3.887 1.00 10.99 214 VAL A N 1
ATOM 1651 C CA . VAL A 1 222 ? -2.828 -0.211 5.046 1.00 12.64 214 VAL A CA 1
ATOM 1652 C C . VAL A 1 222 ? -4.287 -0.132 4.656 1.00 11.98 214 VAL A C 1
ATOM 1653 O O . VAL A 1 222 ? -4.733 0.879 4.119 1.00 12.54 214 VAL A O 1
ATOM 1657 N N . GLU A 1 223 ? -5.031 -1.199 4.933 1.00 10.50 215 GLU A N 1
ATOM 1658 C CA . GLU A 1 223 ? -6.471 -1.204 4.683 1.00 11.62 215 GLU A CA 1
ATOM 1659 C C . GLU A 1 223 ? -7.202 -0.475 5.797 1.00 12.60 215 GLU A C 1
ATOM 1660 O O . GLU A 1 223 ? -7.232 -0.966 6.919 1.00 11.84 215 GLU A O 1
ATOM 1666 N N . LEU A 1 224 ? -7.793 0.683 5.483 1.00 9.00 216 LEU A N 1
ATOM 1667 C CA . LEU A 1 224 ? -8.566 1.438 6.480 1.00 7.85 216 LEU A CA 1
ATOM 1668 C C . LEU A 1 224 ? -10.048 1.108 6.412 1.00 8.86 216 LEU A C 1
ATOM 1669 O O . LEU A 1 224 ? -10.662 1.148 5.336 1.00 10.76 216 LEU A O 1
ATOM 1674 N N . SER A 1 225 ? -10.636 0.802 7.560 1.00 7.42 217 SER A N 1
ATOM 1675 C CA A SER A 1 225 ? -12.081 0.646 7.624 0.57 7.77 217 SER A CA 1
ATOM 1676 C CA B SER A 1 225 ? -12.065 0.551 7.695 0.43 8.20 217 SER A CA 1
ATOM 1677 C C . SER A 1 225 ? -12.594 1.462 8.792 1.00 7.35 217 SER A C 1
ATOM 1678 O O . SER A 1 225 ? -11.825 1.919 9.620 1.00 8.18 217 SER A O 1
ATOM 1683 N N . HIS A 1 226 ? -13.903 1.686 8.809 1.00 7.26 218 HIS A N 1
ATOM 1684 C CA . HIS A 1 226 ? -14.510 2.517 9.856 1.00 7.33 218 HIS A CA 1
ATOM 1685 C C . HIS A 1 226 ? -15.649 1.766 10.513 1.00 7.63 218 HIS A C 1
ATOM 1686 O O . HIS A 1 226 ? -16.332 0.973 9.864 1.00 8.13 218 HIS A O 1
ATOM 1693 N N . MET A 1 227 ? -15.863 2.030 11.796 1.00 5.73 219 MET A N 1
ATOM 1694 C CA . MET A 1 227 ? -16.964 1.435 12.526 1.00 7.75 219 MET A CA 1
ATOM 1695 C C . MET A 1 227 ? -17.529 2.445 13.501 1.00 7.78 219 MET A C 1
ATOM 1696 O O . MET A 1 227 ? -16.781 3.232 14.069 1.00 6.63 219 MET A O 1
ATOM 1701 N N . TYR A 1 228 ? -18.837 2.409 13.728 1.00 6.68 220 TYR A N 1
ATOM 1702 C CA . TYR A 1 228 ? -19.410 3.226 14.784 1.00 5.90 220 TYR A CA 1
ATOM 1703 C C . TYR A 1 228 ? -19.132 2.576 16.144 1.00 7.49 220 TYR A C 1
ATOM 1704 O O . TYR A 1 228 ? -19.037 1.344 16.252 1.00 6.32 220 TYR A O 1
ATOM 1713 N N . VAL A 1 229 ? -19.021 3.401 17.179 1.00 4.53 221 VAL A N 1
ATOM 1714 C CA . VAL A 1 229 ? -18.566 2.910 18.486 1.00 5.93 221 VAL A CA 1
ATOM 1715 C C . VAL A 1 229 ? -19.501 1.852 19.062 1.00 5.68 221 VAL A C 1
ATOM 1716 O O . VAL A 1 229 ? -19.024 0.904 19.711 1.00 7.41 221 VAL A O 1
ATOM 1720 N N . ASP A 1 230 ? -20.813 1.961 18.819 1.00 7.43 222 ASP A N 1
ATOM 1721 C CA . ASP A 1 230 ? -21.716 0.957 19.398 1.00 6.66 222 ASP A CA 1
ATOM 1722 C C . ASP A 1 230 ? -21.503 -0.407 18.741 1.00 9.51 222 ASP A C 1
ATOM 1723 O O . ASP A 1 230 ? -21.386 -1.433 19.442 1.00 6.99 222 ASP A O 1
ATOM 1728 N N . ASN A 1 231 ? -21.383 -0.426 17.416 1.00 6.77 223 ASN A N 1
ATOM 1729 C CA . ASN A 1 231 ? -21.074 -1.679 16.698 1.00 9.15 223 ASN A CA 1
ATOM 1730 C C . ASN A 1 231 ? -19.707 -2.205 17.159 1.00 6.60 223 ASN A C 1
ATOM 1731 O O . ASN A 1 231 ? -19.530 -3.403 17.335 1.00 7.03 223 ASN A O 1
ATOM 1736 N N . ALA A 1 232 ? -18.736 -1.311 17.380 1.00 7.43 224 ALA A N 1
ATOM 1737 C CA . ALA A 1 232 ? -17.402 -1.801 17.776 1.00 7.23 224 ALA A CA 1
ATOM 1738 C C . ALA A 1 232 ? -17.448 -2.502 19.125 1.00 5.90 224 ALA A C 1
ATOM 1739 O O . ALA A 1 232 ? -16.803 -3.535 19.303 1.00 8.09 224 ALA A O 1
ATOM 1741 N N . ALA A 1 233 ? -18.199 -1.954 20.070 1.00 8.29 225 ALA A N 1
ATOM 1742 C CA . ALA A 1 233 ? -18.317 -2.604 21.384 1.00 7.17 225 ALA A CA 1
ATOM 1743 C C . ALA A 1 233 ? -18.945 -3.999 21.256 1.00 11.55 225 ALA A C 1
ATOM 1744 O O . ALA A 1 233 ? -18.582 -4.939 21.986 1.00 11.32 225 ALA A O 1
ATOM 1746 N N . MET A 1 234 ? -19.880 -4.143 20.320 1.00 7.66 226 MET A N 1
ATOM 1747 C CA A MET A 1 234 ? -20.469 -5.447 20.085 0.52 9.46 226 MET A CA 1
ATOM 1748 C CA B MET A 1 234 ? -20.501 -5.439 20.050 0.48 9.52 226 MET A CA 1
ATOM 1749 C C . MET A 1 234 ? -19.494 -6.389 19.394 1.00 10.63 226 MET A C 1
ATOM 1750 O O . MET A 1 234 ? -19.392 -7.566 19.753 1.00 9.46 226 MET A O 1
ATOM 1759 N N . GLN A 1 235 ? -18.760 -5.878 18.415 1.00 8.66 227 GLN A N 1
ATOM 1760 C CA . GLN A 1 235 ? -17.842 -6.718 17.632 1.00 8.57 227 GLN A CA 1
ATOM 1761 C C . GLN A 1 235 ? -16.691 -7.253 18.479 1.00 11.30 227 GLN A C 1
ATOM 1762 O O . GLN A 1 235 ? -16.215 -8.355 18.256 1.00 11.09 227 GLN A O 1
ATOM 1768 N N . LEU A 1 236 ? -16.257 -6.464 19.462 1.00 9.93 228 LEU A N 1
ATOM 1769 C CA . LEU A 1 236 ? -15.204 -6.902 20.361 1.00 9.58 228 LEU A CA 1
ATOM 1770 C C . LEU A 1 236 ? -15.640 -8.124 21.161 1.00 9.89 228 LEU A C 1
ATOM 1771 O O . LEU A 1 236 ? -14.830 -8.990 21.454 1.00 11.74 228 LEU A O 1
ATOM 1776 N N . ALA A 1 237 ? -16.914 -8.178 21.533 1.00 11.89 229 ALA A N 1
ATOM 1777 C CA . ALA A 1 237 ? -17.457 -9.352 22.241 1.00 14.39 229 ALA A CA 1
ATOM 1778 C C . ALA A 1 237 ? -17.749 -10.513 21.299 1.00 15.78 229 ALA A C 1
ATOM 1779 O O . ALA A 1 237 ? -17.521 -11.680 21.637 1.00 18.20 229 ALA A O 1
ATOM 1781 N N . LYS A 1 238 ? -18.266 -10.196 20.116 1.00 10.45 230 LYS A N 1
ATOM 1782 C CA . LYS A 1 238 ? -18.696 -11.226 19.176 1.00 9.55 230 LYS A CA 1
ATOM 1783 C C . LYS A 1 238 ? -17.520 -11.941 18.500 1.00 11.98 230 LYS A C 1
ATOM 1784 O O . LYS A 1 238 ? -17.536 -13.163 18.308 1.00 16.16 230 LYS A O 1
ATOM 1790 N N . ALA A 1 239 ? -16.507 -11.177 18.115 1.00 8.89 231 ALA A N 1
ATOM 1791 C CA . ALA A 1 239 ? -15.409 -11.733 17.339 1.00 9.81 231 ALA A CA 1
ATOM 1792 C C . ALA A 1 239 ? -14.218 -10.797 17.370 1.00 9.16 231 ALA A C 1
ATOM 1793 O O . ALA A 1 239 ? -13.902 -10.171 16.381 1.00 9.42 231 ALA A O 1
ATOM 1795 N N . PRO A 1 240 ? -13.550 -10.696 18.527 1.00 9.50 232 PRO A N 1
ATOM 1796 C CA . PRO A 1 240 ? -12.418 -9.754 18.630 1.00 8.83 232 PRO A CA 1
ATOM 1797 C C . PRO A 1 240 ? -11.258 -10.077 17.679 1.00 9.89 232 PRO A C 1
ATOM 1798 O O . PRO A 1 240 ? -10.492 -9.176 17.349 1.00 10.13 232 PRO A O 1
ATOM 1802 N N . LYS A 1 241 ? -11.156 -11.319 17.201 1.00 8.82 233 LYS A N 1
ATOM 1803 C CA . LYS A 1 241 ? -10.063 -11.690 16.303 1.00 9.34 233 LYS A CA 1
ATOM 1804 C C . LYS A 1 241 ? -10.164 -11.069 14.917 1.00 8.72 233 LYS A C 1
ATOM 1805 O O . LYS A 1 241 ? -9.256 -11.215 14.109 1.00 11.47 233 LYS A O 1
ATOM 1811 N N . GLN A 1 242 ? -11.284 -10.407 14.634 1.00 8.65 234 GLN A N 1
ATOM 1812 C CA . GLN A 1 242 ? -11.461 -9.776 13.342 1.00 10.37 234 GLN A CA 1
ATOM 1813 C C . GLN A 1 242 ? -10.557 -8.554 13.172 1.00 10.85 234 GLN A C 1
ATOM 1814 O O . GLN A 1 242 ? -10.345 -8.103 12.052 1.00 12.63 234 GLN A O 1
ATOM 1820 N N . PHE A 1 243 ? -10.059 -7.999 14.279 1.00 9.98 235 PHE A N 1
ATOM 1821 C CA . PHE A 1 243 ? -9.296 -6.748 14.235 1.00 9.11 235 PHE A CA 1
ATOM 1822 C C . PHE A 1 243 ? -7.794 -6.988 14.186 1.00 10.53 235 PHE A C 1
ATOM 1823 O O . PHE A 1 243 ? -7.327 -8.084 14.488 1.00 11.63 235 PHE A O 1
ATOM 1831 N N . ASP A 1 244 ? -7.055 -5.940 13.805 1.00 9.41 236 ASP A N 1
ATOM 1832 C CA . ASP A 1 244 ? -5.602 -5.907 13.926 1.00 8.55 236 ASP A CA 1
ATOM 1833 C C . ASP A 1 244 ? -5.266 -4.698 14.795 1.00 9.01 236 ASP A C 1
ATOM 1834 O O . ASP A 1 244 ? -4.985 -4.850 15.983 1.00 9.88 236 ASP A O 1
ATOM 1839 N N . VAL A 1 245 ? -5.343 -3.502 14.212 1.00 7.00 237 VAL A N 1
ATOM 1840 C CA . VAL A 1 245 ? -5.196 -2.249 14.968 1.00 6.97 237 VAL A CA 1
ATOM 1841 C C . VAL A 1 245 ? -6.502 -1.454 14.912 1.00 6.75 237 VAL A C 1
ATOM 1842 O O . VAL A 1 245 ? -7.138 -1.341 13.853 1.00 6.93 237 VAL A O 1
ATOM 1846 N N . ILE A 1 246 ? -6.901 -0.923 16.072 1.00 5.96 238 ILE A N 1
ATOM 1847 C CA . ILE A 1 246 ? -8.061 -0.054 16.203 1.00 7.07 238 ILE A CA 1
ATOM 1848 C C . ILE A 1 246 ? -7.579 1.300 16.662 1.00 10.69 238 ILE A C 1
ATOM 1849 O O . ILE A 1 246 ? -6.793 1.352 17.596 1.00 8.78 238 ILE A O 1
ATOM 1854 N N . VAL A 1 247 ? -8.041 2.383 16.039 1.00 5.81 239 VAL A N 1
ATOM 1855 C CA . VAL A 1 247 ? -7.688 3.727 16.518 1.00 5.62 239 VAL A CA 1
ATOM 1856 C C . VAL A 1 247 ? -8.952 4.512 16.816 1.00 5.68 239 VAL A C 1
ATOM 1857 O O . VAL A 1 247 ? -9.949 4.413 16.074 1.00 5.22 239 VAL A O 1
ATOM 1861 N N . THR A 1 248 ? -8.937 5.273 17.919 1.00 6.62 240 THR A N 1
ATOM 1862 C CA . THR A 1 248 ? -10.151 6.016 18.287 1.00 6.52 240 THR A CA 1
ATOM 1863 C C . THR A 1 248 ? -9.820 7.105 19.290 1.00 5.57 240 THR A C 1
ATOM 1864 O O . THR A 1 248 ? -8.682 7.226 19.738 1.00 5.81 240 THR A O 1
ATOM 1868 N N . GLY A 1 249 ? -10.804 7.950 19.576 1.00 5.06 241 GLY A N 1
ATOM 1869 C CA . GLY A 1 249 ? -10.612 9.059 20.480 1.00 5.03 241 GLY A CA 1
ATOM 1870 C C . GLY A 1 249 ? -10.442 8.614 21.931 1.00 6.35 241 GLY A C 1
ATOM 1871 O O . GLY A 1 249 ? -10.523 7.423 22.284 1.00 7.93 241 GLY A O 1
ATOM 1872 N N . ASN A 1 250 ? -10.217 9.601 22.789 1.00 6.57 242 ASN A N 1
ATOM 1873 C CA . ASN A 1 250 ? -9.893 9.345 24.185 1.00 6.07 242 ASN A CA 1
ATOM 1874 C C . ASN A 1 250 ? -11.021 8.609 24.907 1.00 7.22 242 ASN A C 1
ATOM 1875 O O . ASN A 1 250 ? -10.803 7.546 25.520 1.00 7.86 242 ASN A O 1
ATOM 1880 N N . MET A 1 251 ? -12.219 9.167 24.851 1.00 6.68 243 MET A N 1
ATOM 1881 C CA . MET A 1 251 ? -13.329 8.558 25.578 1.00 7.54 243 MET A CA 1
ATOM 1882 C C . MET A 1 251 ? -13.720 7.208 25.005 1.00 9.32 243 MET A C 1
ATOM 1883 O O . MET A 1 251 ? -13.899 6.252 25.743 1.00 7.95 243 MET A O 1
ATOM 1888 N N . PHE A 1 252 ? -13.883 7.127 23.688 1.00 7.04 244 PHE A N 1
ATOM 1889 C CA . PHE A 1 252 ? -14.281 5.843 23.109 1.00 5.19 244 PHE A CA 1
ATOM 1890 C C . PHE A 1 252 ? -13.188 4.815 23.347 1.00 7.11 244 PHE A C 1
ATOM 1891 O O . PHE A 1 252 ? -13.479 3.639 23.564 1.00 5.95 244 PHE A O 1
ATOM 1899 N N . GLY A 1 253 ? -11.927 5.244 23.288 1.00 6.98 245 GLY A N 1
ATOM 1900 C CA . GLY A 1 253 ? -10.812 4.322 23.511 1.00 6.58 245 GLY A CA 1
ATOM 1901 C C . GLY A 1 253 ? -10.717 3.802 24.921 1.00 7.72 245 GLY A C 1
ATOM 1902 O O . GLY A 1 253 ? -10.338 2.649 25.162 1.00 8.01 245 GLY A O 1
ATOM 1903 N N . ASP A 1 254 ? -11.019 4.687 25.851 1.00 6.56 246 ASP A N 1
ATOM 1904 C CA . ASP A 1 254 ? -11.059 4.332 27.267 1.00 8.80 246 ASP A CA 1
ATOM 1905 C C . ASP A 1 254 ? -12.047 3.171 27.457 1.00 8.47 246 ASP A C 1
ATOM 1906 O O . ASP A 1 254 ? -11.730 2.141 28.064 1.00 9.46 246 ASP A O 1
ATOM 1911 N N . ILE A 1 255 ? -13.250 3.354 26.926 1.00 8.41 247 ILE A N 1
ATOM 1912 C CA . ILE A 1 255 ? -14.304 2.366 27.067 1.00 7.71 247 ILE A CA 1
ATOM 1913 C C . ILE A 1 255 ? -13.942 1.067 26.331 1.00 6.66 247 ILE A C 1
ATOM 1914 O O . ILE A 1 255 ? -14.032 -0.020 26.921 1.00 9.40 247 ILE A O 1
ATOM 1919 N N . LEU A 1 256 ? -13.567 1.165 25.061 1.00 6.01 248 LEU A N 1
ATOM 1920 C CA . LEU A 1 256 ? -13.297 -0.040 24.269 1.00 6.24 248 LEU A CA 1
ATOM 1921 C C . LEU A 1 256 ? -12.076 -0.786 24.787 1.00 6.31 248 LEU A C 1
ATOM 1922 O O . LEU A 1 256 ? -12.047 -2.017 24.808 1.00 7.67 248 LEU A O 1
ATOM 1927 N N . SER A 1 257 ? -11.079 -0.059 25.252 1.00 7.35 249 SER A N 1
ATOM 1928 C CA . SER A 1 257 ? -9.891 -0.763 25.750 1.00 9.58 249 SER A CA 1
ATOM 1929 C C . SER A 1 257 ? -10.198 -1.494 27.068 1.00 10.62 249 SER A C 1
ATOM 1930 O O . SER A 1 257 ? -9.744 -2.629 27.292 1.00 8.56 249 SER A O 1
ATOM 1933 N N . ASP A 1 258 ? -10.962 -0.862 27.957 1.00 9.56 250 ASP A N 1
ATOM 1934 C CA . ASP A 1 258 ? -11.323 -1.563 29.176 1.00 8.94 250 ASP A CA 1
ATOM 1935 C C . ASP A 1 258 ? -12.181 -2.793 28.853 1.00 9.35 250 ASP A C 1
ATOM 1936 O O . ASP A 1 258 ? -11.996 -3.867 29.428 1.00 10.18 250 ASP A O 1
ATOM 1941 N N . GLU A 1 259 ? -13.113 -2.647 27.927 1.00 7.15 251 GLU A N 1
ATOM 1942 C CA . GLU A 1 259 ? -13.893 -3.814 27.488 1.00 6.22 251 GLU A CA 1
ATOM 1943 C C . GLU A 1 259 ? -12.979 -4.939 26.980 1.00 9.28 251 GLU A C 1
ATOM 1944 O O . GLU A 1 259 ? -13.103 -6.091 27.386 1.00 8.48 251 GLU A O 1
ATOM 1950 N N . ALA A 1 260 ? -12.057 -4.596 26.095 1.00 8.71 252 ALA A N 1
ATOM 1951 C CA . ALA A 1 260 ? -11.153 -5.601 25.530 1.00 10.61 252 ALA A CA 1
ATOM 1952 C C . ALA A 1 260 ? -10.288 -6.252 26.608 1.00 11.85 252 ALA A C 1
ATOM 1953 O O . ALA A 1 260 ? -10.028 -7.461 26.554 1.00 12.52 252 ALA A O 1
ATOM 1955 N N . SER A 1 261 ? -9.838 -5.466 27.585 1.00 9.65 253 SER A N 1
ATOM 1956 C CA A SER A 1 261 ? -9.018 -6.009 28.660 0.66 11.58 253 SER A CA 1
ATOM 1957 C CA B SER A 1 261 ? -9.018 -6.007 28.666 0.34 11.23 253 SER A CA 1
ATOM 1958 C C . SER A 1 261 ? -9.803 -7.033 29.484 1.00 9.61 253 SER A C 1
ATOM 1959 O O . SER A 1 261 ? -9.276 -8.059 29.874 1.00 12.83 253 SER A O 1
ATOM 1964 N N . MET A 1 262 ? -11.074 -6.751 29.752 1.00 8.81 254 MET A N 1
ATOM 1965 C CA . MET A 1 262 ? -11.907 -7.711 30.470 1.00 10.26 254 MET A CA 1
ATOM 1966 C C . MET A 1 262 ? -12.116 -8.967 29.602 1.00 9.96 254 MET A C 1
ATOM 1967 O O . MET A 1 262 ? -12.136 -10.115 30.089 1.00 12.57 254 MET A O 1
ATOM 1972 N N . LEU A 1 263 ? -12.253 -8.754 28.302 1.00 8.93 255 LEU A N 1
ATOM 1973 C CA . LEU A 1 263 ? -12.519 -9.882 27.442 1.00 9.06 255 LEU A CA 1
ATOM 1974 C C . LEU A 1 263 ? -11.318 -10.852 27.397 1.00 9.28 255 LEU A C 1
ATOM 1975 O O . LEU A 1 263 ? -11.505 -12.046 27.174 1.00 10.63 255 LEU A O 1
ATOM 1980 N N . THR A 1 264 ? -10.102 -10.364 27.647 1.00 8.01 256 THR A N 1
ATOM 1981 C CA . THR A 1 264 ? -8.938 -11.270 27.647 1.00 7.70 256 THR A CA 1
ATOM 1982 C C . THR A 1 264 ? -8.901 -12.117 28.917 1.00 13.27 256 THR A C 1
ATOM 1983 O O . THR A 1 264 ? -8.306 -13.196 28.955 1.00 15.22 256 THR A O 1
ATOM 1987 N N . GLY A 1 265 ? -9.503 -11.609 29.973 1.00 18.08 257 GLY A N 1
ATOM 1988 C CA . GLY A 1 265 ? -9.569 -12.403 31.183 1.00 23.80 257 GLY A CA 1
ATOM 1989 C C . GLY A 1 265 ? -8.440 -12.158 32.166 1.00 24.32 257 GLY A C 1
ATOM 1990 O O . GLY A 1 265 ? -8.579 -12.512 33.355 1.00 27.01 257 GLY A O 1
ATOM 1991 N N . SER A 1 266 ? -7.318 -11.587 31.713 1.00 14.91 258 SER A N 1
ATOM 1992 C CA . SER A 1 266 ? -6.174 -11.416 32.627 1.00 13.15 258 SER A CA 1
ATOM 1993 C C . SER A 1 266 ? -5.614 -10.016 32.410 1.00 21.39 258 SER A C 1
ATOM 1994 O O . SER A 1 266 ? -4.560 -9.842 31.781 1.00 24.23 258 SER A O 1
ATOM 1997 N N . ILE A 1 267 ? -6.333 -9.026 32.926 1.00 19.14 259 ILE A N 1
ATOM 1998 C CA A ILE A 1 267 ? -5.960 -7.626 32.783 0.48 18.01 259 ILE A CA 1
ATOM 1999 C CA B ILE A 1 267 ? -5.941 -7.636 32.736 0.52 18.02 259 ILE A CA 1
ATOM 2000 C C . ILE A 1 267 ? -4.536 -7.400 33.279 1.00 18.55 259 ILE A C 1
ATOM 2001 O O . ILE A 1 267 ? -3.817 -6.511 32.797 1.00 18.85 259 ILE A O 1
ATOM 2010 N N . GLY A 1 268 ? -4.124 -8.214 34.239 1.00 14.32 260 GLY A N 1
ATOM 2011 C CA . GLY A 1 268 ? -2.799 -8.110 34.829 1.00 17.61 260 GLY A CA 1
ATOM 2012 C C . GLY A 1 268 ? -1.577 -8.589 34.068 1.00 19.00 260 GLY A C 1
ATOM 2013 O O . GLY A 1 268 ? -0.449 -8.408 34.546 1.00 17.23 260 GLY A O 1
ATOM 2014 N N . MET A 1 269 ? -1.792 -9.194 32.896 1.00 13.89 261 MET A N 1
ATOM 2015 C CA . MET A 1 269 ? -0.758 -9.603 31.937 1.00 9.51 261 MET A CA 1
ATOM 2016 C C . MET A 1 269 ? -0.455 -8.518 30.873 1.00 11.57 261 MET A C 1
ATOM 2017 O O . MET A 1 269 ? 0.444 -8.658 30.030 1.00 11.67 261 MET A O 1
ATOM 2022 N N . LEU A 1 270 ? -1.261 -7.471 30.884 1.00 7.74 262 LEU A N 1
ATOM 2023 C CA . LEU A 1 270 ? -1.318 -6.580 29.724 1.00 6.98 262 LEU A CA 1
ATOM 2024 C C . LEU A 1 270 ? -0.336 -5.431 29.797 1.00 7.67 262 LEU A C 1
ATOM 2025 O O . LEU A 1 270 ? -0.289 -4.696 30.789 1.00 7.97 262 LEU A O 1
ATOM 2030 N N . PRO A 1 271 ? 0.458 -5.250 28.734 1.00 6.57 263 PRO A N 1
ATOM 2031 C CA . PRO A 1 271 ? 1.409 -4.143 28.683 1.00 6.76 263 PRO A CA 1
ATOM 2032 C C . PRO A 1 271 ? 0.718 -2.876 28.160 1.00 8.87 263 PRO A C 1
ATOM 2033 O O . PRO A 1 271 ? -0.414 -2.958 27.659 1.00 9.20 263 PRO A O 1
ATOM 2037 N N . SER A 1 272 ? 1.373 -1.726 28.268 1.00 9.09 264 SER A N 1
ATOM 2038 C CA A SER A 1 272 ? 0.791 -0.448 27.830 0.59 8.31 264 SER A CA 1
ATOM 2039 C CA B SER A 1 272 ? 0.807 -0.514 27.685 0.41 8.60 264 SER A CA 1
ATOM 2040 C C . SER A 1 272 ? 1.915 0.468 27.341 1.00 10.03 264 SER A C 1
ATOM 2041 O O . SER A 1 272 ? 3.052 0.312 27.762 1.00 9.06 264 SER A O 1
ATOM 2046 N N . ALA A 1 273 ? 1.602 1.436 26.482 1.00 6.39 265 ALA A N 1
ATOM 2047 C CA . ALA A 1 273 ? 2.617 2.428 26.128 1.00 6.43 265 ALA A CA 1
ATOM 2048 C C . ALA A 1 273 ? 1.951 3.758 25.859 1.00 6.82 265 ALA A C 1
ATOM 2049 O O . ALA A 1 273 ? 0.770 3.800 25.502 1.00 9.40 265 ALA A O 1
ATOM 2051 N N . SER A 1 274 ? 2.701 4.845 26.022 1.00 7.90 266 SER A N 1
ATOM 2052 C CA . SER A 1 274 ? 2.221 6.165 25.621 1.00 6.76 266 SER A CA 1
ATOM 2053 C C . SER A 1 274 ? 3.283 6.782 24.733 1.00 7.20 266 SER A C 1
ATOM 2054 O O . SER A 1 274 ? 4.441 6.914 25.160 1.00 7.18 266 SER A O 1
ATOM 2057 N N . LEU A 1 275 ? 2.915 7.087 23.488 1.00 8.44 267 LEU A N 1
ATOM 2058 C CA . LEU A 1 275 ? 3.924 7.489 22.486 1.00 8.43 267 LEU A CA 1
ATOM 2059 C C . LEU A 1 275 ? 3.772 8.913 21.996 1.00 10.20 267 LEU A C 1
ATOM 2060 O O . LEU A 1 275 ? 2.667 9.458 21.977 1.00 8.73 267 LEU A O 1
ATOM 2065 N N . ASP A 1 276 ? 4.890 9.495 21.549 1.00 9.22 268 ASP A N 1
ATOM 2066 C CA . ASP A 1 276 ? 4.861 10.830 20.938 1.00 9.78 268 ASP A CA 1
ATOM 2067 C C . ASP A 1 276 ? 4.928 10.744 19.405 1.00 10.63 268 ASP A C 1
ATOM 2068 O O . ASP A 1 276 ? 4.853 9.650 18.817 1.00 12.31 268 ASP A O 1
ATOM 2073 N N . LYS A 1 277 ? 5.099 11.896 18.766 1.00 11.29 269 LYS A N 1
ATOM 2074 C CA . LYS A 1 277 ? 5.030 11.972 17.303 1.00 12.24 269 LYS A CA 1
ATOM 2075 C C . LYS A 1 277 ? 6.196 11.291 16.572 1.00 12.92 269 LYS A C 1
ATOM 2076 O O . LYS A 1 277 ? 6.128 11.076 15.357 1.00 14.85 269 LYS A O 1
ATOM 2082 N N . ASN A 1 278 ? 7.266 10.976 17.298 1.00 14.64 270 ASN A N 1
ATOM 2083 C CA . ASN A 1 278 ? 8.408 10.258 16.722 1.00 13.38 270 ASN A CA 1
ATOM 2084 C C . ASN A 1 278 ? 8.411 8.797 17.154 1.00 12.83 270 ASN A C 1
ATOM 2085 O O . ASN A 1 278 ? 9.403 8.081 16.990 1.00 16.51 270 ASN A O 1
ATOM 2090 N N . ASN A 1 279 ? 7.301 8.365 17.743 1.00 11.96 271 ASN A N 1
ATOM 2091 C CA . ASN A 1 279 ? 7.167 7.019 18.301 1.00 11.38 271 ASN A CA 1
ATOM 2092 C C . ASN A 1 279 ? 8.174 6.744 19.414 1.00 15.49 271 ASN A C 1
ATOM 2093 O O . ASN A 1 279 ? 8.497 5.589 19.696 1.00 15.08 271 ASN A O 1
ATOM 2098 N N . LYS A 1 280 ? 8.645 7.808 20.062 1.00 11.35 272 LYS A N 1
ATOM 2099 C CA . LYS A 1 280 ? 9.330 7.644 21.335 1.00 11.16 272 LYS A CA 1
ATOM 2100 C C . LYS A 1 280 ? 8.262 7.370 22.358 1.00 11.53 272 LYS A C 1
ATOM 2101 O O . LYS A 1 280 ? 7.277 8.086 22.386 1.00 13.11 272 LYS A O 1
ATOM 2107 N N . GLY A 1 281 ? 8.431 6.339 23.183 1.00 10.95 273 GLY A N 1
ATOM 2108 C CA . GLY A 1 281 ? 7.367 6.037 24.127 1.00 9.50 273 GLY A CA 1
ATOM 2109 C C . GLY A 1 281 ? 7.803 5.841 25.549 1.00 10.12 273 GLY A C 1
ATOM 2110 O O . GLY A 1 281 ? 9.004 5.650 25.837 1.00 9.50 273 GLY A O 1
ATOM 2111 N N . LEU A 1 282 ? 6.804 5.932 26.431 1.00 7.05 274 LEU A N 1
ATOM 2112 C CA . LEU A 1 282 ? 6.895 5.447 27.803 1.00 8.78 274 LEU A CA 1
ATOM 2113 C C . LEU A 1 282 ? 6.146 4.115 27.829 1.00 7.94 274 LEU A C 1
ATOM 2114 O O . LEU A 1 282 ? 5.004 4.047 27.376 1.00 8.25 274 LEU A O 1
ATOM 2119 N N . TYR A 1 283 ? 6.784 3.072 28.353 1.00 6.21 275 TYR A N 1
ATOM 2120 C CA . TYR A 1 283 ? 6.272 1.702 28.310 1.00 6.64 275 TYR A CA 1
ATOM 2121 C C . TYR A 1 283 ? 6.106 1.220 29.728 1.00 7.45 275 TYR A C 1
ATOM 2122 O O . TYR A 1 283 ? 7.045 1.333 30.506 1.00 8.52 275 TYR A O 1
ATOM 2131 N N . GLU A 1 284 ? 4.914 0.718 30.053 1.00 5.68 276 GLU A N 1
ATOM 2132 C CA . GLU A 1 284 ? 4.558 0.396 31.452 1.00 6.59 276 GLU A CA 1
ATOM 2133 C C . GLU A 1 284 ? 3.512 -0.698 31.478 1.00 8.48 276 GLU A C 1
ATOM 2134 O O . GLU A 1 284 ? 2.689 -0.804 30.573 1.00 8.34 276 GLU A O 1
ATOM 2140 N N . PRO A 1 285 ? 3.508 -1.510 32.545 1.00 7.15 277 PRO A N 1
ATOM 2141 C CA . PRO A 1 285 ? 2.370 -2.426 32.660 1.00 5.91 277 PRO A CA 1
ATOM 2142 C C . PRO A 1 285 ? 1.072 -1.641 32.763 1.00 7.95 277 PRO A C 1
ATOM 2143 O O . PRO A 1 285 ? 1.053 -0.541 33.316 1.00 9.04 277 PRO A O 1
ATOM 2147 N N . SER A 1 286 ? -0.027 -2.188 32.272 1.00 6.57 278 SER A N 1
ATOM 2148 C CA A SER A 1 286 ? -1.270 -1.443 32.360 0.45 7.95 278 SER A CA 1
ATOM 2149 C CA B SER A 1 286 ? -1.323 -1.514 32.356 0.55 8.19 278 SER A CA 1
ATOM 2150 C C . SER A 1 286 ? -1.783 -1.379 33.813 1.00 8.48 278 SER A C 1
ATOM 2151 O O . SER A 1 286 ? -2.436 -0.408 34.189 1.00 10.10 278 SER A O 1
ATOM 2156 N N . HIS A 1 287 ? -1.435 -2.370 34.636 1.00 7.82 279 HIS A N 1
ATOM 2157 C CA . HIS A 1 287 ? -2.006 -2.490 35.999 1.00 10.13 279 HIS A CA 1
ATOM 2158 C C . HIS A 1 287 ? -1.680 -1.447 37.089 1.00 17.60 279 HIS A C 1
ATOM 2159 O O . HIS A 1 287 ? -2.461 -1.301 38.023 1.00 20.40 279 HIS A O 1
ATOM 2166 N N . GLY A 1 288 ? -0.587 -0.724 37.038 1.00 18.49 280 GLY A N 1
ATOM 2167 C CA . GLY A 1 288 ? -0.420 0.185 38.197 1.00 16.23 280 GLY A CA 1
ATOM 2168 C C . GLY A 1 288 ? -0.156 -0.483 39.557 1.00 12.96 280 GLY A C 1
ATOM 2169 O O . GLY A 1 288 ? 0.149 -1.662 39.626 1.00 10.88 280 GLY A O 1
ATOM 2170 N N . SER A 1 289 ? -0.279 0.267 40.653 1.00 10.17 281 SER A N 1
ATOM 2171 C CA . SER A 1 289 ? 0.180 -0.204 41.960 1.00 9.29 281 SER A CA 1
ATOM 2172 C C . SER A 1 289 ? -0.604 -1.386 42.527 1.00 9.28 281 SER A C 1
ATOM 2173 O O . SER A 1 289 ? -1.769 -1.603 42.177 1.00 12.79 281 SER A O 1
ATOM 2176 N N . ALA A 1 290 ? 0.036 -2.130 43.419 1.00 10.50 282 ALA A N 1
ATOM 2177 C CA . ALA A 1 290 ? -0.626 -3.189 44.163 1.00 10.73 282 ALA A CA 1
ATOM 2178 C C . ALA A 1 290 ? -0.084 -3.233 45.592 1.00 10.95 282 ALA A C 1
ATOM 2179 O O . ALA A 1 290 ? 0.738 -4.076 45.951 1.00 11.04 282 ALA A O 1
ATOM 2181 N N . PRO A 1 291 ? -0.542 -2.304 46.438 1.00 13.45 283 PRO A N 1
ATOM 2182 C CA . PRO A 1 291 ? -0.004 -2.184 47.797 1.00 12.28 283 PRO A CA 1
ATOM 2183 C C . PRO A 1 291 ? -0.107 -3.450 48.629 1.00 11.52 283 PRO A C 1
ATOM 2184 O O . PRO A 1 291 ? 0.719 -3.666 49.525 1.00 14.10 283 PRO A O 1
ATOM 2188 N N . ASP A 1 292 ? -1.129 -4.267 48.366 1.00 12.51 284 ASP A N 1
ATOM 2189 C CA . ASP A 1 292 ? -1.374 -5.449 49.178 1.00 16.18 284 ASP A CA 1
ATOM 2190 C C . ASP A 1 292 ? -0.285 -6.505 49.013 1.00 16.40 284 ASP A C 1
ATOM 2191 O O . ASP A 1 292 ? -0.102 -7.343 49.896 1.00 17.54 284 ASP A O 1
ATOM 2196 N N . ILE A 1 293 ? 0.442 -6.471 47.888 1.00 13.76 285 ILE A N 1
ATOM 2197 C CA . ILE A 1 293 ? 1.529 -7.435 47.671 1.00 12.02 285 ILE A CA 1
ATOM 2198 C C . ILE A 1 293 ? 2.916 -6.774 47.468 1.00 10.49 285 ILE A C 1
ATOM 2199 O O . ILE A 1 293 ? 3.916 -7.474 47.218 1.00 12.76 285 ILE A O 1
ATOM 2204 N N . ALA A 1 294 ? 2.973 -5.450 47.602 1.00 9.93 286 ALA A N 1
ATOM 2205 C CA . ALA A 1 294 ? 4.206 -4.700 47.372 1.00 12.15 286 ALA A CA 1
ATOM 2206 C C . ALA A 1 294 ? 5.337 -5.225 48.229 1.00 12.27 286 ALA A C 1
ATOM 2207 O O . ALA A 1 294 ? 5.195 -5.375 49.450 1.00 12.75 286 ALA A O 1
ATOM 2209 N N . GLY A 1 295 ? 6.462 -5.494 47.571 1.00 13.99 287 GLY A N 1
ATOM 2210 C CA . GLY A 1 295 ? 7.660 -5.958 48.239 1.00 15.38 287 GLY A CA 1
ATOM 2211 C C . GLY A 1 295 ? 7.686 -7.392 48.698 1.00 17.02 287 GLY A C 1
ATOM 2212 O O . GLY A 1 295 ? 8.672 -7.812 49.304 1.00 18.38 287 GLY A O 1
ATOM 2213 N N . LYS A 1 296 ? 6.621 -8.146 48.418 1.00 11.82 288 LYS A N 1
ATOM 2214 C CA . LYS A 1 296 ? 6.551 -9.540 48.842 1.00 10.36 288 LYS A CA 1
ATOM 2215 C C . LYS A 1 296 ? 7.178 -10.533 47.844 1.00 10.99 288 LYS A C 1
ATOM 2216 O O . LYS A 1 296 ? 7.187 -11.753 48.087 1.00 12.50 288 LYS A O 1
ATOM 2222 N N . GLY A 1 297 ? 7.695 -10.018 46.739 1.00 8.49 289 GLY A N 1
ATOM 2223 C CA . GLY A 1 297 ? 8.372 -10.855 45.764 1.00 12.28 289 GLY A CA 1
ATOM 2224 C C . GLY A 1 297 ? 7.474 -11.766 44.961 1.00 10.66 289 GLY A C 1
ATOM 2225 O O . GLY A 1 297 ? 7.955 -12.767 44.402 1.00 8.22 289 GLY A O 1
ATOM 2226 N N . ILE A 1 298 ? 6.182 -11.422 44.854 1.00 8.43 290 ILE A N 1
ATOM 2227 C CA . ILE A 1 298 ? 5.258 -12.310 44.134 1.00 9.29 290 ILE A CA 1
ATOM 2228 C C . ILE A 1 298 ? 4.508 -11.658 42.974 1.00 8.83 290 ILE A C 1
ATOM 2229 O O . ILE A 1 298 ? 3.809 -12.356 42.229 1.00 9.07 290 ILE A O 1
ATOM 2234 N N . ALA A 1 299 ? 4.654 -10.350 42.805 1.00 8.13 291 ALA A N 1
ATOM 2235 C CA . ALA A 1 299 ? 3.992 -9.666 41.707 1.00 6.78 291 ALA A CA 1
ATOM 2236 C C . ALA A 1 299 ? 4.353 -10.281 40.359 1.00 6.79 291 ALA A C 1
ATOM 2237 O O . ALA A 1 299 ? 5.486 -10.716 40.134 1.00 7.06 291 ALA A O 1
ATOM 2239 N N . ASN A 1 300 ? 3.389 -10.301 39.448 1.00 6.78 292 ASN A N 1
ATOM 2240 C CA . ASN A 1 300 ? 3.610 -10.817 38.094 1.00 6.54 292 ASN A CA 1
ATOM 2241 C C . ASN A 1 300 ? 4.397 -9.790 37.250 1.00 7.49 292 ASN A C 1
ATOM 2242 O O . ASN A 1 300 ? 3.911 -8.682 37.034 1.00 7.72 292 ASN A O 1
ATOM 2247 N N . PRO A 1 301 ? 5.613 -10.147 36.783 1.00 6.76 293 PRO A N 1
ATOM 2248 C CA . PRO A 1 301 ? 6.416 -9.218 35.977 1.00 6.06 293 PRO A CA 1
ATOM 2249 C C . PRO A 1 301 ? 6.109 -9.302 34.493 1.00 6.90 293 PRO A C 1
ATOM 2250 O O . PRO A 1 301 ? 6.728 -8.561 33.732 1.00 6.34 293 PRO A O 1
ATOM 2254 N N . LEU A 1 302 ? 5.206 -10.182 34.080 1.00 6.69 294 LEU A N 1
ATOM 2255 C CA . LEU A 1 302 ? 5.098 -10.438 32.647 1.00 6.64 294 LEU A CA 1
ATOM 2256 C C . LEU A 1 302 ? 4.564 -9.231 31.878 1.00 6.44 294 LEU A C 1
ATOM 2257 O O . LEU A 1 302 ? 5.045 -8.974 30.791 1.00 8.77 294 LEU A O 1
ATOM 2262 N N . ALA A 1 303 ? 3.628 -8.475 32.447 1.00 7.49 295 ALA A N 1
ATOM 2263 C CA . ALA A 1 303 ? 3.138 -7.283 31.734 1.00 7.12 295 ALA A CA 1
ATOM 2264 C C . ALA A 1 303 ? 4.271 -6.278 31.506 1.00 7.82 295 ALA A C 1
ATOM 2265 O O . ALA A 1 303 ? 4.335 -5.645 30.450 1.00 7.60 295 ALA A O 1
ATOM 2267 N N . THR A 1 304 ? 5.176 -6.159 32.475 1.00 6.64 296 THR A N 1
ATOM 2268 C CA . THR A 1 304 ? 6.277 -5.187 32.388 1.00 5.63 296 THR A CA 1
ATOM 2269 C C . THR A 1 304 ? 7.305 -5.679 31.371 1.00 6.64 296 THR A C 1
ATOM 2270 O O . THR A 1 304 ? 7.825 -4.909 30.548 1.00 8.27 296 THR A O 1
ATOM 2274 N N . ILE A 1 305 ? 7.570 -6.977 31.406 1.00 7.55 297 ILE A N 1
ATOM 2275 C CA . ILE A 1 305 ? 8.448 -7.582 30.414 1.00 8.43 297 ILE A CA 1
ATOM 2276 C C . ILE A 1 305 ? 7.886 -7.388 28.993 1.00 8.48 297 ILE A C 1
ATOM 2277 O O . ILE A 1 305 ? 8.622 -7.034 28.062 1.00 8.82 297 ILE A O 1
ATOM 2282 N N . LEU A 1 306 ? 6.588 -7.605 28.822 1.00 6.94 298 LEU A N 1
ATOM 2283 C CA . LEU A 1 306 ? 5.951 -7.375 27.521 1.00 7.27 298 LEU A CA 1
ATOM 2284 C C . LEU A 1 306 ? 5.990 -5.913 27.112 1.00 10.76 298 LEU A C 1
ATOM 2285 O O . LEU A 1 306 ? 6.039 -5.594 25.918 1.00 9.98 298 LEU A O 1
ATOM 2290 N N . SER A 1 307 ? 5.988 -5.011 28.084 1.00 7.54 299 SER A N 1
ATOM 2291 C CA A SER A 1 307 ? 6.102 -3.582 27.798 0.61 7.96 299 SER A CA 1
ATOM 2292 C CA B SER A 1 307 ? 6.061 -3.606 27.715 0.39 7.81 299 SER A CA 1
ATOM 2293 C C . SER A 1 307 ? 7.490 -3.275 27.283 1.00 8.39 299 SER A C 1
ATOM 2294 O O . SER A 1 307 ? 7.677 -2.416 26.434 1.00 9.61 299 SER A O 1
ATOM 2299 N N . ALA A 1 308 ? 8.476 -3.993 27.824 1.00 8.49 300 ALA A N 1
ATOM 2300 C CA . ALA A 1 308 ? 9.844 -3.819 27.351 1.00 8.95 300 ALA A CA 1
ATOM 2301 C C . ALA A 1 308 ? 9.974 -4.315 25.906 1.00 9.36 300 ALA A C 1
ATOM 2302 O O . ALA A 1 308 ? 10.747 -3.754 25.128 1.00 9.56 300 ALA A O 1
ATOM 2304 N N . ALA A 1 309 ? 9.243 -5.377 25.548 1.00 9.07 301 ALA A N 1
ATOM 2305 C CA . ALA A 1 309 ? 9.227 -5.842 24.153 1.00 10.25 301 ALA A CA 1
ATOM 2306 C C . ALA A 1 309 ? 8.606 -4.777 23.254 1.00 11.51 301 ALA A C 1
ATOM 2307 O O . ALA A 1 309 ? 9.103 -4.506 22.153 1.00 12.33 301 ALA A O 1
ATOM 2309 N N . MET A 1 310 ? 7.534 -4.156 23.728 1.00 9.58 302 MET A N 1
ATOM 2310 C CA . MET A 1 310 ? 6.904 -3.088 22.951 1.00 9.25 302 MET A CA 1
ATOM 2311 C C . MET A 1 310 ? 7.889 -1.953 22.723 1.00 9.78 302 MET A C 1
ATOM 2312 O O . MET A 1 310 ? 7.923 -1.340 21.640 1.00 10.82 302 MET A O 1
ATOM 2317 N N . LEU A 1 311 ? 8.670 -1.660 23.760 1.00 8.54 303 LEU A N 1
ATOM 2318 C CA . LEU A 1 311 ? 9.670 -0.592 23.731 1.00 9.96 303 LEU A CA 1
ATOM 2319 C C . LEU A 1 311 ? 10.651 -0.839 22.585 1.00 11.77 303 LEU A C 1
ATOM 2320 O O . LEU A 1 311 ? 10.930 0.051 21.783 1.00 13.12 303 LEU A O 1
ATOM 2325 N N . LEU A 1 312 ? 11.148 -2.069 22.505 1.00 10.75 304 LEU A N 1
ATOM 2326 C CA . LEU A 1 312 ? 12.081 -2.450 21.444 1.00 11.21 304 LEU A CA 1
ATOM 2327 C C . LEU A 1 312 ? 11.459 -2.323 20.068 1.00 13.69 304 LEU A C 1
ATOM 2328 O O . LEU A 1 312 ? 12.087 -1.840 19.126 1.00 14.48 304 LEU A O 1
ATOM 2333 N N . ARG A 1 313 ? 10.219 -2.760 19.948 1.00 13.07 305 ARG A N 1
ATOM 2334 C CA . ARG A 1 313 ? 9.545 -2.773 18.653 1.00 12.14 305 ARG A CA 1
ATOM 2335 C C . ARG A 1 313 ? 9.217 -1.370 18.148 1.00 15.36 305 ARG A C 1
ATOM 2336 O O . ARG A 1 313 ? 9.441 -1.066 16.963 1.00 17.38 305 ARG A O 1
ATOM 2344 N N . TYR A 1 314 ? 8.688 -0.517 19.023 1.00 15.40 306 TYR A N 1
ATOM 2345 C CA . TYR A 1 314 ? 8.164 0.771 18.550 1.00 14.98 306 TYR A CA 1
ATOM 2346 C C . TYR A 1 314 ? 9.108 1.962 18.724 1.00 18.11 306 TYR A C 1
ATOM 2347 O O . TYR A 1 314 ? 9.053 2.913 17.929 1.00 21.28 306 TYR A O 1
ATOM 2356 N N . SER A 1 315 ? 10.000 1.925 19.700 1.00 14.82 307 SER A N 1
ATOM 2357 C CA . SER A 1 315 ? 10.895 3.058 19.883 1.00 18.37 307 SER A CA 1
ATOM 2358 C C . SER A 1 315 ? 12.341 2.807 19.457 1.00 22.33 307 SER A C 1
ATOM 2359 O O . SER A 1 315 ? 13.024 3.744 19.043 1.00 23.53 307 SER A O 1
ATOM 2362 N N . LEU A 1 316 ? 12.823 1.576 19.562 1.00 16.78 308 LEU A N 1
ATOM 2363 C CA . LEU A 1 316 ? 14.250 1.359 19.333 1.00 16.63 308 LEU A CA 1
ATOM 2364 C C . LEU A 1 316 ? 14.595 0.583 18.065 1.00 19.51 308 LEU A C 1
ATOM 2365 O O . LEU A 1 316 ? 15.750 0.192 17.904 1.00 20.61 308 LEU A O 1
ATOM 2370 N N . ASN A 1 317 ? 13.619 0.361 17.184 1.00 14.86 309 ASN A N 1
ATOM 2371 C CA . ASN A 1 317 ? 13.879 -0.340 15.922 1.00 18.30 309 ASN A CA 1
ATOM 2372 C C . ASN A 1 317 ? 14.535 -1.707 16.175 1.00 19.39 309 ASN A C 1
ATOM 2373 O O . ASN A 1 317 ? 15.534 -2.085 15.527 1.00 17.64 309 ASN A O 1
ATOM 2378 N N . ARG A 1 318 ? 13.975 -2.456 17.125 1.00 16.11 310 ARG A N 1
ATOM 2379 C CA . ARG A 1 318 ? 14.457 -3.809 17.403 1.00 18.41 310 ARG A CA 1
ATOM 2380 C C . ARG A 1 318 ? 13.304 -4.803 17.421 1.00 18.88 310 ARG A C 1
ATOM 2381 O O . ARG A 1 318 ? 13.097 -5.498 18.408 1.00 17.31 310 ARG A O 1
ATOM 2389 N N . ALA A 1 319 ? 12.566 -4.878 16.317 1.00 18.37 311 ALA A N 1
ATOM 2390 C CA . ALA A 1 319 ? 11.425 -5.780 16.226 1.00 17.99 311 ALA A CA 1
ATOM 2391 C C . ALA A 1 319 ? 11.818 -7.244 16.443 1.00 19.21 311 ALA A C 1
ATOM 2392 O O . ALA A 1 319 ? 11.056 -7.992 17.041 1.00 16.97 311 ALA A O 1
ATOM 2394 N N . GLU A 1 320 ? 12.991 -7.670 15.969 1.00 19.57 312 GLU A N 1
ATOM 2395 C CA . GLU A 1 320 ? 13.369 -9.069 16.140 1.00 18.14 312 GLU A CA 1
ATOM 2396 C C . GLU A 1 320 ? 13.551 -9.414 17.615 1.00 18.13 312 GLU A C 1
ATOM 2397 O O . GLU A 1 320 ? 13.129 -10.488 18.053 1.00 18.38 312 GLU A O 1
ATOM 2399 N N . GLN A 1 321 ? 14.177 -8.521 18.376 1.00 15.59 313 GLN A N 1
ATOM 2400 C CA . GLN A 1 321 ? 14.363 -8.765 19.811 1.00 14.84 313 GLN A CA 1
ATOM 2401 C C . GLN A 1 321 ? 13.036 -8.721 20.545 1.00 16.69 313 GLN A C 1
ATOM 2402 O O . GLN A 1 321 ? 12.819 -9.493 21.469 1.00 16.13 313 GLN A O 1
ATOM 2408 N N . ALA A 1 322 ? 12.152 -7.819 20.131 1.00 15.82 314 ALA A N 1
ATOM 2409 C CA . ALA A 1 322 ? 10.792 -7.800 20.668 1.00 15.06 314 ALA A CA 1
ATOM 2410 C C . ALA A 1 322 ? 10.096 -9.152 20.437 1.00 14.88 314 ALA A C 1
ATOM 2411 O O . ALA A 1 322 ? 9.467 -9.699 21.338 1.00 12.27 314 ALA A O 1
ATOM 2413 N N . ASP A 1 323 ? 10.198 -9.683 19.217 1.00 13.54 315 ASP A N 1
ATOM 2414 C CA . ASP A 1 323 ? 9.607 -10.992 18.913 1.00 15.95 315 ASP A CA 1
ATOM 2415 C C . ASP A 1 323 ? 10.178 -12.077 19.834 1.00 16.84 315 ASP A C 1
ATOM 2416 O O . ASP A 1 323 ? 9.476 -12.991 20.268 1.00 16.24 315 ASP A O 1
ATOM 2421 N N . ARG A 1 324 ? 11.473 -11.962 20.105 1.00 14.10 316 ARG A N 1
ATOM 2422 C CA . ARG A 1 324 ? 12.192 -12.921 20.928 1.00 15.47 316 ARG A CA 1
ATOM 2423 C C . ARG A 1 324 ? 11.667 -12.940 22.362 1.00 13.79 316 ARG A C 1
ATOM 2424 O O . ARG A 1 324 ? 11.508 -14.008 22.967 1.00 16.95 316 ARG A O 1
ATOM 2432 N N . ILE A 1 325 ? 11.428 -11.756 22.909 1.00 12.43 317 ILE A N 1
ATOM 2433 C CA . ILE A 1 325 ? 10.854 -11.636 24.246 1.00 11.05 317 ILE A CA 1
ATOM 2434 C C . ILE A 1 325 ? 9.425 -12.181 24.260 1.00 17.90 317 ILE A C 1
ATOM 2435 O O . ILE A 1 325 ? 9.053 -12.920 25.169 1.00 13.81 317 ILE A O 1
ATOM 2440 N N . GLU A 1 326 ? 8.616 -11.810 23.266 1.00 14.18 318 GLU A N 1
ATOM 2441 C CA . GLU A 1 326 ? 7.237 -12.265 23.226 1.00 11.01 318 GLU A CA 1
ATOM 2442 C C . GLU A 1 326 ? 7.185 -13.796 23.052 1.00 15.30 318 GLU A C 1
ATOM 2443 O O . GLU A 1 326 ? 6.322 -14.452 23.631 1.00 14.95 318 GLU A O 1
ATOM 2449 N N . ARG A 1 327 ? 8.134 -14.371 22.314 1.00 12.59 319 ARG A N 1
ATOM 2450 C CA A ARG A 1 327 ? 8.240 -15.819 22.168 0.55 15.44 319 ARG A CA 1
ATOM 2451 C CA B ARG A 1 327 ? 8.187 -15.824 22.191 0.45 15.64 319 ARG A CA 1
ATOM 2452 C C . ARG A 1 327 ? 8.564 -16.454 23.523 1.00 16.29 319 ARG A C 1
ATOM 2453 O O . ARG A 1 327 ? 8.008 -17.490 23.901 1.00 17.02 319 ARG A O 1
ATOM 2468 N N . ALA A 1 328 ? 9.485 -15.824 24.241 1.00 14.37 320 ALA A N 1
ATOM 2469 C CA . ALA A 1 328 ? 9.914 -16.341 25.551 1.00 11.93 320 ALA A CA 1
ATOM 2470 C C . ALA A 1 328 ? 8.743 -16.353 26.539 1.00 13.64 320 ALA A C 1
ATOM 2471 O O . ALA A 1 328 ? 8.588 -17.309 27.285 1.00 14.59 320 ALA A O 1
ATOM 2473 N N . VAL A 1 329 ? 7.912 -15.314 26.522 1.00 12.01 321 VAL A N 1
ATOM 2474 C CA . VAL A 1 329 ? 6.757 -15.268 27.428 1.00 11.02 321 VAL A CA 1
ATOM 2475 C C . VAL A 1 329 ? 5.779 -16.390 27.066 1.00 12.21 321 VAL A C 1
ATOM 2476 O O . VAL A 1 329 ? 5.278 -17.077 27.948 1.00 11.28 321 VAL A O 1
ATOM 2480 N N . LYS A 1 330 ? 5.531 -16.615 25.767 1.00 14.01 322 LYS A N 1
ATOM 2481 C CA . LYS A 1 330 ? 4.648 -17.710 25.369 1.00 12.12 322 LYS A CA 1
ATOM 2482 C C . LYS A 1 330 ? 5.189 -19.051 25.838 1.00 14.04 322 LYS A C 1
ATOM 2483 O O . LYS A 1 330 ? 4.443 -19.915 26.305 1.00 15.61 322 LYS A O 1
ATOM 2489 N N . THR A 1 331 ? 6.499 -19.207 25.742 1.00 12.77 323 THR A N 1
ATOM 2490 C CA . THR A 1 331 ? 7.158 -20.444 26.150 1.00 13.30 323 THR A CA 1
ATOM 2491 C C . THR A 1 331 ? 7.050 -20.708 27.662 1.00 13.58 323 THR A C 1
ATOM 2492 O O . THR A 1 331 ? 6.749 -21.830 28.058 1.00 14.38 323 THR A O 1
ATOM 2496 N N . VAL A 1 332 ? 7.232 -19.690 28.498 1.00 12.69 324 VAL A N 1
ATOM 2497 C CA . VAL A 1 332 ? 7.198 -19.975 29.944 1.00 13.88 324 VAL A CA 1
ATOM 2498 C C . VAL A 1 332 ? 5.780 -20.356 30.333 1.00 13.80 324 VAL A C 1
ATOM 2499 O O . VAL A 1 332 ? 5.581 -21.205 31.194 1.00 11.63 324 VAL A O 1
ATOM 2503 N N . LEU A 1 333 ? 4.788 -19.768 29.678 1.00 13.01 325 LEU A N 1
ATOM 2504 C CA . LEU A 1 333 ? 3.415 -20.183 29.946 1.00 13.11 325 LEU A CA 1
ATOM 2505 C C . LEU A 1 333 ? 3.183 -21.632 29.496 1.00 14.17 325 LEU A C 1
ATOM 2506 O O . LEU A 1 333 ? 2.587 -22.430 30.234 1.00 14.50 325 LEU A O 1
ATOM 2511 N N . GLU A 1 334 ? 3.678 -21.998 28.312 1.00 14.33 326 GLU A N 1
ATOM 2512 C CA . GLU A 1 334 ? 3.589 -23.394 27.859 1.00 14.40 326 GLU A CA 1
ATOM 2513 C C . GLU A 1 334 ? 4.267 -24.338 28.848 1.00 15.37 326 GLU A C 1
ATOM 2514 O O . GLU A 1 334 ? 3.776 -25.444 29.092 1.00 15.94 326 GLU A O 1
ATOM 2520 N N . GLN A 1 335 ? 5.385 -23.900 29.420 1.00 13.93 327 GLN A N 1
ATOM 2521 C CA . GLN A 1 335 ? 6.153 -24.712 30.361 1.00 16.42 327 GLN A CA 1
ATOM 2522 C C . GLN A 1 335 ? 5.473 -24.872 31.709 1.00 17.37 327 GLN A C 1
ATOM 2523 O O . GLN A 1 335 ? 5.914 -25.674 32.530 1.00 17.75 327 GLN A O 1
ATOM 2529 N N . GLY A 1 336 ? 4.408 -24.111 31.939 1.00 13.29 328 GLY A N 1
ATOM 2530 C CA . GLY A 1 336 ? 3.659 -24.244 33.171 1.00 13.78 328 GLY A CA 1
ATOM 2531 C C . GLY A 1 336 ? 3.933 -23.207 34.241 1.00 12.60 328 GLY A C 1
ATOM 2532 O O . GLY A 1 336 ? 3.320 -23.262 35.299 1.00 14.24 328 GLY A O 1
ATOM 2533 N N . TYR A 1 337 ? 4.841 -22.268 33.986 1.00 12.21 329 TYR A N 1
ATOM 2534 C CA . TYR A 1 337 ? 5.163 -21.259 34.999 1.00 11.53 329 TYR A CA 1
ATOM 2535 C C . TYR A 1 337 ? 3.998 -20.314 35.201 1.00 11.04 329 TYR A C 1
ATOM 2536 O O . TYR A 1 337 ? 3.402 -19.835 34.229 1.00 10.73 329 TYR A O 1
ATOM 2545 N N . ARG A 1 338 ? 3.668 -20.043 36.464 1.00 10.19 330 ARG A N 1
ATOM 2546 C CA . ARG A 1 338 ? 2.636 -19.040 36.776 1.00 12.85 330 ARG A CA 1
ATOM 2547 C C . ARG A 1 338 ? 3.022 -18.266 38.019 1.00 10.58 330 ARG A C 1
ATOM 2548 O O . ARG A 1 338 ? 3.525 -18.843 38.958 1.00 11.67 330 ARG A O 1
ATOM 2556 N N . THR A 1 339 ? 2.766 -16.966 38.033 1.00 9.83 331 THR A N 1
ATOM 2557 C CA . THR A 1 339 ? 2.800 -16.223 39.299 1.00 9.36 331 THR A CA 1
ATOM 2558 C C . THR A 1 339 ? 1.432 -16.413 39.958 1.00 12.56 331 THR A C 1
ATOM 2559 O O . THR A 1 339 ? 0.512 -16.938 39.335 1.00 12.21 331 THR A O 1
ATOM 2563 N N . GLY A 1 340 ? 1.300 -16.029 41.222 1.00 12.96 332 GLY A N 1
ATOM 2564 C CA . GLY A 1 340 ? 0.072 -16.309 41.966 1.00 11.96 332 GLY A CA 1
ATOM 2565 C C . GLY A 1 340 ? -1.218 -15.820 41.326 1.00 12.81 332 GLY A C 1
ATOM 2566 O O . GLY A 1 340 ? -2.250 -16.506 41.397 1.00 15.01 332 GLY A O 1
ATOM 2567 N N . ASP A 1 341 ? -1.148 -14.654 40.678 1.00 12.76 333 ASP A N 1
ATOM 2568 C CA . ASP A 1 341 ? -2.315 -14.052 40.044 1.00 13.11 333 ASP A CA 1
ATOM 2569 C C . ASP A 1 341 ? -2.875 -14.868 38.891 1.00 15.36 333 ASP A C 1
ATOM 2570 O O . ASP A 1 341 ? -4.066 -14.779 38.615 1.00 17.38 333 ASP A O 1
ATOM 2575 N N . ILE A 1 342 ? -2.038 -15.666 38.230 1.00 13.73 334 ILE A N 1
ATOM 2576 C CA . ILE A 1 342 ? -2.494 -16.424 37.071 1.00 11.85 334 ILE A CA 1
ATOM 2577 C C . ILE A 1 342 ? -2.380 -17.915 37.293 1.00 15.73 334 ILE A C 1
ATOM 2578 O O . ILE A 1 342 ? -2.405 -18.669 36.335 1.00 16.00 334 ILE A O 1
ATOM 2583 N N . ALA A 1 343 ? -2.252 -18.332 38.549 1.00 13.72 335 ALA A N 1
ATOM 2584 C CA . ALA A 1 343 ? -2.072 -19.745 38.866 1.00 16.59 335 ALA A CA 1
ATOM 2585 C C . ALA A 1 343 ? -3.212 -20.584 38.295 1.00 21.38 335 ALA A C 1
ATOM 2586 O O . ALA A 1 343 ? -4.376 -20.193 38.344 1.00 22.35 335 ALA A O 1
ATOM 2588 N N . THR A 1 344 ? -2.833 -21.711 37.702 1.00 19.60 336 THR A N 1
ATOM 2589 C CA . THR A 1 344 ? -3.752 -22.676 37.114 1.00 20.24 336 THR A CA 1
ATOM 2590 C C . THR A 1 344 ? -3.445 -24.038 37.744 1.00 22.18 336 THR A C 1
ATOM 2591 O O . THR A 1 344 ? -2.340 -24.246 38.257 1.00 21.11 336 THR A O 1
ATOM 2595 N N . PRO A 1 345 ? -4.420 -24.969 37.734 1.00 25.48 337 PRO A N 1
ATOM 2596 C CA . PRO A 1 345 ? -4.197 -26.300 38.320 1.00 26.36 337 PRO A CA 1
ATOM 2597 C C . PRO A 1 345 ? -2.952 -27.004 37.782 1.00 23.31 337 PRO A C 1
ATOM 2598 O O . PRO A 1 345 ? -2.771 -27.085 36.563 1.00 24.45 337 PRO A O 1
ATOM 2602 N N . GLY A 1 346 ? -2.097 -27.484 38.682 1.00 24.25 338 GLY A N 1
ATOM 2603 C CA . GLY A 1 346 ? -0.923 -28.242 38.284 1.00 23.85 338 GLY A CA 1
ATOM 2604 C C . GLY A 1 346 ? 0.250 -27.424 37.777 1.00 25.24 338 GLY A C 1
ATOM 2605 O O . GLY A 1 346 ? 1.230 -27.970 37.267 1.00 24.94 338 GLY A O 1
ATOM 2606 N N . CYS A 1 347 ? 0.160 -26.108 37.927 1.00 21.96 339 CYS A N 1
ATOM 2607 C CA . CYS A 1 347 ? 1.201 -25.225 37.419 1.00 16.66 339 CYS A CA 1
ATOM 2608 C C . CYS A 1 347 ? 2.466 -25.248 38.267 1.00 15.94 339 CYS A C 1
ATOM 2609 O O . CYS A 1 347 ? 2.504 -25.834 39.347 1.00 18.04 339 CYS A O 1
ATOM 2612 N N . ARG A 1 348 ? 3.512 -24.617 37.749 1.00 14.50 340 ARG A N 1
ATOM 2613 C CA . ARG A 1 348 ? 4.731 -24.370 38.501 1.00 14.21 340 ARG A CA 1
ATOM 2614 C C . ARG A 1 348 ? 4.655 -22.956 39.022 1.00 12.95 340 ARG A C 1
ATOM 2615 O O . ARG A 1 348 ? 4.938 -22.008 38.284 1.00 12.47 340 ARG A O 1
ATOM 2623 N N . GLN A 1 349 ? 4.259 -22.803 40.284 1.00 12.09 341 GLN A N 1
ATOM 2624 C CA . GLN A 1 349 ? 4.041 -21.455 40.825 1.00 11.79 341 GLN A CA 1
ATOM 2625 C C . GLN A 1 349 ? 5.376 -20.832 41.260 1.00 11.96 341 GLN A C 1
ATOM 2626 O O . GLN A 1 349 ? 6.168 -21.458 41.975 1.00 12.38 341 GLN A O 1
ATOM 2632 N N . VAL A 1 350 ? 5.618 -19.607 40.805 1.00 9.91 342 VAL A N 1
ATOM 2633 C CA . VAL A 1 350 ? 6.874 -18.904 41.059 1.00 9.58 342 VAL A CA 1
ATOM 2634 C C . VAL A 1 350 ? 6.600 -17.475 41.477 1.00 9.03 342 VAL A C 1
ATOM 2635 O O . VAL A 1 350 ? 5.559 -16.915 41.151 1.00 8.79 342 VAL A O 1
ATOM 2639 N N . GLY A 1 351 ? 7.567 -16.894 42.183 1.00 8.94 343 GLY A N 1
ATOM 2640 C CA . GLY A 1 351 ? 7.574 -15.484 42.481 1.00 8.50 343 GLY A CA 1
ATOM 2641 C C . GLY A 1 351 ? 8.111 -14.682 41.304 1.00 9.20 343 GLY A C 1
ATOM 2642 O O . GLY A 1 351 ? 8.368 -15.210 40.216 1.00 9.10 343 GLY A O 1
ATOM 2643 N N . THR A 1 352 ? 8.244 -13.388 41.533 1.00 7.71 344 THR A N 1
ATOM 2644 C CA . THR A 1 352 ? 8.630 -12.424 40.499 1.00 7.33 344 THR A CA 1
ATOM 2645 C C . THR A 1 352 ? 9.977 -12.766 39.874 1.00 8.99 344 THR A C 1
ATOM 2646 O O . THR A 1 352 ? 10.115 -12.784 38.638 1.00 8.28 344 THR A O 1
ATOM 2650 N N . ALA A 1 353 ? 10.974 -13.026 40.727 1.00 7.98 345 ALA A N 1
ATOM 2651 C CA . ALA A 1 353 ? 12.334 -13.229 40.250 1.00 8.32 345 ALA A CA 1
ATOM 2652 C C . ALA A 1 353 ? 12.452 -14.542 39.467 1.00 10.41 345 ALA A C 1
ATOM 2653 O O . ALA A 1 353 ? 13.109 -14.593 38.419 1.00 9.64 345 ALA A O 1
ATOM 2655 N N . ALA A 1 354 ? 11.822 -15.604 39.974 1.00 8.84 346 ALA A N 1
ATOM 2656 C CA . ALA A 1 354 ? 11.912 -16.882 39.304 1.00 9.27 346 ALA A CA 1
ATOM 2657 C C . ALA A 1 354 ? 11.131 -16.842 37.998 1.00 9.04 346 ALA A C 1
ATOM 2658 O O . ALA A 1 354 ? 11.515 -17.511 37.034 1.00 9.43 346 ALA A O 1
ATOM 2660 N N . MET A 1 355 ? 10.058 -16.056 37.942 1.00 8.52 347 MET A N 1
ATOM 2661 C CA . MET A 1 355 ? 9.382 -15.878 36.646 1.00 8.37 347 MET A CA 1
ATOM 2662 C C . MET A 1 355 ? 10.295 -15.164 35.651 1.00 8.36 347 MET A C 1
ATOM 2663 O O . MET A 1 355 ? 10.397 -15.569 34.495 1.00 8.67 347 MET A O 1
ATOM 2668 N N . GLY A 1 356 ? 10.964 -14.101 36.102 1.00 8.12 348 GLY A N 1
ATOM 2669 C CA . GLY A 1 356 ? 11.910 -13.422 35.235 1.00 8.76 348 GLY A CA 1
ATOM 2670 C C . GLY A 1 356 ? 13.015 -14.368 34.786 1.00 11.64 348 GLY A C 1
ATOM 2671 O O . GLY A 1 356 ? 13.420 -14.334 33.630 1.00 9.51 348 GLY A O 1
ATOM 2672 N N . ASP A 1 357 ? 13.514 -15.209 35.690 1.00 9.32 349 ASP A N 1
ATOM 2673 C CA . ASP A 1 357 ? 14.549 -16.179 35.298 1.00 12.71 349 ASP A CA 1
ATOM 2674 C C . ASP A 1 357 ? 14.044 -17.107 34.193 1.00 12.54 349 ASP A C 1
ATOM 2675 O O . ASP A 1 357 ? 14.799 -17.506 33.289 1.00 11.10 349 ASP A O 1
ATOM 2680 N N . ALA A 1 358 ? 12.779 -17.488 34.298 1.00 10.11 350 ALA A N 1
ATOM 2681 C CA . ALA A 1 358 ? 12.211 -18.445 33.348 1.00 11.17 350 ALA A CA 1
ATOM 2682 C C . ALA A 1 358 ? 12.099 -17.798 31.967 1.00 11.60 350 ALA A C 1
ATOM 2683 O O . ALA A 1 358 ? 12.381 -18.449 30.959 1.00 13.20 350 ALA A O 1
ATOM 2685 N N . VAL A 1 359 ? 11.737 -16.515 31.935 1.00 9.92 351 VAL A N 1
ATOM 2686 C CA . VAL A 1 359 ? 11.672 -15.783 30.651 1.00 9.99 351 VAL A CA 1
ATOM 2687 C C . VAL A 1 359 ? 13.077 -15.694 30.042 1.00 10.64 351 VAL A C 1
ATOM 2688 O O . VAL A 1 359 ? 13.257 -16.007 28.867 1.00 12.21 351 VAL A O 1
ATOM 2692 N N . VAL A 1 360 ? 14.071 -15.329 30.851 1.00 10.62 352 VAL A N 1
ATOM 2693 C CA . VAL A 1 360 ? 15.460 -15.306 30.387 1.00 12.86 352 VAL A CA 1
ATOM 2694 C C . VAL A 1 360 ? 15.897 -16.653 29.816 1.00 12.34 352 VAL A C 1
ATOM 2695 O O . VAL A 1 360 ? 16.536 -16.694 28.754 1.00 13.54 352 VAL A O 1
ATOM 2699 N N . ALA A 1 361 ? 15.564 -17.747 30.489 1.00 14.14 353 ALA A N 1
ATOM 2700 C CA . ALA A 1 361 ? 15.938 -19.072 30.007 1.00 14.59 353 ALA A CA 1
ATOM 2701 C C . ALA A 1 361 ? 15.328 -19.402 28.639 1.00 16.49 353 ALA A C 1
ATOM 2702 O O . ALA A 1 361 ? 15.906 -20.187 27.886 1.00 18.85 353 ALA A O 1
ATOM 2704 N N . ALA A 1 362 ? 14.181 -18.797 2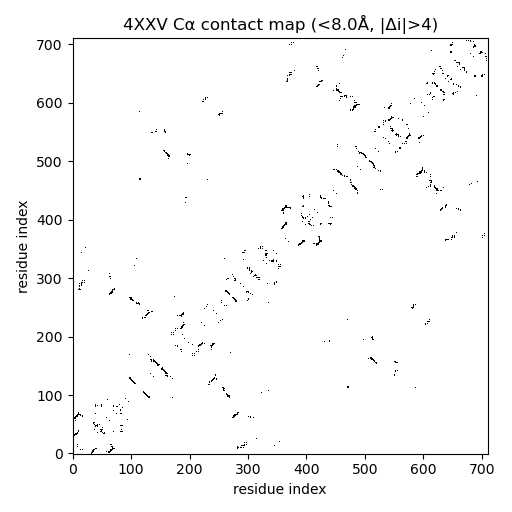8.320 1.00 16.88 354 ALA A N 1
ATOM 2705 C CA . ALA A 1 362 ? 13.436 -19.114 27.096 1.00 19.89 354 ALA A CA 1
ATOM 2706 C C . ALA A 1 362 ? 13.747 -18.142 25.957 1.00 20.30 354 ALA A C 1
ATOM 2707 O O . ALA A 1 362 ? 13.058 -18.142 24.917 1.00 19.37 354 ALA A O 1
ATOM 2709 N N . LEU A 1 363 ? 14.759 -17.297 26.146 1.00 16.19 355 LEU A N 1
ATOM 2710 C CA . LEU A 1 363 ? 15.170 -16.377 25.082 1.00 17.23 355 LEU A CA 1
ATOM 2711 C C . LEU A 1 363 ? 15.897 -17.106 23.963 1.00 25.78 355 LEU A C 1
ATOM 2712 O O . LEU A 1 363 ? 16.041 -16.598 22.844 1.00 28.69 355 LEU A O 1
ATOM 2718 N N . MET B 1 9 ? -56.997 2.675 16.612 1.00 39.89 1 MET B N 1
ATOM 2719 C CA . MET B 1 9 ? -55.594 2.288 16.691 1.00 29.90 1 MET B CA 1
ATOM 2720 C C . MET B 1 9 ? -54.901 2.424 15.348 1.00 25.60 1 MET B C 1
ATOM 2721 O O . MET B 1 9 ? -54.934 1.506 14.531 1.00 26.42 1 MET B O 1
ATOM 2726 N N . LYS B 1 10 ? -54.251 3.563 15.150 1.00 19.64 2 LYS B N 1
ATOM 2727 C CA . LYS B 1 10 ? -53.502 3.833 13.938 1.00 18.30 2 LYS B CA 1
ATOM 2728 C C . LYS B 1 10 ? -52.008 3.641 14.199 1.00 13.25 2 LYS B C 1
ATOM 2729 O O . LYS B 1 10 ? -51.463 4.167 15.173 1.00 14.71 2 LYS B O 1
ATOM 2731 N N . ILE B 1 11 ? -51.345 2.894 13.329 1.00 12.38 3 ILE B N 1
ATOM 2732 C CA . ILE B 1 11 ? -49.921 2.680 13.464 1.00 11.19 3 ILE B CA 1
ATOM 2733 C C . ILE B 1 11 ? -49.241 3.264 12.241 1.00 14.79 3 ILE B C 1
ATOM 2734 O O . ILE B 1 11 ? -49.588 2.923 11.112 1.00 14.45 3 ILE B O 1
ATOM 2739 N N . ALA B 1 12 ? -48.298 4.166 12.448 1.00 9.92 4 ALA B N 1
ATOM 2740 C CA . ALA B 1 12 ? -47.483 4.659 11.335 1.00 9.27 4 ALA B CA 1
ATOM 2741 C C . ALA B 1 12 ? -46.359 3.671 11.134 1.00 12.40 4 ALA B C 1
ATOM 2742 O O . ALA B 1 12 ? -45.664 3.351 12.096 1.00 11.86 4 ALA B O 1
ATOM 2744 N N . VAL B 1 13 ? -46.171 3.201 9.900 1.00 8.70 5 VAL B N 1
ATOM 2745 C CA . VAL B 1 13 ? -45.178 2.167 9.616 1.00 8.42 5 VAL B CA 1
ATOM 2746 C C . VAL B 1 13 ? -44.090 2.806 8.771 1.00 9.46 5 VAL B C 1
ATOM 2747 O O . VAL B 1 13 ? -44.344 3.217 7.639 1.00 8.84 5 VAL B O 1
ATOM 2751 N N . LEU B 1 14 ? -42.885 2.918 9.333 1.00 6.33 6 LEU B N 1
ATOM 2752 C CA . LEU B 1 14 ? -41.807 3.684 8.728 1.00 5.94 6 LEU B CA 1
ATOM 2753 C C . LEU B 1 14 ? -40.612 2.773 8.544 1.00 8.24 6 LEU B C 1
ATOM 2754 O O . LEU B 1 14 ? -39.749 2.725 9.402 1.00 8.51 6 LEU B O 1
ATOM 2759 N N . PRO B 1 15 ? -40.571 2.012 7.451 1.00 7.79 7 PRO B N 1
ATOM 2760 C CA . PRO B 1 15 ? -39.555 0.945 7.355 1.00 7.96 7 PRO B CA 1
ATOM 2761 C C . PRO B 1 15 ? -38.142 1.459 7.176 1.00 8.85 7 PRO B C 1
ATOM 2762 O O . PRO B 1 15 ? -37.222 0.834 7.660 1.00 8.37 7 PRO B O 1
ATOM 2766 N N . GLY B 1 16 ? -37.959 2.538 6.422 1.00 6.99 8 GLY B N 1
ATOM 2767 C CA . GLY B 1 16 ? -36.621 3.059 6.284 1.00 6.38 8 GLY B CA 1
ATOM 2768 C C . GLY B 1 16 ? -35.768 2.401 5.213 1.00 6.08 8 GLY B C 1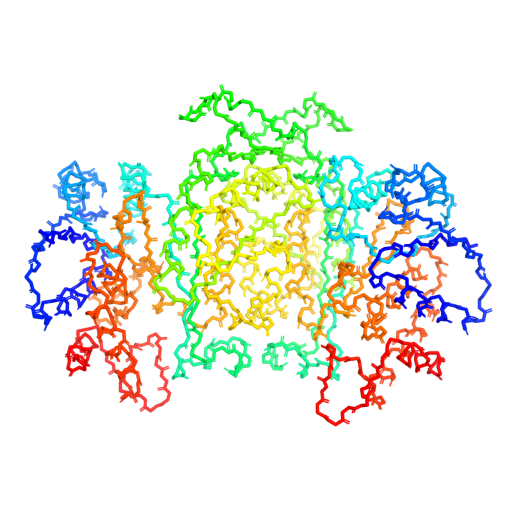
ATOM 2769 O O . GLY B 1 16 ? -36.234 2.081 4.088 1.00 7.47 8 GLY B O 1
ATOM 2770 N N . ASP B 1 17 ? -34.499 2.226 5.579 1.00 6.66 9 ASP B N 1
ATOM 2771 C CA . ASP B 1 17 ? -33.416 1.873 4.652 1.00 6.46 9 ASP B CA 1
ATOM 2772 C C . ASP B 1 17 ? -32.860 0.477 4.935 1.00 5.57 9 ASP B C 1
ATOM 2773 O O . ASP B 1 17 ? -33.098 -0.087 5.990 1.00 7.03 9 ASP B O 1
ATOM 2778 N N . GLY B 1 18 ? -32.061 -0.045 4.014 1.00 7.47 10 GLY B N 1
ATOM 2779 C CA . GLY B 1 18 ? -31.311 -1.256 4.316 1.00 7.77 10 GLY B CA 1
ATOM 2780 C C . GLY B 1 18 ? -32.223 -2.452 4.564 1.00 6.86 10 GLY B C 1
ATOM 2781 O O . GLY B 1 18 ? -33.124 -2.731 3.767 1.00 7.98 10 GLY B O 1
ATOM 2782 N N . ILE B 1 19 ? -31.966 -3.163 5.660 1.00 4.80 11 ILE B N 1
ATOM 2783 C CA . ILE B 1 19 ? -32.836 -4.271 6.044 1.00 4.65 11 ILE B CA 1
ATOM 2784 C C . ILE B 1 19 ? -34.173 -3.826 6.623 1.00 7.55 11 ILE B C 1
ATOM 2785 O O . ILE B 1 19 ? -35.028 -4.669 6.878 1.00 5.52 11 ILE B O 1
ATOM 2790 N N . GLY B 1 20 ? -34.360 -2.524 6.828 1.00 4.67 12 GLY B N 1
ATOM 2791 C CA . GLY B 1 20 ? -35.623 -2.039 7.363 1.00 5.01 12 GLY B CA 1
ATOM 2792 C C . GLY B 1 20 ? -36.904 -2.585 6.721 1.00 5.61 12 GLY B C 1
ATOM 2793 O O . GLY B 1 20 ? -37.763 -3.160 7.402 1.00 5.86 12 GLY B O 1
ATOM 2794 N N . PRO B 1 21 ? -37.053 -2.410 5.409 1.00 6.79 13 PRO B N 1
ATOM 2795 C CA . PRO B 1 21 ? -38.250 -2.928 4.751 1.00 5.78 13 PRO B CA 1
ATOM 2796 C C . PRO B 1 21 ? -38.435 -4.454 4.930 1.00 6.77 13 PRO B C 1
ATOM 2797 O O . PRO B 1 21 ? -39.546 -4.881 5.255 1.00 6.93 13 PRO B O 1
ATOM 2801 N N . GLU B 1 22 ? -37.392 -5.261 4.763 1.00 6.84 14 GLU B N 1
ATOM 2802 C CA . GLU B 1 22 ? -37.639 -6.693 4.853 1.00 8.75 14 GLU B CA 1
ATOM 2803 C C . GLU B 1 22 ? -37.966 -7.147 6.283 1.00 7.30 14 GLU B C 1
ATOM 2804 O O . GLU B 1 22 ? -38.787 -8.062 6.426 1.00 8.33 14 GLU B O 1
ATOM 2810 N N . ILE B 1 23 ? -37.446 -6.483 7.320 1.00 6.45 15 ILE B N 1
ATOM 2811 C CA . ILE B 1 23 ? -37.793 -6.915 8.680 1.00 6.53 15 ILE B CA 1
ATOM 2812 C C . ILE B 1 23 ? -39.143 -6.341 9.108 1.00 8.06 15 ILE B C 1
ATOM 2813 O O . ILE B 1 23 ? -39.931 -7.032 9.757 1.00 5.65 15 ILE B O 1
ATOM 2818 N N . VAL B 1 24 ? -39.456 -5.119 8.687 1.00 6.26 16 VAL B N 1
ATOM 2819 C CA . VAL B 1 24 ? -40.765 -4.550 9.050 1.00 7.73 16 VAL B CA 1
ATOM 2820 C C . VAL B 1 24 ? -41.873 -5.294 8.304 1.00 6.63 16 VAL B C 1
ATOM 2821 O O . VAL B 1 24 ? -42.961 -5.476 8.842 1.00 9.32 16 VAL B O 1
ATOM 2825 N N . ASN B 1 25 ? -41.589 -5.800 7.096 1.00 6.22 17 ASN B N 1
ATOM 2826 C CA . ASN B 1 25 ? -42.571 -6.615 6.416 1.00 7.61 17 ASN B CA 1
ATOM 2827 C C . ASN B 1 25 ? -43.001 -7.786 7.275 1.00 9.50 17 ASN B C 1
ATOM 2828 O O . ASN B 1 25 ? -44.167 -8.135 7.264 1.00 10.70 17 ASN B O 1
ATOM 2833 N N . GLU B 1 26 ? -42.061 -8.380 8.008 1.00 8.11 18 GLU B N 1
ATOM 2834 C CA . GLU B 1 26 ? -42.404 -9.529 8.860 1.00 7.12 18 GLU B CA 1
ATOM 2835 C C . GLU B 1 26 ? -43.192 -9.102 10.082 1.00 8.03 18 GLU B C 1
ATOM 2836 O O . GLU B 1 26 ? -44.126 -9.792 10.473 1.00 8.37 18 GLU B O 1
ATOM 2842 N N . ALA B 1 27 ? -42.821 -7.974 10.686 1.00 6.94 19 ALA B N 1
ATOM 2843 C CA . ALA B 1 27 ? -43.592 -7.488 11.832 1.00 8.77 19 ALA B CA 1
ATOM 2844 C C . ALA B 1 27 ? -45.029 -7.168 11.413 1.00 9.03 19 ALA B C 1
ATOM 2845 O O . ALA B 1 27 ? -45.970 -7.460 12.151 1.00 8.61 19 ALA B O 1
ATOM 2847 N N . VAL B 1 28 ? -45.195 -6.571 10.231 1.00 7.88 20 VAL B N 1
ATOM 2848 C CA . VAL B 1 28 ? -46.529 -6.248 9.727 1.00 8.62 20 VAL B CA 1
ATOM 2849 C C . VAL B 1 28 ? -47.286 -7.527 9.414 1.00 9.61 20 VAL B C 1
ATOM 2850 O O . VAL B 1 28 ? -48.473 -7.633 9.704 1.00 10.76 20 VAL B O 1
ATOM 2854 N N . LYS B 1 29 ? -46.602 -8.513 8.840 1.00 9.08 21 LYS B N 1
ATOM 2855 C CA . LYS B 1 29 ? -47.231 -9.818 8.601 1.00 9.78 21 LYS B CA 1
ATOM 2856 C C . LYS B 1 29 ? -47.801 -10.413 9.916 1.00 10.29 21 LYS B C 1
ATOM 2857 O O . LYS B 1 29 ? -48.940 -10.907 9.953 1.00 11.22 21 LYS B O 1
ATOM 2863 N N . VAL B 1 30 ? -46.998 -10.359 10.978 1.00 10.63 22 VAL B N 1
ATOM 2864 C CA . VAL B 1 30 ? -47.421 -10.852 12.298 1.00 10.44 22 VAL B CA 1
ATOM 2865 C C . VAL B 1 30 ? -48.614 -10.027 12.840 1.00 11.00 22 VAL B C 1
ATOM 2866 O O . VAL B 1 30 ? -49.594 -10.607 13.296 1.00 11.95 22 VAL B O 1
ATOM 2870 N N . LEU B 1 31 ? -48.546 -8.698 12.776 1.00 10.65 23 LEU B N 1
ATOM 2871 C CA . LEU B 1 31 ? -49.686 -7.885 13.221 1.00 11.42 23 LEU B CA 1
ATOM 2872 C C . LEU B 1 31 ? -50.964 -8.203 12.439 1.00 13.62 23 LEU B C 1
ATOM 2873 O O . LEU B 1 31 ? -52.067 -8.251 12.996 1.00 13.45 23 LEU B O 1
ATOM 2878 N N . ASN B 1 32 ? -50.822 -8.409 11.133 1.00 12.52 24 ASN B N 1
ATOM 2879 C CA . ASN B 1 32 ? -51.972 -8.693 10.292 1.00 14.64 24 ASN B CA 1
ATOM 2880 C C . ASN B 1 32 ? -52.565 -10.075 10.559 1.00 16.96 24 ASN B C 1
ATOM 2881 O O . ASN B 1 32 ? -53.711 -10.339 10.203 1.00 18.27 24 ASN B O 1
ATOM 2886 N N . ALA B 1 33 ? -51.801 -10.946 11.208 1.00 14.49 25 ALA B N 1
ATOM 2887 C CA . ALA B 1 33 ? -52.286 -12.277 11.513 1.00 14.42 25 ALA B CA 1
ATOM 2888 C C . ALA B 1 33 ? -53.043 -12.330 12.857 1.00 20.70 25 ALA B C 1
ATOM 2889 O O . ALA B 1 33 ? -53.655 -13.347 13.195 1.00 22.53 25 ALA B O 1
ATOM 2891 N N . LEU B 1 34 ? -53.003 -11.246 13.633 1.00 15.10 26 LEU B N 1
ATOM 2892 C CA . LEU B 1 34 ? -53.820 -11.172 14.846 1.00 16.14 26 LEU B CA 1
ATOM 2893 C C . LEU B 1 34 ? -55.287 -10.956 14.448 1.00 28.79 26 LEU B C 1
ATOM 2894 O O . LEU B 1 34 ? -55.572 -10.557 13.324 1.00 31.13 26 LEU B O 1
ATOM 2899 N N . ASP B 1 35 ? -56.222 -11.203 15.357 1.00 29.83 27 ASP B N 1
ATOM 2900 C CA . ASP B 1 35 ? -57.641 -11.025 15.013 1.00 37.33 27 ASP B CA 1
ATOM 2901 C C . ASP B 1 35 ? -57.977 -9.537 14.988 1.00 41.52 27 ASP B C 1
ATOM 2902 O O . ASP B 1 35 ? -58.915 -9.099 14.328 1.00 49.94 27 ASP B O 1
ATOM 2904 N N . GLU B 1 36 ? -57.172 -8.784 15.718 1.00 39.20 28 GLU B N 1
ATOM 2905 C CA . GLU B 1 36 ? -57.258 -7.334 15.866 1.00 40.39 28 GLU B CA 1
ATOM 2906 C C . GLU B 1 36 ? -57.329 -6.527 14.566 1.00 39.18 28 GLU B C 1
ATOM 2907 O O . GLU B 1 36 ? -56.672 -6.859 13.597 1.00 39.55 28 GLU B O 1
ATOM 2913 N N . LYS B 1 37 ? -58.092 -5.438 14.576 1.00 37.82 29 LYS B N 1
ATOM 2914 C CA . LYS B 1 37 ? -58.175 -4.528 13.434 1.00 36.90 29 LYS B CA 1
ATOM 2915 C C . LYS B 1 37 ? -57.280 -3.318 13.639 1.00 32.97 29 LYS B C 1
ATOM 2916 O O . LYS B 1 37 ? -57.574 -2.478 14.485 1.00 37.94 29 LYS B O 1
ATOM 2918 N N . PHE B 1 38 ? -56.190 -3.223 12.881 1.00 27.27 30 PHE B N 1
ATOM 2919 C CA . PHE B 1 38 ? -55.318 -2.052 12.967 1.00 22.43 30 PHE B CA 1
ATOM 2920 C C . PHE B 1 38 ? -55.449 -1.222 11.721 1.00 24.25 30 PHE B C 1
ATOM 2921 O O . PHE B 1 38 ? -55.754 -1.747 10.660 1.00 29.51 30 PHE B O 1
ATOM 2929 N N . GLU B 1 39 ? -55.195 0.070 11.841 1.00 18.62 31 GLU B N 1
ATOM 2930 C CA . GLU B 1 39 ? -55.079 0.906 10.665 1.00 17.17 31 GLU B CA 1
ATOM 2931 C C . GLU B 1 39 ? -53.603 1.191 10.454 1.00 18.99 31 GLU B C 1
ATOM 2932 O O . GLU B 1 39 ? -53.028 1.979 11.202 1.00 16.57 31 GLU B O 1
ATOM 2938 N N . LEU B 1 40 ? -52.986 0.543 9.469 1.00 15.86 32 LEU B N 1
ATOM 2939 C CA . LEU B 1 40 ? -51.561 0.738 9.213 1.00 15.84 32 LEU B CA 1
ATOM 2940 C C . LEU B 1 40 ? -51.375 1.715 8.065 1.00 16.41 32 LEU B C 1
ATOM 2941 O O . LEU B 1 40 ? -52.072 1.614 7.059 1.00 21.05 32 LEU B O 1
ATOM 2946 N N . GLU B 1 41 ? -50.447 2.656 8.204 1.00 12.59 33 GLU B N 1
ATOM 2947 C CA . GLU B 1 41 ? -50.120 3.543 7.084 1.00 13.95 33 GLU B CA 1
ATOM 2948 C C . GLU B 1 41 ? -48.607 3.680 6.975 1.00 13.29 33 GLU B C 1
ATOM 2949 O O . GLU B 1 41 ? -47.943 3.921 7.980 1.00 12.40 33 GLU B O 1
ATOM 2955 N N . HIS B 1 42 ? -48.072 3.500 5.770 1.00 12.58 34 HIS B N 1
ATOM 2956 C CA . HIS B 1 42 ? -46.631 3.600 5.542 1.00 12.05 34 HIS B CA 1
ATOM 2957 C C . HIS B 1 42 ? -46.229 4.989 5.106 1.00 11.80 34 HIS B C 1
ATOM 2958 O O . HIS B 1 42 ? -47.008 5.673 4.445 1.00 14.24 34 HIS B O 1
ATOM 2965 N N . ALA B 1 43 ? -45.007 5.395 5.452 1.00 9.62 35 ALA B N 1
ATOM 2966 C CA . ALA B 1 43 ? -44.437 6.635 4.931 1.00 9.15 35 ALA B CA 1
ATOM 2967 C C . ALA B 1 43 ? -42.920 6.485 4.823 1.00 9.78 35 ALA B C 1
ATOM 2968 O O . ALA B 1 43 ? -42.310 5.669 5.537 1.00 10.49 35 ALA B O 1
ATOM 2970 N N . PRO B 1 44 ? -42.303 7.262 3.918 1.00 9.40 36 PRO B N 1
ATOM 2971 C CA . PRO B 1 44 ? -40.854 7.205 3.721 1.00 8.59 36 PRO B CA 1
ATOM 2972 C C . PRO B 1 44 ? -40.078 7.941 4.810 1.00 10.04 36 PRO B C 1
ATOM 2973 O O . PRO B 1 44 ? -40.488 9.011 5.277 1.00 11.84 36 PRO B O 1
ATOM 2977 N N . VAL B 1 45 ? -38.956 7.345 5.209 1.00 7.54 37 VAL B N 1
ATOM 2978 C CA . VAL B 1 45 ? -38.092 7.927 6.206 1.00 5.71 37 VAL B CA 1
ATOM 2979 C C . VAL B 1 45 ? -36.640 7.559 5.884 1.00 6.62 37 VAL B C 1
ATOM 2980 O O . VAL B 1 45 ? -36.371 6.517 5.274 1.00 7.17 37 VAL B O 1
ATOM 2984 N N . GLY B 1 46 ? -35.706 8.429 6.267 1.00 6.02 38 GLY B N 1
ATOM 2985 C CA . GLY B 1 46 ? -34.293 8.168 6.054 1.00 6.58 38 GLY B CA 1
ATOM 2986 C C . GLY B 1 46 ? -33.860 8.396 4.616 1.00 6.40 38 GLY B C 1
ATOM 2987 O O . GLY B 1 46 ? -34.326 9.338 3.999 1.00 7.40 38 GLY B O 1
ATOM 2988 N N . GLY B 1 47 ? -32.976 7.544 4.087 1.00 6.41 39 GLY B N 1
ATOM 2989 C CA . GLY B 1 47 ? -32.630 7.637 2.662 1.00 7.25 39 GLY B CA 1
ATOM 2990 C C . GLY B 1 47 ? -33.861 7.545 1.756 1.00 9.44 39 GLY B C 1
ATOM 2991 O O . GLY B 1 47 ? -33.937 8.204 0.700 1.00 8.58 39 GLY B O 1
ATOM 2992 N N . ALA B 1 48 ? -34.846 6.748 2.176 1.00 9.00 40 ALA B N 1
ATOM 2993 C CA . ALA B 1 48 ? -36.105 6.648 1.432 1.00 8.11 40 ALA B CA 1
ATOM 2994 C C . ALA B 1 48 ? -36.839 7.972 1.402 1.00 8.38 40 ALA B C 1
ATOM 2995 O O . ALA B 1 48 ? -37.476 8.308 0.416 1.00 7.88 40 ALA B O 1
ATOM 2997 N N . GLY B 1 49 ? -36.731 8.729 2.493 1.00 6.40 41 GLY B N 1
ATOM 2998 C CA . GLY B 1 49 ? -37.286 10.075 2.529 1.00 7.34 41 GLY B CA 1
ATOM 2999 C C . GLY B 1 49 ? -36.542 10.995 1.587 1.00 8.92 41 GLY B C 1
ATOM 3000 O O . GLY B 1 49 ? -37.160 11.773 0.864 1.00 8.82 41 GLY B O 1
ATOM 3001 N N . TYR B 1 50 ? -35.220 10.892 1.579 1.00 7.39 42 TYR B N 1
ATOM 3002 C CA . TYR B 1 50 ? -34.416 11.722 0.673 1.00 11.15 42 TYR B CA 1
ATOM 3003 C C . TYR B 1 50 ? -34.767 11.430 -0.797 1.00 9.88 42 TYR B C 1
ATOM 3004 O O . TYR B 1 50 ? -34.930 12.349 -1.626 1.00 10.43 42 TYR B O 1
ATOM 3013 N N . GLU B 1 51 ? -34.923 10.148 -1.112 1.00 7.96 43 GLU B N 1
ATOM 3014 C CA A GLU B 1 51 ? -35.266 9.727 -2.471 0.56 8.57 43 GLU B CA 1
ATOM 3015 C CA B GLU B 1 51 ? -35.254 9.738 -2.476 0.44 8.58 43 GLU B CA 1
ATOM 3016 C C . GLU B 1 51 ? -36.610 10.293 -2.921 1.00 9.07 43 GLU B C 1
ATOM 3017 O O . GLU B 1 51 ? -36.783 10.679 -4.081 1.00 9.85 43 GLU B O 1
ATOM 3028 N N . ALA B 1 52 ? -37.561 10.332 -1.991 1.00 8.74 44 ALA B N 1
ATOM 3029 C CA . ALA B 1 52 ? -38.908 10.791 -2.289 1.00 11.67 44 ALA B CA 1
ATOM 3030 C C . ALA B 1 52 ? -39.023 12.310 -2.371 1.00 9.78 44 ALA B C 1
ATOM 3031 O O . ALA B 1 52 ? -39.685 12.852 -3.259 1.00 10.58 44 ALA B O 1
ATOM 3033 N N . SER B 1 53 ? -38.399 13.010 -1.426 1.00 10.10 45 SER B N 1
ATOM 3034 C CA . SER B 1 53 ? -38.652 14.439 -1.364 1.00 11.46 45 SER B CA 1
ATOM 3035 C C . SER B 1 53 ? -37.497 15.242 -0.766 1.00 10.39 45 SER B C 1
ATOM 3036 O O . SER B 1 53 ? -37.685 16.389 -0.337 1.00 10.25 45 SER B O 1
ATOM 3039 N N . GLY B 1 54 ? -36.310 14.636 -0.762 1.00 9.76 46 GLY B N 1
ATOM 3040 C CA . GLY B 1 54 ? -35.063 15.328 -0.479 1.00 9.28 46 GLY B CA 1
ATOM 3041 C C . GLY B 1 54 ? -34.755 15.607 0.978 1.00 11.89 46 GLY B C 1
ATOM 3042 O O . GLY B 1 54 ? -33.847 16.385 1.270 1.00 10.85 46 GLY B O 1
ATOM 3043 N N . HIS B 1 55 ? -35.521 15.004 1.881 1.00 8.28 47 HIS B N 1
ATOM 3044 C CA A HIS B 1 55 ? -35.286 15.172 3.312 0.52 9.07 47 HIS B CA 1
ATOM 3045 C CA B HIS B 1 55 ? -35.287 15.171 3.313 0.48 9.13 47 HIS B CA 1
ATOM 3046 C C . HIS B 1 55 ? -35.527 13.852 4.022 1.00 7.24 47 HIS B C 1
ATOM 3047 O O . HIS B 1 55 ? -36.497 13.156 3.704 1.00 9.31 47 HIS B O 1
ATOM 3060 N N . PRO B 1 56 ? -34.661 13.517 4.998 1.00 6.83 48 PRO B N 1
ATOM 3061 C CA . PRO B 1 56 ? -34.816 12.226 5.679 1.00 6.29 48 PRO B CA 1
ATOM 3062 C C . PRO B 1 56 ? -36.082 12.147 6.553 1.00 6.72 48 PRO B C 1
ATOM 3063 O O . PRO B 1 56 ? -36.566 11.037 6.810 1.00 9.42 48 PRO B O 1
ATOM 3067 N N . LEU B 1 57 ? -36.636 13.285 6.969 1.00 6.91 49 LEU B N 1
ATOM 3068 C CA . LEU B 1 57 ? -37.919 13.255 7.656 1.00 7.76 49 LEU B CA 1
ATOM 3069 C C . LEU B 1 57 ? -38.873 14.228 7.002 1.00 9.09 49 LEU B C 1
ATOM 3070 O O . LEU B 1 57 ? -39.014 15.377 7.444 1.00 8.24 49 LEU B O 1
ATOM 3075 N N . PRO B 1 58 ? -39.533 13.776 5.930 1.00 10.68 50 PRO B N 1
ATOM 3076 C CA . PRO B 1 58 ? -40.475 14.645 5.213 1.00 10.48 50 PRO B CA 1
ATOM 3077 C C . PRO B 1 58 ? -41.564 15.166 6.144 1.00 10.64 50 PRO B C 1
ATOM 3078 O O . PRO B 1 58 ? -41.956 14.449 7.064 1.00 9.83 50 PRO B O 1
ATOM 3082 N N . ASP B 1 59 ? -42.053 16.380 5.906 1.00 12.61 51 ASP B N 1
ATOM 3083 C CA . ASP B 1 59 ? -43.092 16.930 6.763 1.00 14.87 51 ASP B CA 1
ATOM 3084 C C . ASP B 1 59 ? -44.277 15.960 6.911 1.00 13.84 51 ASP B C 1
ATOM 3085 O O . ASP B 1 59 ? -44.798 15.791 8.007 1.00 13.42 51 ASP B O 1
ATOM 3090 N N . ALA B 1 60 ? -44.698 15.325 5.819 1.00 13.45 52 ALA B N 1
ATOM 3091 C CA . ALA B 1 60 ? -45.863 14.436 5.889 1.00 15.00 52 ALA B CA 1
ATOM 3092 C C . ALA B 1 60 ? -45.592 13.185 6.716 1.00 12.87 52 ALA B C 1
ATOM 3093 O O . ALA B 1 60 ? -46.519 12.633 7.333 1.00 12.72 52 ALA B O 1
ATOM 3095 N N . THR B 1 61 ? -44.339 12.730 6.716 1.00 11.30 53 THR B N 1
ATOM 3096 C CA . THR B 1 61 ? -43.955 11.565 7.527 1.00 10.21 53 THR B CA 1
ATOM 3097 C C . THR B 1 61 ? -44.022 11.938 9.013 1.00 11.14 53 THR B C 1
ATOM 3098 O O . THR B 1 61 ? -44.565 11.187 9.806 1.00 10.83 53 THR B O 1
ATOM 3102 N N . LEU B 1 62 ? -43.482 13.101 9.366 1.00 13.44 54 LEU B N 1
ATOM 3103 C CA . LEU B 1 62 ? -43.548 13.557 10.757 1.00 10.29 54 LEU B CA 1
ATOM 3104 C C . LEU B 1 62 ? -45.009 13.752 11.173 1.00 13.57 54 LEU B C 1
ATOM 3105 O O . LEU B 1 62 ? -45.380 13.398 12.289 1.00 15.46 54 LEU B O 1
ATOM 3110 N N . ALA B 1 63 ? -45.833 14.303 10.280 1.00 12.22 55 ALA B N 1
ATOM 3111 C CA . ALA B 1 63 ? -47.246 14.532 10.567 1.00 13.33 55 ALA B CA 1
ATOM 3112 C C . ALA B 1 63 ? -47.965 13.228 10.855 1.00 15.59 55 ALA B C 1
ATOM 3113 O O . ALA B 1 63 ? -48.751 13.130 11.809 1.00 15.99 55 ALA B O 1
ATOM 3115 N N . LEU B 1 64 ? -47.687 12.223 10.031 1.00 12.77 56 LEU B N 1
ATOM 3116 C CA . LEU B 1 64 ? -48.290 10.903 10.209 1.00 12.02 56 LEU B CA 1
ATOM 3117 C C . LEU B 1 64 ? -47.878 10.315 11.552 1.00 12.73 56 LEU B C 1
ATOM 3118 O O . LEU B 1 64 ? -48.710 9.725 12.263 1.00 12.82 56 LEU B O 1
ATOM 3123 N N . ALA B 1 65 ? -46.598 10.462 11.897 1.00 12.00 57 ALA B N 1
ATOM 3124 C CA . ALA B 1 65 ? -46.089 9.905 13.148 1.00 9.83 57 ALA B CA 1
ATOM 3125 C C . ALA B 1 65 ? -46.759 10.601 14.344 1.00 11.48 57 ALA B C 1
ATOM 3126 O O . ALA B 1 65 ? -47.117 9.959 15.335 1.00 13.51 57 ALA B O 1
ATOM 3128 N N . LYS B 1 66 ? -46.946 11.915 14.239 1.00 12.97 58 LYS B N 1
ATOM 3129 C CA . LYS B 1 66 ? -47.615 12.669 15.306 1.00 14.55 58 LYS B CA 1
ATOM 3130 C C . LYS B 1 66 ? -49.056 12.207 15.484 1.00 17.21 58 LYS B C 1
ATOM 3131 O O . LYS B 1 66 ? -49.559 12.116 16.604 1.00 17.22 58 LYS B O 1
ATOM 3137 N N . GLU B 1 67 ? -49.722 11.954 14.361 1.00 13.54 59 GLU B N 1
ATOM 3138 C CA . GLU B 1 67 ? -51.130 11.584 14.355 1.00 19.04 59 GLU B CA 1
ATOM 3139 C C . GLU B 1 67 ? -51.369 10.164 14.874 1.00 14.33 59 GLU B C 1
ATOM 3140 O O . GLU B 1 67 ? -52.394 9.910 15.536 1.00 15.87 59 GLU B O 1
ATOM 3146 N N . ALA B 1 68 ? -50.449 9.248 14.585 1.00 12.84 60 ALA B N 1
ATOM 3147 C CA . ALA B 1 68 ? -50.658 7.838 14.911 1.00 12.72 60 ALA B CA 1
ATOM 3148 C C . ALA B 1 68 ? -50.699 7.610 16.423 1.00 13.69 60 ALA B C 1
ATOM 3149 O O . ALA B 1 68 ? -50.177 8.414 17.203 1.00 14.90 60 ALA B O 1
ATOM 3151 N N . ASP B 1 69 ? -51.282 6.485 16.814 1.00 12.80 61 ASP B N 1
ATOM 3152 C CA . ASP B 1 69 ? -51.259 6.026 18.199 1.00 13.77 61 ASP B CA 1
ATOM 3153 C C . ASP B 1 69 ? -49.931 5.376 18.575 1.00 14.18 61 ASP B C 1
ATOM 3154 O O . ASP B 1 69 ? -49.559 5.330 19.756 1.00 12.11 61 ASP B O 1
ATOM 3159 N N . ALA B 1 70 ? -49.210 4.890 17.574 1.00 11.04 62 ALA B N 1
ATOM 3160 C CA . ALA B 1 70 ? -47.876 4.332 17.775 1.00 10.12 62 ALA B CA 1
ATOM 3161 C C . ALA B 1 70 ? -47.129 4.291 16.432 1.00 9.34 62 ALA B C 1
ATOM 3162 O O . ALA B 1 70 ? -47.747 4.371 15.369 1.00 11.34 62 ALA B O 1
ATOM 3164 N N . ILE B 1 71 ? -45.810 4.180 16.504 1.00 8.59 63 ILE B N 1
ATOM 3165 C CA . ILE B 1 71 ? -44.967 4.106 15.309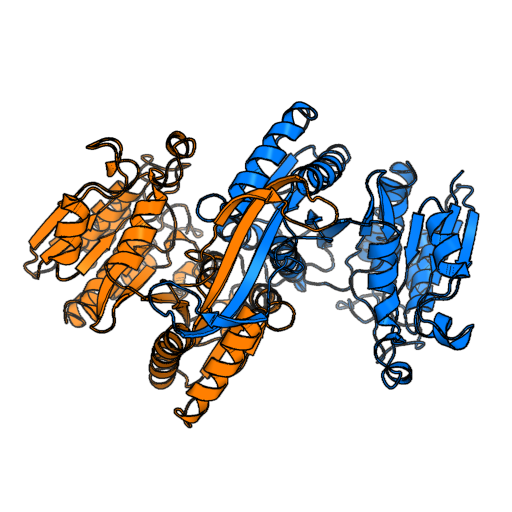 1.00 7.96 63 ILE B CA 1
ATOM 3166 C C . ILE B 1 71 ? -44.189 2.823 15.335 1.00 8.99 63 ILE B C 1
ATOM 3167 O O . ILE B 1 71 ? -43.577 2.488 16.361 1.00 8.14 63 ILE B O 1
ATOM 3172 N N . LEU B 1 72 ? -44.223 2.108 14.210 1.00 7.54 64 LEU B N 1
ATOM 3173 C CA . LEU B 1 72 ? -43.400 0.910 14.005 1.00 7.34 64 LEU B CA 1
ATOM 3174 C C . LEU B 1 72 ? -42.335 1.316 13.006 1.00 7.89 64 LEU B C 1
ATOM 3175 O O . LEU B 1 72 ? -42.657 1.681 11.885 1.00 8.56 64 LEU B O 1
ATOM 3180 N N . PHE B 1 73 ? -41.085 1.305 13.451 1.00 6.47 65 PHE B N 1
ATOM 3181 C CA . PHE B 1 73 ? -39.962 1.864 12.698 1.00 6.27 65 PHE B CA 1
ATOM 3182 C C . PHE B 1 73 ? -38.945 0.781 12.404 1.00 7.46 65 PHE B C 1
ATOM 3183 O O . PHE B 1 73 ? -38.667 -0.03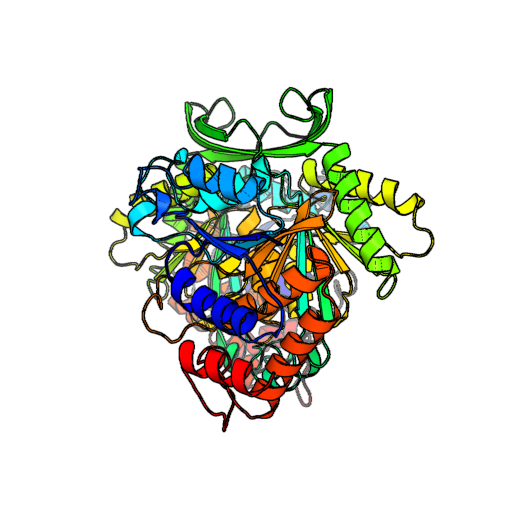5 13.264 1.00 7.64 65 PHE B O 1
ATOM 3191 N N . GLY B 1 74 ? -38.383 0.766 11.196 1.00 6.16 66 GLY B N 1
ATOM 3192 C CA . GLY B 1 74 ? -37.373 -0.226 10.870 1.00 6.36 66 GLY B CA 1
ATOM 3193 C C . GLY B 1 74 ? -35.981 0.249 11.245 1.00 7.01 66 GLY B C 1
ATOM 3194 O O . GLY B 1 74 ? -35.538 0.079 12.385 1.00 8.84 66 GLY B O 1
ATOM 3195 N N . ALA B 1 75 ? -35.285 0.849 10.288 1.00 6.01 67 ALA B N 1
ATOM 3196 C CA . ALA B 1 75 ? -33.952 1.412 10.548 1.00 5.80 67 ALA B CA 1
ATOM 3197 C C . ALA B 1 75 ? -33.634 2.395 9.446 1.00 8.22 67 ALA B C 1
ATOM 3198 O O . ALA B 1 75 ? -34.204 2.279 8.363 1.00 8.17 67 ALA B O 1
ATOM 3200 N N . VAL B 1 76 ? -32.703 3.318 9.700 1.00 6.50 68 VAL B N 1
ATOM 3201 C CA . VAL B 1 76 ? -32.315 4.283 8.649 1.00 5.85 68 VAL B CA 1
ATOM 3202 C C . VAL B 1 76 ? -30.810 4.300 8.509 1.00 8.14 68 VAL B C 1
ATOM 3203 O O . VAL B 1 76 ? -30.084 4.055 9.462 1.00 9.26 68 VAL B O 1
ATOM 3207 N N . GLY B 1 77 ? -30.333 4.576 7.304 1.00 6.91 69 GLY B N 1
ATOM 3208 C CA . GLY B 1 77 ? -28.912 4.671 7.076 1.00 7.49 69 GLY B CA 1
ATOM 3209 C C . GLY B 1 77 ? -28.519 3.906 5.840 1.00 8.30 69 GLY B C 1
ATOM 3210 O O . GLY B 1 77 ? -28.980 2.781 5.619 1.00 10.31 69 GLY B O 1
ATOM 3211 N N . ASP B 1 78 ? -27.668 4.509 5.022 1.00 8.36 70 ASP B N 1
ATOM 3212 C CA . ASP B 1 78 ? -27.053 3.766 3.921 1.00 14.60 70 ASP B CA 1
ATOM 3213 C C . ASP B 1 78 ? -25.869 4.594 3.490 1.00 14.56 70 ASP B C 1
ATOM 3214 O O . ASP B 1 78 ? -25.960 5.827 3.450 1.00 12.59 70 ASP B O 1
ATOM 3219 N N . TRP B 1 79 ? -24.774 3.916 3.190 1.00 16.54 71 TRP B N 1
ATOM 3220 C CA . TRP B 1 79 ? -23.473 4.578 3.069 1.00 15.82 71 TRP B CA 1
ATOM 3221 C C . TRP B 1 79 ? -23.488 5.625 1.948 1.00 15.64 71 TRP B C 1
ATOM 3222 O O . TRP B 1 79 ? -22.799 6.632 2.045 1.00 18.19 71 TRP B O 1
ATOM 3233 N N . LYS B 1 80 ? -24.294 5.411 0.912 1.00 16.87 72 LYS B N 1
ATOM 3234 C CA . LYS B 1 80 ? -24.332 6.373 -0.202 1.00 20.89 72 LYS B CA 1
ATOM 3235 C C . LYS B 1 80 ? -24.905 7.748 0.178 1.00 18.77 72 LYS B C 1
ATOM 3236 O O . LYS B 1 80 ? -24.776 8.705 -0.597 1.00 16.93 72 LYS B O 1
ATOM 3242 N N . TYR B 1 81 ? -25.536 7.857 1.351 1.00 14.79 73 TYR B N 1
ATOM 3243 C CA . TYR B 1 81 ? -26.067 9.141 1.806 1.00 11.57 73 TYR B CA 1
ATOM 3244 C C . TYR B 1 81 ? -25.193 9.826 2.869 1.00 16.28 73 TYR B C 1
ATOM 3245 O O . TYR B 1 81 ? -25.511 10.934 3.313 1.00 12.93 73 TYR B O 1
ATOM 3254 N N . ASP B 1 82 ? -24.115 9.170 3.295 1.00 15.57 74 ASP B N 1
ATOM 3255 C CA . ASP B 1 82 ? -23.257 9.736 4.347 1.00 14.28 74 ASP B CA 1
ATOM 3256 C C . ASP B 1 82 ? -22.599 11.052 3.973 1.00 17.42 74 ASP B C 1
ATOM 3257 O O . ASP B 1 82 ? -22.250 11.838 4.863 1.00 19.86 74 ASP B O 1
ATOM 3262 N N . SER B 1 83 ? -22.406 11.297 2.678 1.00 14.17 75 SER B N 1
ATOM 3263 C CA . SER B 1 83 ? -21.726 12.494 2.239 1.00 15.22 75 SER B CA 1
ATOM 3264 C C . SER B 1 83 ? -22.641 13.714 2.166 1.00 16.08 75 SER B C 1
ATOM 3265 O O . SER B 1 83 ? -22.174 14.829 1.932 1.00 17.10 75 SER B O 1
ATOM 3268 N N . LEU B 1 84 ? -23.944 13.511 2.328 1.00 13.03 76 LEU B N 1
ATOM 3269 C CA . LEU B 1 84 ? -24.878 14.637 2.327 1.00 14.16 76 LEU B CA 1
ATOM 3270 C C . LEU B 1 84 ? -24.566 15.584 3.494 1.00 13.12 76 LEU B C 1
ATOM 3271 O O . LEU B 1 84 ? -23.960 15.167 4.497 1.00 15.75 76 LEU B O 1
ATOM 3276 N N . GLU B 1 85 ? -24.972 16.842 3.362 1.00 11.76 77 GLU B N 1
ATOM 3277 C CA . GLU B 1 85 ? -24.896 17.768 4.490 1.00 13.37 77 GLU B CA 1
ATOM 3278 C C . GLU B 1 85 ? -25.616 17.150 5.682 1.00 11.87 77 GLU B C 1
ATOM 3279 O O . GLU B 1 85 ? -26.575 16.393 5.509 1.00 10.73 77 GLU B O 1
ATOM 3285 N N . ARG B 1 86 ? -25.145 17.457 6.888 1.00 10.67 78 ARG B N 1
ATOM 3286 C CA . ARG B 1 86 ? -25.659 16.814 8.102 1.00 9.75 78 ARG B CA 1
ATOM 3287 C C . ARG B 1 86 ? -27.175 16.756 8.194 1.00 9.40 78 ARG B C 1
ATOM 3288 O O . ARG B 1 86 ? -27.717 15.708 8.523 1.00 8.66 78 ARG B O 1
ATOM 3296 N N . ALA B 1 87 ? -27.863 17.872 7.920 1.00 10.17 79 ALA B N 1
ATOM 3297 C CA . ALA B 1 87 ? -29.304 17.884 8.137 1.00 12.61 79 ALA B CA 1
ATOM 3298 C C . ALA B 1 87 ? -30.040 16.904 7.223 1.00 12.09 79 ALA B C 1
ATOM 3299 O O . ALA B 1 87 ? -31.165 16.564 7.521 1.00 11.69 79 ALA B O 1
ATOM 3301 N N . LEU B 1 88 ? -29.414 16.464 6.131 1.00 9.61 80 LEU B N 1
ATOM 3302 C CA . LEU B 1 88 ? -30.107 15.599 5.177 1.00 9.48 80 LEU B CA 1
ATOM 3303 C C . LEU B 1 88 ? -29.752 14.114 5.361 1.00 9.15 80 LEU B C 1
ATOM 3304 O O . LEU B 1 88 ? -30.290 13.256 4.668 1.00 9.15 80 LEU B O 1
ATOM 3309 N N . ARG B 1 89 ? -28.850 13.807 6.290 1.00 8.28 81 ARG B N 1
ATOM 3310 C CA . ARG B 1 89 ? -28.394 12.416 6.437 1.00 7.77 81 ARG B CA 1
ATOM 3311 C C . ARG B 1 89 ? -29.482 11.541 7.082 1.00 7.36 81 ARG B C 1
ATOM 3312 O O . ARG B 1 89 ? -30.273 12.003 7.870 1.00 7.49 81 ARG B O 1
ATOM 3320 N N . PRO B 1 90 ? -29.544 10.263 6.701 1.00 8.22 82 PRO B N 1
ATOM 3321 C CA . PRO B 1 90 ? -30.691 9.438 7.078 1.00 6.55 82 PRO B CA 1
ATOM 3322 C C . PRO B 1 90 ? -30.950 9.378 8.580 1.00 6.96 82 PRO B C 1
ATOM 3323 O O . PRO B 1 90 ? -32.104 9.385 8.970 1.00 7.84 82 PRO B O 1
ATOM 3327 N N . GLU B 1 91 ? -29.897 9.360 9.400 1.00 6.53 83 GLU B N 1
ATOM 3328 C CA . GLU B 1 91 ? -30.082 9.138 10.834 1.00 7.33 83 GLU B CA 1
ATOM 3329 C C . GLU B 1 91 ? -30.770 10.323 11.452 1.00 7.25 83 GLU B C 1
ATOM 3330 O O . GLU B 1 91 ? -31.319 10.218 12.563 1.00 5.76 83 GLU B O 1
ATOM 3336 N N . GLN B 1 92 ? -30.759 11.465 10.755 1.00 7.58 84 GLN B N 1
ATOM 3337 C CA . GLN B 1 92 ? -31.470 12.640 11.270 1.00 7.60 84 GLN B CA 1
ATOM 3338 C C . GLN B 1 92 ? -32.973 12.376 11.361 1.00 8.20 84 GLN B C 1
ATOM 3339 O O . GLN B 1 92 ? -33.682 13.056 12.118 1.00 13.18 84 GLN B O 1
ATOM 3345 N N . ALA B 1 93 ? -33.461 11.398 10.617 1.00 6.60 85 ALA B N 1
ATOM 3346 C CA . ALA B 1 93 ? -34.869 11.021 10.727 1.00 7.11 85 ALA B CA 1
ATOM 3347 C C . ALA B 1 93 ? -35.218 10.442 12.106 1.00 8.11 85 ALA B C 1
ATOM 3348 O O . ALA B 1 93 ? -36.245 10.817 12.692 1.00 8.64 85 ALA B O 1
ATOM 3350 N N . ILE B 1 94 ? -34.434 9.479 12.592 1.00 7.49 86 ILE B N 1
ATOM 3351 C CA . ILE B 1 94 ? -34.785 8.891 13.888 1.00 7.25 86 ILE B CA 1
ATOM 3352 C C . ILE B 1 94 ? -34.466 9.873 15.027 1.00 10.41 86 ILE B C 1
ATOM 3353 O O . ILE B 1 94 ? -35.243 9.968 15.995 1.00 6.16 86 ILE B O 1
ATOM 3358 N N . LEU B 1 95 ? -33.360 10.614 14.940 1.00 9.30 87 LEU B N 1
ATOM 3359 C CA . LEU B 1 95 ? -33.107 11.657 15.939 1.00 7.79 87 LEU B CA 1
ATOM 3360 C C . LEU B 1 95 ? -34.257 12.677 15.943 1.00 8.59 87 LEU B C 1
ATOM 3361 O O . LEU B 1 95 ? -34.732 13.104 16.995 1.00 8.29 87 LEU B O 1
ATOM 3366 N N . GLY B 1 96 ? -34.700 13.080 14.750 1.00 7.11 88 GLY B N 1
ATOM 3367 C CA . GLY B 1 96 ? -35.802 14.023 14.666 1.00 8.17 88 GLY B CA 1
ATOM 3368 C C . GLY B 1 96 ? -37.137 13.502 15.170 1.00 9.43 88 GLY B C 1
ATOM 3369 O O . GLY B 1 96 ? -37.895 14.243 15.801 1.00 11.10 88 GLY B O 1
ATOM 3370 N N . LEU B 1 97 ? -37.450 12.234 14.898 1.00 8.36 89 LEU B N 1
ATOM 3371 C CA . LEU B 1 97 ? -38.708 11.683 15.415 1.00 7.43 89 LEU B CA 1
ATOM 3372 C C . LEU B 1 97 ? -38.640 11.659 16.940 1.00 9.61 89 LEU B C 1
ATOM 3373 O O . LEU B 1 97 ? -39.605 12.032 17.603 1.00 8.46 89 LEU B O 1
ATOM 3378 N N . ARG B 1 98 ? -37.514 11.205 17.493 1.00 8.08 90 ARG B N 1
ATOM 3379 C CA . ARG B 1 98 ? -37.373 11.139 18.955 1.00 7.93 90 ARG B CA 1
ATOM 3380 C C . ARG B 1 98 ? -37.555 12.509 19.582 1.00 9.94 90 ARG B C 1
ATOM 3381 O O . ARG B 1 98 ? -38.279 12.667 20.579 1.00 9.69 90 ARG B O 1
ATOM 3389 N N . LYS B 1 99 ? -36.895 13.507 18.997 1.00 9.03 91 LYS B N 1
ATOM 3390 C CA . LYS B 1 99 ? -36.894 14.844 19.574 1.00 10.12 91 LYS B CA 1
ATOM 3391 C C . LYS B 1 99 ? -38.244 15.559 19.401 1.00 10.90 91 LYS B C 1
ATOM 3392 O O . LYS B 1 99 ? -38.827 16.075 20.361 1.00 11.97 91 LYS B O 1
ATOM 3398 N N . HIS B 1 100 ? -38.747 15.570 18.171 1.00 11.49 92 HIS B N 1
ATOM 3399 C CA . HIS B 1 100 ? -40.009 16.263 17.894 1.00 12.34 92 HIS B CA 1
ATOM 3400 C C . HIS B 1 100 ? -41.221 15.643 18.573 1.00 11.73 92 HIS B C 1
ATOM 3401 O O . HIS B 1 100 ? -42.150 16.361 18.929 1.00 13.21 92 HIS B O 1
ATOM 3408 N N . LEU B 1 101 ? -41.220 14.328 18.760 1.00 11.56 93 LEU B N 1
ATOM 3409 C CA . LEU B 1 101 ? -42.313 13.666 19.472 1.00 10.18 93 LEU B CA 1
ATOM 3410 C C . LEU B 1 101 ? -42.049 13.542 20.981 1.00 10.05 93 LEU B C 1
ATOM 3411 O O . LEU B 1 101 ? -42.890 12.985 21.720 1.00 12.41 93 LEU B O 1
ATOM 3416 N N . GLU B 1 102 ? -40.922 14.094 21.454 1.00 10.56 94 GLU B N 1
ATOM 3417 C CA . GLU B 1 102 ? -40.546 14.080 22.879 1.00 9.29 94 GLU B CA 1
ATOM 3418 C C . GLU B 1 102 ? -40.553 12.671 23.458 1.00 9.25 94 GLU B C 1
ATOM 3419 O O . GLU B 1 102 ? -41.022 12.450 24.571 1.00 10.14 94 GLU B O 1
ATOM 3425 N N . LEU B 1 103 ? -40.025 11.728 22.676 1.00 8.43 95 LEU B N 1
ATOM 3426 C CA . LEU B 1 103 ? -39.877 10.335 23.097 1.00 8.04 95 LEU B CA 1
ATOM 3427 C C . LEU B 1 103 ? -38.579 10.216 23.885 1.00 10.31 95 LEU B C 1
ATOM 3428 O O . LEU B 1 103 ? -37.559 9.793 23.338 1.00 12.23 95 LEU B O 1
ATOM 3433 N N . PHE B 1 104 ? -38.615 10.589 25.166 1.00 7.78 96 PHE B N 1
ATOM 3434 C CA . PHE B 1 104 ? -37.380 10.791 25.931 1.00 7.57 96 PHE B CA 1
ATOM 3435 C C . PHE B 1 104 ? -36.924 9.512 26.600 1.00 7.25 96 PHE B C 1
ATOM 3436 O O . PHE B 1 104 ? -35.795 9.425 27.070 1.00 7.47 96 PHE B O 1
ATOM 3444 N N . ALA B 1 105 ? -37.797 8.519 26.654 1.00 8.12 97 ALA B N 1
ATOM 3445 C CA . ALA B 1 105 ? -37.470 7.310 27.420 1.00 7.13 97 ALA B CA 1
ATOM 3446 C C . ALA B 1 105 ? -37.363 6.078 26.528 1.00 8.05 97 ALA B C 1
ATOM 3447 O O . ALA B 1 105 ? -38.355 5.632 25.951 1.00 9.70 97 ALA B O 1
ATOM 3449 N N . ASN B 1 106 ? -36.151 5.530 26.431 1.00 6.64 98 ASN B N 1
ATOM 3450 C CA . ASN B 1 106 ? -35.863 4.373 25.590 1.00 7.22 98 ASN B CA 1
ATOM 3451 C C . ASN B 1 106 ? -35.745 3.134 26.480 1.00 9.02 98 ASN B C 1
ATOM 3452 O O . ASN B 1 106 ? -35.048 3.163 27.499 1.00 10.61 98 ASN B O 1
ATOM 3457 N N . PHE B 1 107 ? -36.429 2.060 26.092 1.00 7.52 99 PHE B N 1
ATOM 3458 C CA . PHE B 1 107 ? -36.405 0.799 26.854 1.00 6.66 99 PHE B CA 1
ATOM 3459 C C . PHE B 1 107 ? -35.866 -0.305 25.961 1.00 8.11 99 PHE B C 1
ATOM 3460 O O . PHE B 1 107 ? -36.420 -0.568 24.889 1.00 8.39 99 PHE B O 1
ATOM 3468 N N . ARG B 1 108 ? -34.801 -0.962 26.408 1.00 7.24 100 ARG B N 1
ATOM 3469 C CA . ARG B 1 108 ? -34.235 -2.075 25.658 1.00 7.20 100 ARG B CA 1
ATOM 3470 C C . ARG B 1 108 ? -34.150 -3.284 26.588 1.00 7.79 100 ARG B C 1
ATOM 3471 O O . ARG B 1 108 ? -33.249 -3.353 27.418 1.00 11.54 100 ARG B O 1
ATOM 3479 N N . PRO B 1 109 ? -35.101 -4.229 26.440 1.00 7.15 101 PRO B N 1
ATOM 3480 C CA . PRO B 1 109 ? -35.137 -5.425 27.311 1.00 7.83 101 PRO B CA 1
ATOM 3481 C C . PRO B 1 109 ? -34.263 -6.527 26.752 1.00 12.15 101 PRO B C 1
ATOM 3482 O O . PRO B 1 109 ? -34.658 -7.161 25.774 1.00 13.24 101 PRO B O 1
ATOM 3486 N N . ALA B 1 110 ? -33.097 -6.735 27.359 1.00 9.04 102 ALA B N 1
ATOM 3487 C CA . ALA B 1 110 ? -32.191 -7.804 26.954 1.00 7.79 102 ALA B CA 1
ATOM 3488 C C . ALA B 1 110 ? -32.537 -9.101 27.682 1.00 11.21 102 ALA B C 1
ATOM 3489 O O . ALA B 1 110 ? -32.304 -9.217 28.885 1.00 11.05 102 ALA B O 1
ATOM 3491 N N . ILE B 1 111 ? -33.128 -10.051 26.965 1.00 11.15 103 ILE B N 1
ATOM 3492 C CA . ILE B 1 111 ? -33.528 -11.322 27.538 1.00 11.44 103 ILE B CA 1
ATOM 3493 C C . ILE B 1 111 ? -32.873 -12.392 26.707 1.00 12.53 103 ILE B C 1
ATOM 3494 O O . ILE B 1 111 ? -33.007 -12.380 25.493 1.00 13.04 103 ILE B O 1
ATOM 3499 N N . CYS B 1 112 ? -32.181 -13.330 27.340 1.00 11.35 104 CYS B N 1
ATOM 3500 C CA . CYS B 1 112 ? -31.627 -14.443 26.574 1.00 11.11 104 CYS B CA 1
ATOM 3501 C C . CYS B 1 112 ? -32.578 -15.635 26.633 1.00 10.12 104 CYS B C 1
ATOM 3502 O O . CYS B 1 112 ? -32.775 -16.240 27.705 1.00 11.00 104 CYS B O 1
ATOM 3505 N N . TYR B 1 113 ? -33.194 -15.953 25.497 1.00 9.06 105 TYR B N 1
ATOM 3506 C CA . TYR B 1 113 ? -34.043 -17.147 25.410 1.00 10.59 105 TYR B CA 1
ATOM 3507 C C . TYR B 1 113 ? -33.187 -18.408 25.580 1.00 12.43 105 TYR B C 1
ATOM 3508 O O . TYR B 1 113 ? -32.024 -18.436 25.175 1.00 10.04 105 TYR B O 1
ATOM 3517 N N . PRO B 1 114 ? -33.739 -19.463 26.203 1.00 14.24 106 PRO B N 1
ATOM 3518 C CA . PRO B 1 114 ? -32.914 -20.642 26.503 1.00 12.40 106 PRO B CA 1
ATOM 3519 C C . PRO B 1 114 ? -32.224 -21.220 25.258 1.00 14.02 106 PRO B C 1
ATOM 3520 O O . PRO B 1 114 ? -31.067 -21.641 25.323 1.00 13.42 106 PRO B O 1
ATOM 3524 N N . GLN B 1 115 ? -32.929 -21.206 24.129 1.00 10.93 107 GLN B N 1
ATOM 3525 C CA . GLN B 1 115 ? -32.407 -21.806 22.901 1.00 11.93 107 GLN B CA 1
ATOM 3526 C C . GLN B 1 115 ? -31.244 -21.021 22.327 1.00 12.30 107 GLN B C 1
ATOM 3527 O O . GLN B 1 115 ? -30.484 -21.560 21.514 1.00 16.06 107 GLN B O 1
ATOM 3533 N N . LEU B 1 116 ? -31.104 -19.761 22.740 1.00 9.69 108 LEU B N 1
ATOM 3534 C CA . LEU B 1 116 ? -30.102 -18.877 22.136 1.00 10.65 108 LEU B CA 1
ATOM 3535 C C . LEU B 1 116 ? -28.899 -18.626 23.057 1.00 8.79 108 LEU B C 1
ATOM 3536 O O . LEU B 1 116 ? -27.994 -17.851 22.730 1.00 9.97 108 LEU B O 1
ATOM 3541 N N . VAL B 1 117 ? -28.884 -19.276 24.218 1.00 12.34 109 VAL B N 1
ATOM 3542 C CA . VAL B 1 117 ? -27.724 -19.201 25.091 1.00 10.22 109 VAL B CA 1
ATOM 3543 C C . VAL B 1 117 ? -26.462 -19.586 24.304 1.00 12.79 109 VAL B C 1
ATOM 3544 O O . VAL B 1 117 ? -25.428 -18.917 24.387 1.00 11.09 109 VAL B O 1
ATOM 3548 N N . ASP B 1 118 ? -26.565 -20.644 23.500 1.00 12.82 110 ASP B N 1
ATOM 3549 C CA A ASP B 1 118 ? -25.427 -21.139 22.731 0.59 13.93 110 ASP B CA 1
ATOM 3550 C CA B ASP B 1 118 ? -25.415 -21.145 22.737 0.41 13.88 110 ASP B CA 1
ATOM 3551 C C . ASP B 1 118 ? -25.015 -20.207 21.586 1.00 14.76 110 ASP B C 1
ATOM 3552 O O . ASP B 1 118 ? -23.907 -20.313 21.046 1.00 15.73 110 ASP B O 1
ATOM 3561 N N . ALA B 1 119 ? -25.904 -19.283 21.224 1.00 9.98 111 ALA B N 1
ATOM 3562 C CA . ALA B 1 119 ? -25.617 -18.318 20.176 1.00 10.15 111 ALA B CA 1
ATOM 3563 C C . ALA B 1 119 ? -24.792 -17.149 20.709 1.00 9.29 111 ALA B C 1
ATOM 3564 O O . ALA B 1 119 ? -24.097 -16.479 19.948 1.00 10.72 111 ALA B O 1
ATOM 3566 N N . SER B 1 120 ? -24.868 -16.898 22.021 1.00 9.32 112 SER B N 1
ATOM 3567 C CA . SER B 1 120 ? -24.072 -15.809 22.610 1.00 9.44 112 SER B CA 1
ATOM 3568 C C . SER B 1 120 ? -22.582 -16.133 22.610 1.00 8.01 112 SER B C 1
ATOM 3569 O O . SER B 1 120 ? -22.208 -17.291 22.717 1.00 11.16 112 SER B O 1
ATOM 3572 N N . PRO B 1 121 ? -21.722 -15.111 22.450 1.00 9.49 113 PRO B N 1
ATOM 3573 C CA . PRO B 1 121 ? -20.276 -15.345 22.536 1.00 9.23 113 PRO B CA 1
ATOM 3574 C C . PRO B 1 121 ? -19.813 -15.652 23.948 1.00 9.13 113 PRO B C 1
ATOM 3575 O O . PRO B 1 121 ? -18.739 -16.228 24.141 1.00 11.59 113 PRO B O 1
ATOM 3579 N N . LEU B 1 122 ? -20.607 -15.258 24.934 1.00 9.88 114 LEU B N 1
ATOM 3580 C CA . LEU B 1 122 ? -20.211 -15.532 26.323 1.00 10.53 114 LEU B CA 1
ATOM 3581 C C . LEU B 1 122 ? -20.427 -16.987 26.655 1.00 11.34 114 LEU B C 1
ATOM 3582 O O . LEU B 1 122 ? -21.260 -17.673 26.035 1.00 13.83 114 LEU B O 1
ATOM 3587 N N . LYS B 1 123 ? -19.664 -17.453 27.641 1.00 11.07 115 LYS B N 1
ATOM 3588 C CA . LYS B 1 123 ? -19.869 -18.767 28.242 1.00 11.81 115 LYS B CA 1
ATOM 3589 C C . LYS B 1 123 ? -21.323 -18.886 28.700 1.00 13.20 115 LYS B C 1
ATOM 3590 O O . LYS B 1 123 ? -21.906 -17.934 29.220 1.00 12.81 115 LYS B O 1
ATOM 3596 N N . PRO B 1 124 ? -21.925 -20.050 28.473 1.00 12.94 116 PRO B N 1
ATOM 3597 C CA . PRO B 1 124 ? -23.379 -20.179 28.609 1.00 12.25 116 PRO B CA 1
ATOM 3598 C C . PRO B 1 124 ? -23.896 -19.856 30.013 1.00 13.30 116 PRO B C 1
ATOM 3599 O O . PRO B 1 124 ? -24.962 -19.256 30.146 1.00 13.45 116 PRO B O 1
ATOM 3603 N N . GLU B 1 125 ? -23.135 -20.193 31.041 1.00 11.88 117 GLU B N 1
ATOM 3604 C CA . GLU B 1 125 ? -23.604 -19.959 32.397 1.00 14.26 117 GLU B CA 1
ATOM 3605 C C . GLU B 1 125 ? -23.695 -18.462 32.715 1.00 12.74 117 GLU B C 1
ATOM 3606 O O . GLU B 1 125 ? -24.326 -18.072 33.692 1.00 16.27 117 GLU B O 1
ATOM 3612 N N . LEU B 1 126 ? -23.038 -17.618 31.924 1.00 11.15 118 LEU B N 1
ATOM 3613 C CA . LEU B 1 126 ? -23.127 -16.172 32.179 1.00 11.04 118 LEU B CA 1
ATOM 3614 C C . LEU B 1 126 ? -24.397 -15.546 31.642 1.00 11.93 118 LEU B C 1
ATOM 3615 O O . LEU B 1 126 ? -24.767 -14.452 32.062 1.00 13.23 118 LEU B O 1
ATOM 3620 N N . VAL B 1 127 ? -25.053 -16.199 30.683 1.00 9.84 119 VAL B N 1
ATOM 3621 C CA . VAL B 1 127 ? -26.240 -15.591 30.066 1.00 8.52 119 VAL B CA 1
ATOM 3622 C C . VAL B 1 127 ? -27.515 -16.410 30.229 1.00 13.58 119 VAL B C 1
ATOM 3623 O O . VAL B 1 127 ? -28.590 -15.902 29.925 1.00 11.32 119 VAL B O 1
ATOM 3627 N N . ALA B 1 128 ? -27.423 -17.658 30.700 1.00 12.24 120 ALA B N 1
ATOM 3628 C CA . ALA B 1 128 ? -28.633 -18.456 30.927 1.00 10.75 120 ALA B CA 1
ATOM 3629 C C . ALA B 1 128 ? -29.540 -17.737 31.930 1.00 13.77 120 ALA B C 1
ATOM 3630 O O . ALA B 1 128 ? -29.093 -17.361 33.017 1.00 14.73 120 ALA B O 1
ATOM 3632 N N . GLY B 1 129 ? -30.796 -17.523 31.540 1.00 13.12 121 GLY B N 1
ATOM 3633 C CA . GLY B 1 129 ? -31.758 -16.818 32.363 1.00 14.35 121 GLY B CA 1
ATOM 3634 C C . GLY B 1 129 ? -31.535 -15.329 32.507 1.00 16.23 121 GLY B C 1
ATOM 3635 O O . GLY B 1 129 ? -32.142 -14.691 33.371 1.00 16.61 121 GLY B O 1
ATOM 3636 N N . LEU B 1 130 ? -30.666 -14.762 31.671 1.00 11.79 122 LEU B N 1
ATOM 3637 C CA . LEU B 1 130 ? -30.431 -13.336 31.712 1.00 14.11 122 LEU B CA 1
ATOM 3638 C C . LEU B 1 130 ? -31.704 -12.544 31.368 1.00 13.83 122 LEU B C 1
ATOM 3639 O O . LEU B 1 130 ? -32.389 -12.855 30.397 1.00 12.53 122 LEU B O 1
ATOM 3644 N N . ASP B 1 131 ? -31.997 -11.520 32.172 1.00 10.88 123 ASP B N 1
ATOM 3645 C CA . ASP B 1 131 ? -33.091 -10.582 31.911 1.00 10.46 123 ASP B CA 1
ATOM 3646 C C . ASP B 1 131 ? -32.698 -9.221 32.508 1.00 13.13 123 ASP B C 1
ATOM 3647 O O . ASP B 1 131 ? -32.787 -9.008 33.727 1.00 13.21 123 ASP B O 1
ATOM 3652 N N . ILE B 1 132 ? -32.222 -8.325 31.644 1.00 9.76 124 ILE B N 1
ATOM 3653 C CA . ILE B 1 132 ? -31.786 -6.972 32.013 1.00 10.74 124 ILE B CA 1
ATOM 3654 C C . ILE B 1 132 ? -32.668 -5.961 31.296 1.00 11.61 124 ILE B C 1
ATOM 3655 O O . ILE B 1 132 ? -33.017 -6.144 30.140 1.00 13.55 124 ILE B O 1
ATOM 3660 N N . LEU B 1 133 ? -33.011 -4.877 31.951 1.00 9.07 125 LEU B N 1
ATOM 3661 C CA . LEU B 1 133 ? -33.680 -3.807 31.245 1.00 8.44 125 LEU B CA 1
ATOM 3662 C C . LEU B 1 133 ? -32.779 -2.582 31.215 1.00 10.01 125 LEU B C 1
ATOM 3663 O O . LEU B 1 133 ? -32.351 -2.098 32.260 1.00 7.72 125 LEU B O 1
ATOM 3668 N N . ILE B 1 134 ? -32.460 -2.099 30.014 1.00 7.01 126 ILE B N 1
ATOM 3669 C CA . ILE B 1 134 ? -31.719 -0.855 29.850 1.00 6.64 126 ILE B CA 1
ATOM 3670 C C . ILE B 1 134 ? -32.673 0.291 29.571 1.00 7.99 126 ILE B C 1
ATOM 3671 O O . ILE B 1 134 ? -33.445 0.272 28.606 1.00 8.59 126 ILE B O 1
ATOM 3676 N N . VAL B 1 135 ? -32.602 1.311 30.418 1.00 6.16 127 VAL B N 1
ATOM 3677 C CA . VAL B 1 135 ? -33.375 2.522 30.227 1.00 6.71 127 VAL B CA 1
ATOM 3678 C C . VAL B 1 135 ? -32.396 3.595 29.789 1.00 10.25 127 VAL B C 1
ATOM 3679 O O . VAL B 1 135 ? -31.449 3.923 30.520 1.00 8.09 127 VAL B O 1
ATOM 3683 N N . ARG B 1 136 ? -32.627 4.161 28.617 1.00 8.75 128 ARG B N 1
ATOM 3684 C CA . ARG B 1 136 ? -31.694 5.116 28.036 1.00 5.89 128 ARG B CA 1
ATOM 3685 C C . ARG B 1 136 ? -32.403 6.447 27.773 1.00 7.64 128 ARG B C 1
ATOM 3686 O O . ARG B 1 136 ? -33.499 6.471 27.235 1.00 8.04 128 ARG B O 1
ATOM 3694 N N . GLU B 1 137 ? -31.797 7.542 28.225 1.00 5.92 129 GLU B N 1
ATOM 3695 C CA . GLU B 1 137 ? -32.345 8.888 27.987 1.00 5.98 129 GLU B CA 1
ATOM 3696 C C . GLU B 1 137 ? -32.184 9.209 26.505 1.00 9.81 129 GLU B C 1
ATOM 3697 O O . GLU B 1 137 ? -31.124 8.962 25.956 1.00 7.99 129 GLU B O 1
ATOM 3703 N N . LEU B 1 138 ? -33.219 9.740 25.858 1.00 6.29 130 LEU B N 1
ATOM 3704 C CA . LEU B 1 138 ? -33.195 9.770 24.398 1.00 6.35 130 LEU B CA 1
ATOM 3705 C C . LEU B 1 138 ? -33.329 11.182 23.776 1.00 10.67 130 LEU B C 1
ATOM 3706 O O . LEU B 1 138 ? -33.207 11.335 22.545 1.00 10.28 130 LEU B O 1
ATOM 3711 N N . ASN B 1 139 ? -33.566 12.224 24.585 1.00 8.30 131 ASN B N 1
ATOM 3712 C CA . ASN B 1 139 ? -33.789 13.560 23.990 1.00 8.37 131 ASN B CA 1
ATOM 3713 C C . ASN B 1 139 ? -32.707 14.617 24.328 1.00 10.16 131 ASN B C 1
ATOM 3714 O O . ASN B 1 139 ? -32.813 15.779 23.899 1.00 10.14 131 ASN B O 1
ATOM 3719 N N . GLY B 1 140 ? -31.670 14.227 25.058 1.00 9.46 132 GLY B N 1
ATOM 3720 C CA . GLY B 1 140 ? -30.652 15.195 25.483 1.00 8.18 132 GLY B CA 1
ATOM 3721 C C . GLY B 1 140 ? -29.239 14.721 25.201 1.00 9.17 132 GLY B C 1
ATOM 3722 O O . GLY B 1 140 ? -29.035 13.945 24.254 1.00 9.16 132 GLY B O 1
ATOM 3723 N N . ASP B 1 141 ? -28.283 15.138 26.046 1.00 7.16 133 ASP B N 1
ATOM 3724 C CA . ASP B 1 141 ? -26.889 14.706 25.927 1.00 8.23 133 ASP B CA 1
ATOM 3725 C C . ASP B 1 141 ? -26.209 15.375 24.742 1.00 9.44 133 ASP B C 1
ATOM 3726 O O . ASP B 1 141 ? -26.759 16.258 24.066 1.00 10.71 133 ASP B O 1
ATOM 3731 N N . ILE B 1 142 ? -25.003 14.895 24.502 1.00 7.53 134 ILE B N 1
ATOM 3732 C CA . ILE B 1 142 ? -24.164 15.318 23.382 1.00 6.46 134 ILE B CA 1
ATOM 3733 C C . ILE B 1 142 ? -24.780 14.978 22.005 1.00 10.32 134 ILE B C 1
ATOM 3734 O O . ILE B 1 142 ? -24.348 15.505 20.967 1.00 10.70 134 ILE B O 1
ATOM 3739 N N . TYR B 1 143 ? -25.795 14.123 21.975 1.00 10.30 135 TYR B N 1
ATOM 3740 C CA . TYR B 1 143 ? -26.519 13.876 20.721 1.00 9.33 135 TYR B CA 1
ATOM 3741 C C . TYR B 1 143 ? -27.205 15.091 20.141 1.00 12.51 135 TYR B C 1
ATOM 3742 O O . TYR B 1 143 ? -27.369 15.201 18.917 1.00 15.44 135 TYR B O 1
ATOM 3751 N N . PHE B 1 144 ? -27.691 15.964 21.018 1.00 9.30 136 PHE B N 1
ATOM 3752 C CA . PHE B 1 144 ? -28.411 17.163 20.579 1.00 13.31 136 PHE B CA 1
ATOM 3753 C C . PHE B 1 144 ? -27.767 18.472 21.022 1.00 16.13 136 PHE B C 1
ATOM 3754 O O . PHE B 1 144 ? -28.161 19.551 20.549 1.00 15.00 136 PHE B O 1
ATOM 3762 N N . GLY B 1 145 ? -26.778 18.390 21.910 1.00 10.85 137 GLY B N 1
ATOM 3763 C CA . GLY B 1 145 ? -26.301 19.600 22.579 1.00 9.03 137 GLY B CA 1
ATOM 3764 C C . GLY B 1 145 ? -25.638 20.630 21.673 1.00 10.39 137 GLY B C 1
ATOM 3765 O O . GLY B 1 145 ? -24.842 20.275 20.790 1.00 11.26 137 GLY B O 1
ATOM 3766 N N . GLN B 1 146 ? -25.972 21.902 21.896 1.00 12.78 138 GLN B N 1
ATOM 3767 C CA . GLN B 1 146 ? -25.461 23.025 21.124 1.00 11.03 138 GLN B CA 1
ATOM 3768 C C . GLN B 1 146 ? -24.501 23.814 22.006 1.00 10.16 138 GLN B C 1
ATOM 3769 O O . GLN B 1 146 ? -24.700 23.858 23.225 1.00 11.62 138 GLN B O 1
ATOM 3775 N N . PRO B 1 147 ? -23.464 24.436 21.411 1.00 10.04 139 PRO B N 1
ATOM 3776 C CA . PRO B 1 147 ? -23.164 24.436 19.970 1.00 12.00 139 PRO B CA 1
ATOM 3777 C C . PRO B 1 147 ? -22.445 23.170 19.502 1.00 9.93 139 PRO B C 1
ATOM 3778 O O . PRO B 1 147 ? -21.919 22.394 20.303 1.00 9.56 139 PRO B O 1
ATOM 3782 N N . ARG B 1 148 ? -22.412 22.973 18.182 1.00 10.50 140 ARG B N 1
ATOM 3783 C CA . ARG B 1 148 ? -21.739 21.809 17.600 1.00 9.28 140 ARG B CA 1
ATOM 3784 C C . ARG B 1 148 ? -21.411 22.150 16.149 1.00 11.09 140 ARG B C 1
ATOM 3785 O O . ARG B 1 148 ? -22.068 23.001 15.556 1.00 10.32 140 ARG B O 1
ATOM 3793 N N . GLY B 1 149 ? -20.433 21.467 15.565 1.00 10.32 141 GLY B N 1
ATOM 3794 C CA . GLY B 1 149 ? -20.106 21.727 14.164 1.00 11.16 141 GLY B CA 1
ATOM 3795 C C . GLY B 1 149 ? -18.612 21.741 13.923 1.00 10.71 141 GLY B C 1
ATOM 3796 O O . GLY B 1 149 ? -17.875 21.004 14.578 1.00 10.32 141 GLY B O 1
ATOM 3797 N N . VAL B 1 150 ? -18.170 22.580 12.985 1.00 10.77 142 VAL B N 1
ATOM 3798 C CA . VAL B 1 150 ? -16.745 22.688 12.690 1.00 12.67 142 VAL B CA 1
ATOM 3799 C C . VAL B 1 150 ? -16.422 24.155 12.694 1.00 14.51 142 VAL B C 1
ATOM 3800 O O . VAL B 1 150 ? -17.236 24.961 12.246 1.00 15.43 142 VAL B O 1
ATOM 3804 N N . ARG B 1 151 ? -15.249 24.514 13.211 1.00 13.36 143 ARG B N 1
ATOM 3805 C CA . ARG B 1 151 ? -14.882 25.913 13.403 1.00 12.36 143 ARG B CA 1
ATOM 3806 C C . ARG B 1 151 ? -13.372 26.064 13.397 1.00 12.63 143 ARG B C 1
ATOM 3807 O O . ARG B 1 151 ? -12.643 25.074 13.429 1.00 13.30 143 ARG B O 1
ATOM 3815 N N . ALA B 1 152 ? -12.895 27.305 13.411 1.00 13.30 144 ALA B N 1
ATOM 3816 C CA . ALA B 1 152 ? -11.538 27.542 13.861 1.00 14.58 144 ALA B CA 1
ATOM 3817 C C . ALA B 1 152 ? -11.491 27.418 15.396 1.00 13.14 144 ALA B C 1
ATOM 3818 O O . ALA B 1 152 ? -12.305 28.021 16.111 1.00 15.46 144 ALA B O 1
ATOM 3820 N N . ALA B 1 153 ? -10.558 26.619 15.910 1.00 12.85 145 ALA B N 1
ATOM 3821 C CA . ALA B 1 153 ? -10.438 26.432 17.366 1.00 13.59 145 ALA B CA 1
ATOM 3822 C C . ALA B 1 153 ? -10.302 27.794 18.028 1.00 14.35 145 ALA B C 1
ATOM 3823 O O . ALA B 1 153 ? -9.441 28.583 17.629 1.00 15.22 145 ALA B O 1
ATOM 3825 N N . PRO B 1 154 ? -11.182 28.104 18.996 1.00 13.04 146 PRO B N 1
ATOM 3826 C CA . PRO B 1 154 ? -11.198 29.452 19.601 1.00 15.72 146 PRO B CA 1
ATOM 3827 C C . PRO B 1 154 ? -10.071 29.719 20.595 1.00 17.29 146 PRO B C 1
ATOM 3828 O O . PRO B 1 154 ? -9.728 30.882 20.853 1.00 19.41 146 PRO B O 1
ATOM 3832 N N . ASP B 1 155 ? -9.473 28.655 21.117 1.00 17.09 147 ASP B N 1
ATOM 3833 C CA . ASP B 1 155 ? -8.494 28.764 22.191 1.00 18.16 147 ASP B CA 1
ATOM 3834 C C . ASP B 1 155 ? -7.709 27.453 22.340 1.00 20.81 147 ASP B C 1
ATOM 3835 O O . ASP B 1 155 ? -7.942 26.501 21.590 1.00 15.78 147 ASP B O 1
ATOM 3840 N N . GLY B 1 156 ? -6.783 27.420 23.299 1.00 21.44 148 GLY B N 1
ATOM 3841 C CA . GLY B 1 156 ? -5.915 26.273 23.515 1.00 18.84 148 GLY B CA 1
ATOM 3842 C C . GLY B 1 156 ? -4.721 26.238 22.583 1.00 19.39 148 GLY B C 1
ATOM 3843 O O . GLY B 1 156 ? -4.541 27.136 21.761 1.00 18.91 148 GLY B O 1
ATOM 3844 N N . PRO B 1 157 ? -3.892 25.185 22.696 1.00 22.13 149 PRO B N 1
ATOM 3845 C CA . PRO B 1 157 ? -2.651 25.030 21.920 1.00 23.46 149 PRO B CA 1
ATOM 3846 C C . PRO B 1 157 ? -2.898 25.003 20.415 1.00 19.20 149 PRO B C 1
ATOM 3847 O O . PRO B 1 157 ? -2.023 25.374 19.625 1.00 22.23 149 PRO B O 1
ATOM 3851 N N . PHE B 1 158 ? -4.097 24.596 20.024 1.00 16.72 150 PHE B N 1
ATOM 3852 C CA . PHE B 1 158 ? -4.385 24.454 18.613 1.00 15.66 150 PHE B CA 1
ATOM 3853 C C . PHE B 1 158 ? -5.322 25.548 18.109 1.00 18.92 150 PHE B C 1
ATOM 3854 O O . PHE B 1 158 ? -5.914 25.412 17.045 1.00 17.85 150 PHE B O 1
ATOM 3862 N N . ALA B 1 159 ? -5.393 26.665 18.841 1.00 18.42 151 ALA B N 1
ATOM 3863 C CA . ALA B 1 159 ? -6.231 27.793 18.423 1.00 15.84 151 ALA B CA 1
ATOM 3864 C C . ALA B 1 159 ? -5.974 28.152 16.958 1.00 17.05 151 ALA B C 1
ATOM 3865 O O . ALA B 1 159 ? -4.828 28.173 16.496 1.00 20.44 151 ALA B O 1
ATOM 3867 N N . GLY B 1 160 ? -7.038 28.407 16.208 1.00 18.19 152 GLY B N 1
ATOM 3868 C CA . GLY B 1 160 ? -6.885 28.792 14.818 1.00 19.28 152 GLY B CA 1
ATOM 3869 C C . GLY B 1 160 ? -7.049 27.641 13.852 1.00 19.34 152 GLY B C 1
ATOM 3870 O O . GLY B 1 160 ? -7.476 27.842 12.711 1.00 20.70 152 GLY B O 1
ATOM 3871 N N . GLU B 1 161 ? -6.726 26.431 14.308 1.00 17.42 153 GLU B N 1
ATOM 3872 C CA . GLU B 1 161 ? -6.826 25.234 13.469 1.00 13.91 153 GLU B CA 1
ATOM 3873 C C . GLU B 1 161 ? -8.267 24.807 13.262 1.00 13.21 153 GLU B C 1
ATOM 3874 O O . GLU B 1 161 ? -9.112 25.074 14.111 1.00 14.60 153 GLU B O 1
ATOM 3880 N N . ARG B 1 162 ? -8.545 24.104 12.170 1.00 13.16 154 ARG B N 1
ATOM 3881 C CA . ARG B 1 162 ? -9.892 23.567 11.972 1.00 12.66 154 ARG B CA 1
ATOM 3882 C C . ARG B 1 162 ? -10.174 22.595 13.105 1.00 13.46 154 ARG B C 1
ATOM 3883 O O . ARG B 1 162 ? -9.287 21.854 13.523 1.00 12.50 154 ARG B O 1
ATOM 3891 N N . GLU B 1 163 ? -11.408 22.587 13.586 1.00 11.48 155 GLU B N 1
ATOM 3892 C CA . GLU B 1 163 ? -11.731 21.802 14.772 1.00 10.83 155 GLU B CA 1
ATOM 3893 C C . GLU B 1 163 ? -13.191 21.366 14.758 1.00 14.17 155 GLU B C 1
ATOM 3894 O O . GLU B 1 163 ? -14.083 22.186 14.583 1.00 15.01 155 GLU B O 1
ATOM 3900 N N . GLY B 1 164 ? -13.442 20.075 14.950 1.00 9.87 156 GLY B N 1
ATOM 3901 C CA . GLY B 1 164 ? -14.813 19.604 15.094 1.00 9.46 156 GLY B CA 1
ATOM 3902 C C . GLY B 1 164 ? -15.194 19.596 16.569 1.00 9.07 156 GLY B C 1
ATOM 3903 O O . GLY B 1 164 ? -14.336 19.354 17.429 1.00 8.96 156 GLY B O 1
ATOM 3904 N N . PHE B 1 165 ? -16.453 19.869 16.876 1.00 8.94 157 PHE B N 1
ATOM 3905 C CA . PHE B 1 165 ? -16.836 19.967 18.291 1.00 8.68 157 PHE B CA 1
ATOM 3906 C C . PHE B 1 165 ? -18.333 19.683 18.489 1.00 10.68 157 PHE B C 1
ATOM 3907 O O . PHE B 1 165 ? -19.132 19.855 17.549 1.00 8.58 157 PHE B O 1
ATOM 3915 N N . ASP B 1 166 ? -18.695 19.210 19.694 1.00 8.06 158 ASP B N 1
ATOM 3916 C CA . ASP B 1 166 ? -20.082 18.953 20.106 1.00 8.96 158 ASP B CA 1
ATOM 3917 C C . ASP B 1 166 ? -20.186 19.279 21.582 1.00 9.82 158 ASP B C 1
ATOM 3918 O O . ASP B 1 166 ? -19.239 19.045 22.321 1.00 10.60 158 ASP B O 1
ATOM 3923 N N . THR B 1 167 ? -21.325 19.788 22.022 1.00 7.94 159 THR B N 1
ATOM 3924 C CA . THR B 1 167 ? -21.464 20.086 23.443 1.00 7.99 159 THR B CA 1
ATOM 3925 C C . THR B 1 167 ? -22.306 19.029 24.128 1.00 9.31 159 THR B C 1
ATOM 3926 O O . THR B 1 167 ? -23.446 18.763 23.735 1.00 8.88 159 THR B O 1
ATOM 3930 N N . MET B 1 168 ? -21.725 18.380 25.131 1.00 8.30 160 MET B N 1
ATOM 3931 C CA . MET B 1 168 ? -22.496 17.470 25.956 1.00 7.74 160 MET B CA 1
ATOM 3932 C C . MET B 1 168 ? -23.222 18.318 27.016 1.00 7.43 160 MET B C 1
ATOM 3933 O O . MET B 1 168 ? -22.590 19.129 27.669 1.00 7.97 160 MET B O 1
ATOM 3938 N N . ARG B 1 169 ? -24.533 18.147 27.176 1.00 8.97 161 ARG B N 1
ATOM 3939 C CA . ARG B 1 169 ? -25.231 18.859 28.242 1.00 9.59 161 ARG B CA 1
ATOM 3940 C C . ARG B 1 169 ? -26.431 18.069 28.721 1.00 9.66 161 ARG B C 1
ATOM 3941 O O . ARG B 1 169 ? -27.025 17.304 27.959 1.00 7.36 161 ARG B O 1
ATOM 3949 N N . TYR B 1 170 ? -26.744 18.238 30.003 1.00 8.43 162 TYR B N 1
ATOM 3950 C CA . TYR B 1 170 ? -27.954 17.654 30.623 1.00 8.46 162 TYR B CA 1
ATOM 3951 C C . TYR B 1 170 ? -28.453 18.637 31.664 1.00 10.84 162 TYR B C 1
ATOM 3952 O O . TYR B 1 170 ? -27.681 19.056 32.539 1.00 10.58 162 TYR B O 1
ATOM 3961 N N . SER B 1 171 ? -29.737 18.996 31.579 1.00 9.67 163 SER B N 1
ATOM 3962 C CA . SER B 1 171 ? -30.336 19.895 32.570 1.00 10.49 163 SER B CA 1
ATOM 3963 C C . SER B 1 171 ? -31.107 19.088 33.610 1.00 9.86 163 SER B C 1
ATOM 3964 O O . SER B 1 171 ? -31.378 17.903 33.390 1.00 9.48 163 SER B O 1
ATOM 3967 N N . GLU B 1 172 ? -31.444 19.728 34.732 1.00 10.19 164 GLU B N 1
ATOM 3968 C CA . GLU B 1 172 ? -32.088 19.026 35.846 1.00 10.33 164 GLU B CA 1
ATOM 3969 C C . GLU B 1 172 ? -33.388 18.290 35.446 1.00 11.12 164 GLU B C 1
ATOM 3970 O O . GLU B 1 172 ? -33.512 17.094 35.717 1.00 9.79 164 GLU B O 1
ATOM 3976 N N . PRO B 1 173 ? -34.343 18.976 34.785 1.00 11.18 165 PRO B N 1
ATOM 3977 C CA . PRO B 1 173 ? -35.568 18.251 34.387 1.00 10.45 165 PRO B CA 1
ATOM 3978 C C . PRO B 1 173 ? -35.359 17.039 33.490 1.00 9.68 165 PRO B C 1
ATOM 3979 O O . PRO B 1 173 ? -36.118 16.057 33.572 1.00 10.60 165 PRO B O 1
ATOM 3983 N N . GLU B 1 174 ? -34.374 17.125 32.601 1.00 10.48 166 GLU B N 1
ATOM 3984 C CA . GLU B 1 174 ? -34.062 16.008 31.715 1.00 10.44 166 GLU B CA 1
ATOM 3985 C C . GLU B 1 174 ? -33.589 14.769 32.473 1.00 9.02 166 GLU B C 1
ATOM 3986 O O . GLU B 1 174 ? -33.991 13.641 32.160 1.00 9.73 166 GLU B O 1
ATOM 3992 N N . VAL B 1 175 ? -32.763 14.962 33.491 1.00 8.28 167 VAL B N 1
ATOM 3993 C CA . VAL B 1 175 ? -32.285 13.811 34.248 1.00 9.24 167 VAL B CA 1
ATOM 3994 C C . VAL B 1 175 ? -33.408 13.311 35.150 1.00 8.30 167 VAL B C 1
ATOM 3995 O O . VAL B 1 175 ? -33.589 12.095 35.300 1.00 8.03 167 VAL B O 1
ATOM 3999 N N . ARG B 1 176 ? -34.153 14.236 35.759 1.00 8.92 168 ARG B N 1
ATOM 4000 C CA . ARG B 1 176 ? -35.232 13.806 36.658 1.00 9.30 168 ARG B CA 1
ATOM 4001 C C . ARG B 1 176 ? -36.260 12.965 35.956 1.00 11.96 168 ARG B C 1
ATOM 4002 O O . ARG B 1 176 ? -36.707 11.956 36.510 1.00 9.29 168 ARG B O 1
ATOM 4010 N N . ARG B 1 177 ? -36.675 13.356 34.747 1.00 10.29 169 ARG B N 1
ATOM 4011 C CA . ARG B 1 177 ? -37.777 12.591 34.162 1.00 11.98 169 ARG B CA 1
ATOM 4012 C C . ARG B 1 177 ? -37.323 11.180 33.777 1.00 11.15 169 ARG B C 1
ATOM 4013 O O . ARG B 1 177 ? -38.085 10.234 33.976 1.00 9.12 169 ARG B O 1
ATOM 4021 N N . ILE B 1 178 ? -36.086 11.003 33.305 1.00 7.91 170 ILE B N 1
ATOM 4022 C CA . ILE B 1 178 ? -35.629 9.644 32.979 1.00 7.41 170 ILE B CA 1
ATOM 4023 C C . ILE B 1 178 ? -35.318 8.866 34.265 1.00 9.27 170 ILE B C 1
ATOM 4024 O O . ILE B 1 178 ? -35.504 7.653 34.314 1.00 7.95 170 ILE B O 1
ATOM 4029 N N . ALA B 1 179 ? -34.880 9.552 35.313 1.00 7.71 171 ALA B N 1
ATOM 4030 C CA . ALA B 1 179 ? -34.644 8.867 36.589 1.00 7.85 171 ALA B CA 1
ATOM 4031 C C . ALA B 1 179 ? -35.946 8.260 37.121 1.00 9.65 171 ALA B C 1
ATOM 4032 O O . ALA B 1 179 ? -35.980 7.097 37.560 1.00 8.36 171 ALA B O 1
ATOM 4034 N N . HIS B 1 180 ? -37.018 9.044 37.079 1.00 10.66 172 HIS B N 1
ATOM 4035 C CA . HIS B 1 180 ? -38.310 8.576 37.572 1.00 12.12 172 HIS B CA 1
ATOM 4036 C C . HIS B 1 180 ? -38.766 7.358 36.791 1.00 13.36 172 HIS B C 1
ATOM 4037 O O . HIS B 1 180 ? -39.195 6.375 37.378 1.00 8.86 172 HIS B O 1
ATOM 4044 N N . VAL B 1 181 ? -38.630 7.399 35.469 1.00 8.36 173 VAL B N 1
ATOM 4045 C CA . VAL B 1 181 ? -39.005 6.242 34.673 1.00 8.12 173 VAL B CA 1
ATOM 4046 C C . VAL B 1 181 ? -38.235 4.987 35.082 1.00 8.09 173 VAL B C 1
ATOM 4047 O O . VAL B 1 181 ? -38.805 3.894 35.201 1.00 9.11 173 VAL B O 1
ATOM 4051 N N . ALA B 1 182 ? -36.931 5.131 35.294 1.00 7.50 174 ALA B N 1
ATOM 4052 C CA . ALA B 1 182 ? -36.091 3.988 35.633 1.00 8.65 174 ALA B CA 1
ATOM 4053 C C . ALA B 1 182 ? -36.390 3.453 37.027 1.00 10.42 174 ALA B C 1
ATOM 4054 O O . ALA B 1 182 ? -36.428 2.242 37.239 1.00 7.65 174 ALA B O 1
ATOM 4056 N N . PHE B 1 183 ? -36.584 4.355 37.988 1.00 8.05 175 PHE B N 1
ATOM 4057 C CA . PHE B 1 183 ? -36.944 3.919 39.331 1.00 8.53 175 PHE B CA 1
ATOM 4058 C C . PHE B 1 183 ? -38.288 3.199 39.331 1.00 8.82 175 PHE B C 1
ATOM 4059 O O . PHE B 1 183 ? -38.476 2.215 40.064 1.00 10.23 175 PHE B O 1
ATOM 4067 N N . GLN B 1 184 ? -39.230 3.696 38.539 1.00 8.88 176 GLN B N 1
ATOM 4068 C CA . GLN B 1 184 ? -40.552 3.078 38.472 1.00 9.23 176 GLN B CA 1
ATOM 4069 C C . GLN B 1 184 ? -40.426 1.665 37.902 1.00 10.58 176 GLN B C 1
ATOM 4070 O O . GLN B 1 184 ? -41.105 0.732 38.350 1.00 11.67 176 GLN B O 1
ATOM 4076 N N . ALA B 1 185 ? -39.550 1.510 36.919 1.00 8.81 177 ALA B N 1
ATOM 4077 C CA . ALA B 1 185 ? -39.354 0.194 36.317 1.00 8.32 177 ALA B CA 1
ATOM 4078 C C . ALA B 1 185 ? -38.739 -0.747 37.341 1.00 10.70 177 ALA B C 1
ATOM 4079 O O . ALA B 1 185 ? -39.146 -1.898 37.444 1.00 11.89 177 ALA B O 1
ATOM 4081 N N . ALA B 1 186 ? -37.781 -0.259 38.132 1.00 9.60 178 ALA B N 1
ATOM 4082 C CA . ALA B 1 186 ? -37.129 -1.124 39.104 1.00 8.35 178 ALA B CA 1
ATOM 4083 C C . ALA B 1 186 ? -38.104 -1.536 40.203 1.00 9.26 178 ALA B C 1
ATOM 4084 O O . ALA B 1 186 ? -37.971 -2.621 40.766 1.00 11.54 178 ALA B O 1
ATOM 4086 N N . GLN B 1 187 ? -39.088 -0.689 40.513 1.00 10.01 179 GLN B N 1
ATOM 4087 C CA . GLN B 1 187 ? -40.060 -1.045 41.572 1.00 9.98 179 GLN B CA 1
ATOM 4088 C C . GLN B 1 187 ? -40.845 -2.264 41.178 1.00 11.19 179 GLN B C 1
ATOM 4089 O O . GLN B 1 187 ? -41.286 -3.023 42.045 1.00 14.11 179 GLN B O 1
ATOM 4095 N N . LYS B 1 188 ? -41.066 -2.407 39.872 1.00 13.95 180 LYS B N 1
ATOM 4096 C CA . LYS B 1 188 ? -41.853 -3.513 39.319 1.00 15.84 180 LYS B CA 1
ATOM 4097 C C . LYS B 1 188 ? -41.001 -4.729 39.000 1.00 17.17 180 LYS B C 1
ATOM 4098 O O . LYS B 1 188 ? -41.521 -5.784 38.604 1.00 20.07 180 LYS B O 1
ATOM 4104 N N . ARG B 1 189 ? -39.692 -4.588 39.155 1.00 12.87 181 ARG B N 1
ATOM 4105 C CA . ARG B 1 189 ? -38.807 -5.722 38.917 1.00 9.10 181 ARG B CA 1
ATOM 4106 C C . ARG B 1 189 ? -38.087 -6.140 40.187 1.00 11.94 181 ARG B C 1
ATOM 4107 O O . ARG B 1 189 ? -38.744 -6.528 41.165 1.00 17.81 181 ARG B O 1
ATOM 4115 N N . ALA B 1 190 ? -36.756 -6.077 40.210 1.00 12.29 182 ALA B N 1
ATOM 4116 C CA . ALA B 1 190 ? -36.023 -6.612 41.356 1.00 12.42 182 ALA B CA 1
ATOM 4117 C C . ALA B 1 190 ? -35.591 -5.555 42.373 1.00 11.86 182 ALA B C 1
ATOM 4118 O O . ALA B 1 190 ? -34.797 -5.860 43.264 1.00 12.35 182 ALA B O 1
ATOM 4120 N N . LYS B 1 191 ? -36.126 -4.336 42.257 1.00 11.08 183 LYS B N 1
ATOM 4121 C CA . LYS B 1 191 ? -35.865 -3.264 43.230 1.00 12.69 183 LYS B CA 1
ATOM 4122 C C . LYS B 1 191 ? -34.403 -2.839 43.285 1.00 9.81 183 LYS B C 1
ATOM 4123 O O . LYS B 1 191 ? -33.930 -2.377 44.315 1.00 11.56 183 LYS B O 1
ATOM 4129 N N . LYS B 1 192 ? -33.710 -2.970 42.153 1.00 9.50 184 LYS B N 1
ATOM 4130 C CA . LYS B 1 192 ? -32.319 -2.559 42.026 1.00 12.37 184 LYS B CA 1
ATOM 4131 C C . LYS B 1 192 ? -32.173 -1.683 40.793 1.00 9.38 184 LYS B C 1
ATOM 4132 O O . LYS B 1 192 ? -32.631 -2.054 39.713 1.00 11.74 184 LYS B O 1
ATOM 4138 N N . LEU B 1 193 ? -31.498 -0.551 40.938 1.00 9.73 185 LEU B N 1
ATOM 4139 C CA . LEU B 1 193 ? -31.238 0.304 39.784 1.00 8.78 185 LEU B CA 1
ATOM 4140 C C . LEU B 1 193 ? -29.771 0.660 39.740 1.00 8.20 185 LEU B C 1
ATOM 4141 O O . LEU B 1 193 ? -29.203 1.083 40.747 1.00 8.14 185 LEU B O 1
ATOM 4146 N N . LEU B 1 194 ? -29.146 0.488 38.582 1.00 7.01 186 LEU B N 1
ATOM 4147 C CA . LEU B 1 194 ? -27.750 0.829 38.435 1.00 8.06 186 LEU B CA 1
ATOM 4148 C C . LEU B 1 194 ? -27.657 1.986 37.450 1.00 9.59 186 LEU B C 1
ATOM 4149 O O . LEU B 1 194 ? -28.088 1.850 36.296 1.00 9.84 186 LEU B O 1
ATOM 4154 N N . SER B 1 195 ? -27.122 3.114 37.902 1.00 7.81 187 SER B N 1
ATOM 4155 C CA . SER B 1 195 ? -26.936 4.293 37.050 1.00 7.67 187 SER B CA 1
ATOM 4156 C C . SER B 1 195 ? -25.504 4.344 36.519 1.00 7.00 187 SER B C 1
ATOM 4157 O O . SER B 1 195 ? -24.550 4.263 37.290 1.00 8.12 187 SER B O 1
ATOM 4160 N N . VAL B 1 196 ? -25.372 4.464 35.195 1.00 6.00 188 VAL B N 1
ATOM 4161 C CA . VAL B 1 196 ? -24.075 4.479 34.526 1.00 6.90 188 VAL B CA 1
ATOM 4162 C C . VAL B 1 196 ? -23.735 5.871 34.032 1.00 6.82 188 VAL B C 1
ATOM 4163 O O . VAL B 1 196 ? -24.542 6.504 33.347 1.00 8.66 188 VAL B O 1
ATOM 4167 N N . ASP B 1 197 ? -22.542 6.360 34.376 1.00 7.25 189 ASP B N 1
ATOM 4168 C CA . ASP B 1 197 ? -22.116 7.686 33.913 1.00 7.29 189 ASP B CA 1
ATOM 4169 C C . ASP B 1 197 ? -20.592 7.695 33.792 1.00 8.27 189 ASP B C 1
ATOM 4170 O O . ASP B 1 197 ? -19.969 6.655 33.954 1.00 10.00 189 ASP B O 1
ATOM 4175 N N . LYS B 1 198 ? -19.986 8.854 33.534 1.00 7.10 190 LYS B N 1
ATOM 4176 C CA . LYS B 1 198 ? -18.519 8.975 33.570 1.00 6.58 190 LYS B CA 1
ATOM 4177 C C . LYS B 1 198 ? -18.154 10.110 34.504 1.00 8.59 190 LYS B C 1
ATOM 4178 O O . LYS B 1 198 ? -17.425 11.025 34.128 1.00 11.46 190 LYS B O 1
ATOM 4184 N N . SER B 1 199 ? -18.655 10.046 35.736 1.00 9.16 191 SER B N 1
ATOM 4185 C CA . SER B 1 199 ? -18.602 11.211 36.608 1.00 7.99 191 SER B CA 1
ATOM 4186 C C . SER B 1 199 ? -17.209 11.486 37.178 1.00 9.63 191 SER B C 1
ATOM 4187 O O . SER B 1 199 ? -16.978 12.576 37.718 1.00 10.23 191 SER B O 1
ATOM 4190 N N . ASN B 1 200 ? -16.264 10.543 37.035 1.00 9.99 192 ASN B N 1
ATOM 4191 C CA . ASN B 1 200 ? -14.916 10.837 37.503 1.00 11.79 192 ASN B CA 1
ATOM 4192 C C . ASN B 1 200 ? -14.110 11.645 36.488 1.00 12.05 192 ASN B C 1
ATOM 4193 O O . ASN B 1 200 ? -12.966 12.019 36.776 1.00 13.87 192 ASN B O 1
ATOM 4198 N N . VAL B 1 201 ? -14.704 11.945 35.328 1.00 9.43 193 VAL B N 1
ATOM 4199 C CA . VAL B 1 201 ? -14.057 12.802 34.337 1.00 9.77 193 VAL B CA 1
ATOM 4200 C C . VAL B 1 201 ? -14.973 13.912 33.826 1.00 8.58 193 VAL B C 1
ATOM 4201 O O . VAL B 1 201 ? -14.521 15.049 33.663 1.00 14.20 193 VAL B O 1
ATOM 4205 N N . LEU B 1 202 ? -16.246 13.600 33.581 1.00 7.82 194 LEU B N 1
ATOM 4206 C CA . LEU B 1 202 ? -17.159 14.565 32.919 1.00 7.93 194 LEU B CA 1
ATOM 4207 C C . LEU B 1 202 ? -18.054 15.327 33.877 1.00 9.78 194 LEU B C 1
ATOM 4208 O O . LEU B 1 202 ? -18.705 14.727 34.738 1.00 10.72 194 LEU B O 1
ATOM 4213 N N . GLU B 1 203 ? -18.086 16.649 33.726 1.00 8.43 195 GLU B N 1
ATOM 4214 C CA . GLU B 1 203 ? -18.961 17.473 34.549 1.00 8.78 195 GLU B CA 1
ATOM 4215 C C . GLU B 1 203 ? -20.432 17.107 34.331 1.00 11.23 195 GLU B C 1
ATOM 4216 O O . GLU B 1 203 ? -21.233 17.184 35.267 1.00 10.91 195 GLU B O 1
ATOM 4222 N N . THR B 1 204 ? -20.802 16.747 33.100 1.00 7.96 196 THR B N 1
ATOM 4223 C CA . THR B 1 204 ? -22.189 16.417 32.816 1.00 7.70 196 THR B CA 1
ATOM 4224 C C . THR B 1 204 ? -22.595 15.192 33.623 1.00 7.51 196 THR B C 1
ATOM 4225 O O . THR B 1 204 ? -23.705 15.088 34.134 1.00 8.41 196 THR B O 1
ATOM 4229 N N . SER B 1 205 ? -21.671 14.249 33.691 1.00 7.57 197 SER B N 1
ATOM 4230 C CA . SER B 1 205 ? -21.929 12.987 34.382 1.00 8.68 197 SER B CA 1
ATOM 4231 C C . SER B 1 205 ? -22.014 13.171 35.893 1.00 7.63 197 SER B C 1
ATOM 4232 O O . SER B 1 205 ? -22.811 12.493 36.544 1.00 8.16 197 SER B O 1
ATOM 4235 N N . GLN B 1 206 ? -21.197 14.067 36.448 1.00 8.64 198 GLN B N 1
ATOM 4236 C CA . GLN B 1 206 ? -21.284 14.331 37.877 1.00 8.81 198 GLN B CA 1
ATOM 4237 C C . GLN B 1 206 ? -22.649 14.946 38.171 1.00 11.91 198 GLN B C 1
ATOM 4238 O O . GLN B 1 206 ? -23.282 14.640 39.214 1.00 9.20 198 GLN B O 1
ATOM 4244 N N . PHE B 1 207 ? -23.116 15.801 37.261 1.00 9.06 199 PHE B N 1
ATOM 4245 C CA . PHE B 1 207 ? -24.426 16.434 37.417 1.00 9.06 199 PHE B CA 1
ATOM 4246 C C . PHE B 1 207 ? -25.545 15.386 37.340 1.00 12.13 199 PHE B C 1
ATOM 4247 O O . PHE B 1 207 ? -26.452 15.371 38.177 1.00 9.52 199 PHE B O 1
ATOM 4255 N N . TRP B 1 208 ? -25.447 14.495 36.357 1.00 8.07 200 TRP B N 1
ATOM 4256 C CA . TRP B 1 208 ? -26.342 13.353 36.216 1.00 7.73 200 TRP B CA 1
ATOM 4257 C C . TRP B 1 208 ? -26.429 12.587 37.532 1.00 9.49 200 TRP B C 1
ATOM 4258 O O . TRP B 1 208 ? -27.523 12.336 38.051 1.00 8.13 200 TRP B O 1
ATOM 4269 N N . ARG B 1 209 ? -25.263 12.232 38.059 1.00 8.04 201 ARG B N 1
ATOM 4270 C CA . ARG B 1 209 ? -25.181 11.427 39.277 1.00 8.32 201 ARG B CA 1
ATOM 4271 C C . ARG B 1 209 ? -25.827 12.132 40.447 1.00 11.14 201 ARG B C 1
ATOM 4272 O O . ARG B 1 209 ? -26.557 11.506 41.215 1.00 10.84 201 ARG B O 1
ATOM 4280 N N . ASP B 1 210 ? -25.538 13.422 40.590 1.00 9.39 202 ASP B N 1
ATOM 4281 C CA . ASP B 1 210 ? -26.135 14.206 41.684 1.00 10.14 202 ASP B CA 1
ATOM 4282 C C . ASP B 1 210 ? -27.676 14.198 41.606 1.00 12.89 202 ASP B C 1
ATOM 4283 O O . ASP B 1 210 ? -28.351 14.065 42.633 1.00 11.06 202 ASP B O 1
ATOM 4288 N N . VAL B 1 211 ? -28.226 14.391 40.405 1.00 11.19 203 VAL B N 1
ATOM 4289 C CA . VAL B 1 211 ? -29.689 14.419 40.256 1.00 9.79 203 VAL B CA 1
ATOM 4290 C C . VAL B 1 211 ? -30.250 13.020 40.508 1.00 10.87 203 VAL B C 1
ATOM 4291 O O . VAL B 1 211 ? -31.279 12.860 41.163 1.00 10.78 203 VAL B O 1
ATOM 4295 N N . MET B 1 212 ? -29.553 11.997 40.005 1.00 8.95 204 MET B N 1
ATOM 4296 C CA . MET B 1 212 ? -30.031 10.617 40.195 1.00 8.73 204 MET B CA 1
ATOM 4297 C C . MET B 1 212 ? -30.127 10.277 41.687 1.00 9.31 204 MET B C 1
ATOM 4298 O O . MET B 1 212 ? -31.093 9.660 42.139 1.00 11.93 204 MET B O 1
ATOM 4303 N N . ILE B 1 213 ? -29.100 10.661 42.436 1.00 9.66 205 ILE B N 1
ATOM 4304 C CA . ILE B 1 213 ? -29.087 10.433 43.893 1.00 10.33 205 ILE B CA 1
ATOM 4305 C C . ILE B 1 213 ? -30.224 11.217 44.542 1.00 12.78 205 ILE B C 1
ATOM 4306 O O . ILE B 1 213 ? -30.884 10.730 45.455 1.00 12.03 205 ILE B O 1
ATOM 4311 N N . ASP B 1 214 ? -30.474 12.431 44.063 1.00 11.08 206 ASP B N 1
ATOM 4312 C CA . ASP B 1 214 ? -31.555 13.208 44.670 1.00 14.55 206 ASP B CA 1
ATOM 4313 C C . ASP B 1 214 ? -32.919 12.528 44.420 1.00 11.63 206 ASP B C 1
ATOM 4314 O O . ASP B 1 214 ? -33.769 12.447 45.319 1.00 12.25 206 ASP B O 1
ATOM 4319 N N . VAL B 1 215 ? -33.146 12.035 43.204 1.00 10.90 207 VAL B N 1
ATOM 4320 C CA . VAL B 1 215 ? -34.407 11.347 42.918 1.00 10.81 207 VAL B CA 1
ATOM 4321 C C . VAL B 1 215 ? -34.524 10.066 43.763 1.00 11.99 207 VAL B C 1
ATOM 4322 O O . VAL B 1 215 ? -35.610 9.683 44.152 1.00 13.59 207 VAL B O 1
ATOM 4326 N N . SER B 1 216 ? -33.405 9.423 44.069 1.00 11.26 208 SER B N 1
ATOM 4327 C CA . SER B 1 216 ? -33.420 8.153 44.806 1.00 11.76 208 SER B CA 1
ATOM 4328 C C . SER B 1 216 ? -34.048 8.293 46.185 1.00 11.69 208 SER B C 1
ATOM 4329 O O . SER B 1 216 ? -34.537 7.324 46.754 1.00 13.00 208 SER B O 1
ATOM 4332 N N . LYS B 1 217 ? -34.052 9.509 46.709 1.00 12.27 209 LYS B N 1
ATOM 4333 C CA . LYS B 1 217 ? -34.646 9.744 48.027 1.00 13.23 209 LYS B CA 1
ATOM 4334 C C . LYS B 1 217 ? -36.117 9.357 48.053 1.00 16.80 209 LYS B C 1
ATOM 4335 O O . LYS B 1 217 ? -36.653 8.983 49.108 1.00 17.05 209 LYS B O 1
ATOM 4341 N N . GLU B 1 218 ? -36.759 9.444 46.891 1.00 13.92 210 GLU B N 1
ATOM 4342 C CA . GLU B 1 218 ? -38.197 9.235 46.752 1.00 17.20 210 GLU B CA 1
ATOM 4343 C C . GLU B 1 218 ? -38.589 7.774 46.557 1.00 19.49 210 GLU B C 1
ATOM 4344 O O . GLU B 1 218 ? -39.776 7.449 46.485 1.00 20.89 210 GLU B O 1
ATOM 4350 N N . TYR B 1 219 ? -37.592 6.904 46.476 1.00 13.50 211 TYR B N 1
ATOM 4351 C CA . TYR B 1 219 ? -37.818 5.487 46.176 1.00 12.97 211 TYR B CA 1
ATOM 4352 C C . TYR B 1 219 ? -37.100 4.649 47.207 1.00 14.63 211 TYR B C 1
ATOM 4353 O O . TYR B 1 219 ? -36.101 3.979 46.911 1.00 16.56 211 TYR B O 1
ATOM 4362 N N . ALA B 1 220 ? -37.631 4.669 48.423 1.00 14.22 212 ALA B N 1
ATOM 4363 C CA . ALA B 1 220 ? -36.979 3.978 49.517 1.00 18.14 212 ALA B CA 1
ATOM 4364 C C . ALA B 1 220 ? -36.938 2.482 49.279 1.00 18.76 212 ALA B C 1
ATOM 4365 O O . ALA B 1 220 ? -36.135 1.791 49.907 1.00 21.77 212 ALA B O 1
ATOM 4367 N N . ASP B 1 221 ? -37.796 1.972 48.393 1.00 12.82 213 ASP B N 1
ATOM 4368 C CA . ASP B 1 221 ? -37.837 0.531 48.167 1.00 12.61 213 ASP B CA 1
ATOM 4369 C C . ASP B 1 221 ? -36.892 0.035 47.059 1.00 14.91 213 ASP B C 1
ATOM 4370 O O . ASP B 1 221 ? -36.804 -1.177 46.815 1.00 15.36 213 ASP B O 1
ATOM 4375 N N . VAL B 1 222 ? -36.157 0.952 46.430 1.00 11.29 214 VAL B N 1
ATOM 4376 C CA . VAL B 1 222 ? -35.190 0.609 45.377 1.00 11.01 214 VAL B CA 1
ATOM 4377 C C . VAL B 1 222 ? -33.770 0.929 45.825 1.00 12.21 214 VAL B C 1
ATOM 4378 O O . VAL B 1 222 ? -33.527 2.015 46.351 1.00 13.96 214 VAL B O 1
ATOM 4382 N N . GLU B 1 223 ? -32.828 0.013 45.588 1.00 11.56 215 GLU B N 1
ATOM 4383 C CA . GLU B 1 223 ? -31.424 0.271 45.911 1.00 12.22 215 GLU B CA 1
ATOM 4384 C C . GLU B 1 223 ? -30.728 0.829 44.678 1.00 11.68 215 GLU B C 1
ATOM 4385 O O . GLU B 1 223 ? -30.633 0.144 43.674 1.00 12.45 215 GLU B O 1
ATOM 4391 N N . LEU B 1 224 ? -30.248 2.059 44.772 1.00 9.71 216 LEU B N 1
ATOM 4392 C CA . LEU B 1 224 ? -29.513 2.678 43.659 1.00 9.14 216 LEU B CA 1
ATOM 4393 C C . LEU B 1 224 ? -28.013 2.504 43.844 1.00 11.31 216 LEU B C 1
ATOM 4394 O O . LEU B 1 224 ? -27.482 2.767 44.942 1.00 10.77 216 LEU B O 1
ATOM 4399 N N . SER B 1 225 ? -27.340 2.032 42.799 1.00 10.25 217 SER B N 1
ATOM 4400 C CA A SER B 1 225 ? -25.883 1.932 42.743 0.45 10.31 217 SER B CA 1
ATOM 4401 C CA B SER B 1 225 ? -25.882 2.074 42.818 0.55 8.70 217 SER B CA 1
ATOM 4402 C C . SER B 1 225 ? -25.390 2.699 41.526 1.00 8.96 217 SER B C 1
ATOM 4403 O O . SER B 1 225 ? -26.178 3.011 40.647 1.00 8.88 217 SER B O 1
ATOM 4408 N N . HIS B 1 226 ? -24.079 2.933 41.461 1.00 9.66 218 HIS B N 1
ATOM 4409 C CA . HIS B 1 226 ? -23.493 3.693 40.336 1.00 8.34 218 HIS B CA 1
ATOM 4410 C C . HIS B 1 226 ? -22.328 2.961 39.726 1.00 8.29 218 HIS B C 1
ATOM 4411 O O . HIS B 1 226 ? -21.626 2.243 40.425 1.00 10.55 218 HIS B O 1
ATOM 4418 N N . MET B 1 227 ? -22.081 3.180 38.441 1.00 8.82 219 MET B N 1
ATOM 4419 C CA . MET B 1 227 ? -20.965 2.528 37.793 1.00 8.43 219 MET B CA 1
ATOM 4420 C C . MET B 1 227 ? -20.458 3.435 36.694 1.00 8.74 219 MET B C 1
ATOM 4421 O O . MET B 1 227 ? -21.260 4.050 35.989 1.00 9.34 219 MET B O 1
ATOM 4426 N N . TYR B 1 228 ? -19.138 3.498 36.523 1.00 9.62 220 TYR B N 1
ATOM 4427 C CA . TYR B 1 228 ? -18.584 4.278 35.393 1.00 9.17 220 TYR B CA 1
ATOM 4428 C C . TYR B 1 228 ? -18.805 3.514 34.091 1.00 11.71 220 TYR B C 1
ATOM 4429 O O . TYR B 1 228 ? -18.744 2.294 34.106 1.00 9.16 220 TYR B O 1
ATOM 4438 N N . VAL B 1 229 ? -19.054 4.214 32.980 1.00 9.60 221 VAL B N 1
ATOM 4439 C CA . VAL B 1 229 ? -19.358 3.539 31.702 1.00 7.13 221 VAL B CA 1
ATOM 4440 C C . VAL B 1 229 ? -18.252 2.560 31.285 1.00 7.45 221 VAL B C 1
ATOM 4441 O O . VAL B 1 229 ? -18.560 1.494 30.729 1.00 9.12 221 VAL B O 1
ATOM 4445 N N . ASP B 1 230 ? -16.983 2.894 31.547 1.00 8.36 222 ASP B N 1
ATOM 4446 C CA . ASP B 1 230 ? -15.906 1.988 31.166 1.00 11.27 222 ASP B CA 1
ATOM 4447 C C . ASP B 1 230 ? -15.990 0.694 31.987 1.00 12.04 222 ASP B C 1
ATOM 4448 O O . ASP B 1 230 ? -15.854 -0.415 31.455 1.00 11.64 222 ASP B O 1
ATOM 4453 N N . ASN B 1 231 ? -16.274 0.814 33.272 1.00 9.42 223 ASN B N 1
ATOM 4454 C CA . ASN B 1 231 ? -16.503 -0.400 34.063 1.00 7.18 223 ASN B CA 1
ATOM 4455 C C . ASN B 1 231 ? -17.762 -1.160 33.637 1.00 9.89 223 ASN B C 1
ATOM 4456 O O . ASN B 1 231 ? -17.794 -2.404 33.667 1.00 9.93 223 ASN B O 1
ATOM 4461 N N . ALA B 1 232 ? -18.804 -0.435 33.239 1.00 9.38 224 ALA B N 1
ATOM 4462 C CA . ALA B 1 232 ? -20.028 -1.112 32.814 1.00 8.67 224 ALA B CA 1
ATOM 4463 C C . ALA B 1 232 ? -19.780 -1.940 31.548 1.00 10.98 224 ALA B C 1
ATOM 4464 O O . ALA B 1 232 ? -20.314 -3.040 31.402 1.00 10.30 224 ALA B O 1
ATOM 4466 N N . ALA B 1 233 ? -18.954 -1.440 30.638 1.00 8.20 225 ALA B N 1
ATOM 4467 C CA . ALA B 1 233 ? -18.628 -2.236 29.451 1.00 7.16 225 ALA B CA 1
ATOM 4468 C C . ALA B 1 233 ? -17.900 -3.525 29.841 1.00 11.86 225 ALA B C 1
ATOM 4469 O O . ALA B 1 233 ? -18.121 -4.569 29.238 1.00 10.96 225 ALA B O 1
ATOM 4471 N N . MET B 1 234 ? -17.054 -3.459 30.872 1.00 6.82 226 MET B N 1
ATOM 4472 C CA . MET B 1 234 ? -16.383 -4.646 31.367 1.00 7.82 226 MET B CA 1
ATOM 4473 C C . MET B 1 234 ? -17.369 -5.603 32.020 1.00 8.43 226 MET B C 1
ATOM 4474 O O . MET B 1 234 ? -17.294 -6.820 31.809 1.00 9.44 226 MET B O 1
ATOM 4479 N N . GLN B 1 235 ? -18.262 -5.058 32.853 1.00 7.95 227 GLN B N 1
ATOM 4480 C CA . GLN B 1 235 ? -19.125 -5.906 33.666 1.00 9.75 227 GLN B CA 1
ATOM 4481 C C . GLN B 1 235 ? -20.245 -6.558 32.840 1.00 8.35 227 GLN B C 1
ATOM 4482 O O . GLN B 1 235 ? -20.689 -7.644 33.164 1.00 10.51 227 GLN B O 1
ATOM 4488 N N . LEU B 1 236 ? -20.661 -5.927 31.747 1.00 7.22 228 LEU B N 1
ATOM 4489 C CA . LEU B 1 236 ? -21.672 -6.558 30.888 1.00 8.14 228 LEU B CA 1
ATOM 4490 C C . LEU B 1 236 ? -21.092 -7.812 30.231 1.00 9.88 228 LEU B C 1
ATOM 4491 O O . LEU B 1 236 ? -21.836 -8.741 29.864 1.00 11.62 228 LEU B O 1
ATOM 4496 N N . ALA B 1 237 ? -19.771 -7.842 30.059 1.00 12.30 229 ALA B N 1
ATOM 4497 C CA . ALA B 1 237 ? -19.103 -9.030 29.534 1.00 14.17 229 ALA B CA 1
ATOM 4498 C C . ALA B 1 237 ? -18.801 -10.066 30.615 1.00 17.95 229 ALA B C 1
ATOM 4499 O O . ALA B 1 237 ? -18.854 -11.273 30.378 1.00 20.58 229 ALA B O 1
ATOM 4501 N N . LYS B 1 238 ? -18.486 -9.601 31.818 1.00 11.31 230 LYS B N 1
ATOM 4502 C CA . LYS B 1 238 ? -17.953 -10.475 32.836 1.00 11.52 230 LYS B CA 1
ATOM 4503 C C . LYS B 1 238 ? -19.055 -11.172 33.613 1.00 13.21 230 LYS B C 1
ATOM 4504 O O . LYS B 1 238 ? -18.959 -12.361 33.916 1.00 15.26 230 LYS B O 1
ATOM 4510 N N . ALA B 1 239 ? -20.089 -10.415 33.963 1.00 14.54 231 ALA B N 1
ATOM 4511 C CA . ALA B 1 239 ? -21.140 -10.940 34.823 1.00 10.53 231 ALA B CA 1
ATOM 4512 C C . ALA B 1 239 ? -22.411 -10.111 34.665 1.00 9.85 231 ALA B C 1
ATOM 4513 O O . ALA B 1 239 ? -22.830 -9.395 35.604 1.00 10.80 231 ALA B O 1
ATOM 4515 N N . PRO B 1 240 ? -23.014 -10.174 33.484 1.00 9.44 232 PRO B N 1
ATOM 4516 C CA . PRO B 1 240 ? -24.155 -9.300 33.241 1.00 9.44 232 PRO B CA 1
ATOM 4517 C C . PRO B 1 240 ? -25.358 -9.643 34.122 1.00 12.91 232 PRO B C 1
ATOM 4518 O O . PRO B 1 240 ? -26.209 -8.774 34.280 1.00 9.56 232 PRO B O 1
ATOM 4522 N N . LYS B 1 241 ? -25.408 -10.836 34.723 1.00 12.01 233 LYS B N 1
ATOM 4523 C CA . LYS B 1 241 ? -26.567 -11.150 35.562 1.00 11.26 233 LYS B CA 1
ATOM 4524 C C . LYS B 1 241 ? -26.575 -10.372 36.894 1.00 12.06 233 LYS B C 1
ATOM 4525 O O . LYS B 1 241 ? -27.574 -10.428 37.623 1.00 13.24 233 LYS B O 1
ATOM 4531 N N . GLN B 1 242 ? -25.513 -9.614 37.184 1.00 11.42 234 GLN B N 1
ATOM 4532 C CA . GLN B 1 242 ? -25.526 -8.694 38.326 1.00 11.59 234 GLN B CA 1
ATOM 4533 C C . GLN B 1 242 ? -26.539 -7.561 38.163 1.00 13.57 234 GLN B C 1
ATOM 4534 O O . GLN B 1 242 ? -26.933 -6.961 39.164 1.00 16.79 234 GLN B O 1
ATOM 4540 N N . PHE B 1 243 ? -26.952 -7.280 36.924 1.00 11.37 235 PHE B N 1
ATOM 4541 C CA . PHE B 1 243 ? -27.806 -6.136 36.614 1.00 12.53 235 PHE B CA 1
ATOM 4542 C C . PHE B 1 243 ? -29.259 -6.560 36.553 1.00 15.66 235 PHE B C 1
ATOM 4543 O O . PHE B 1 243 ? -29.574 -7.683 36.141 1.00 15.21 235 PHE B O 1
ATOM 4551 N N . ASP B 1 244 ? -30.141 -5.654 36.953 1.00 11.69 236 ASP B N 1
ATOM 4552 C CA . ASP B 1 244 ? -31.540 -5.849 36.665 1.00 12.03 236 ASP B CA 1
ATOM 4553 C C . ASP B 1 244 ? -32.079 -4.672 35.854 1.00 9.49 236 ASP B C 1
ATOM 4554 O O . ASP B 1 244 ? -32.504 -4.876 34.739 1.00 12.43 236 ASP B O 1
ATOM 4559 N N . VAL B 1 245 ? -32.044 -3.449 36.404 1.00 8.38 237 VAL B N 1
ATOM 4560 C CA . VAL B 1 245 ? -32.355 -2.269 35.564 1.00 7.98 237 VAL B CA 1
ATOM 4561 C C . VAL B 1 245 ? -31.120 -1.397 35.515 1.00 7.69 237 VAL B C 1
ATOM 4562 O O . VAL B 1 245 ? -30.491 -1.125 36.538 1.00 7.94 237 VAL B O 1
ATOM 4566 N N . ILE B 1 246 ? -30.759 -0.971 34.305 1.00 7.98 238 ILE B N 1
ATOM 4567 C CA . ILE B 1 246 ? -29.668 -0.028 34.113 1.00 9.73 238 ILE B CA 1
ATOM 4568 C C . ILE B 1 246 ? -30.248 1.273 33.574 1.00 7.87 238 ILE B C 1
ATOM 4569 O O . ILE B 1 246 ? -31.045 1.214 32.650 1.00 10.31 238 ILE B O 1
ATOM 4574 N N . VAL B 1 247 ? -29.866 2.421 34.123 1.00 6.91 239 VAL B N 1
ATOM 4575 C CA . VAL B 1 247 ? -30.281 3.711 33.539 1.00 7.74 239 VAL B CA 1
ATOM 4576 C C . VAL B 1 247 ? -29.053 4.524 33.146 1.00 7.89 239 VAL B C 1
ATOM 4577 O O . VAL B 1 247 ? -28.047 4.567 33.889 1.00 7.37 239 VAL B O 1
ATOM 4581 N N . THR B 1 248 ? -29.095 5.126 31.959 1.00 7.73 240 THR B N 1
ATOM 4582 C CA . THR B 1 248 ? -27.914 5.875 31.526 1.00 6.23 240 THR B CA 1
ATOM 4583 C C . THR B 1 248 ? -28.281 6.888 30.471 1.00 7.28 240 THR B C 1
ATOM 4584 O O . THR B 1 248 ? -29.417 6.931 30.022 1.00 6.52 240 THR B O 1
ATOM 4588 N N . GLY B 1 249 ? -27.319 7.743 30.137 1.00 6.12 241 GLY B N 1
ATOM 4589 C CA . GLY B 1 249 ? -27.542 8.808 29.171 1.00 6.10 241 GLY B CA 1
ATOM 4590 C C . GLY B 1 249 ? -27.636 8.321 27.726 1.00 6.17 241 GLY B C 1
ATOM 4591 O O . GLY B 1 249 ? -27.461 7.127 27.411 1.00 7.08 241 GLY B O 1
ATOM 4592 N N . ASN B 1 250 ? -27.903 9.277 26.842 1.00 5.87 242 ASN B N 1
ATOM 4593 C CA . ASN B 1 250 ? -28.183 9.006 25.430 1.00 5.68 242 ASN B CA 1
ATOM 4594 C C . ASN B 1 250 ? -26.986 8.288 24.775 1.00 7.45 242 ASN B C 1
ATOM 4595 O O . ASN B 1 250 ? -27.112 7.185 24.204 1.00 7.74 242 ASN B O 1
ATOM 4600 N N . MET B 1 251 ? -25.809 8.888 24.889 1.00 5.87 243 MET B N 1
ATOM 4601 C CA A MET B 1 251 ? -24.630 8.289 24.261 0.38 9.2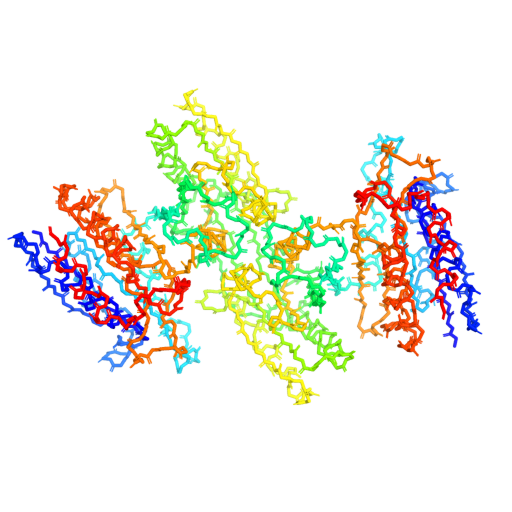4 243 MET B CA 1
ATOM 4602 C CA B MET B 1 251 ? -24.601 8.317 24.296 0.62 9.58 243 MET B CA 1
ATOM 4603 C C . MET B 1 251 ? -24.161 7.000 24.949 1.00 7.83 243 MET B C 1
ATOM 4604 O O . MET B 1 251 ? -23.890 6.007 24.270 1.00 6.74 243 MET B O 1
ATOM 4613 N N . PHE B 1 252 ? -24.082 6.975 26.279 1.00 8.20 244 PHE B N 1
ATOM 4614 C CA . PHE B 1 252 ? -23.611 5.753 26.905 1.00 6.30 244 PHE B CA 1
ATOM 4615 C C . PHE B 1 252 ? -24.595 4.595 26.689 1.00 6.60 244 PHE B C 1
ATOM 4616 O O . PHE B 1 252 ? -24.186 3.454 26.562 1.00 6.90 244 PHE B O 1
ATOM 4624 N N . GLY B 1 253 ? -25.885 4.905 26.631 1.00 7.42 245 GLY B N 1
ATOM 4625 C CA . GLY B 1 253 ? -26.892 3.887 26.399 1.00 7.38 245 GLY B CA 1
ATOM 4626 C C . GLY B 1 253 ? -26.740 3.280 25.018 1.00 8.57 245 GLY B C 1
ATOM 4627 O O . GLY B 1 253 ? -26.931 2.090 24.824 1.00 9.28 245 GLY B O 1
ATOM 4628 N N . ASP B 1 254 ? -26.428 4.126 24.050 1.00 7.14 246 ASP B N 1
ATOM 4629 C CA . ASP B 1 254 ? -26.197 3.640 22.695 1.00 8.76 246 ASP B CA 1
ATOM 4630 C C . ASP B 1 254 ? -25.039 2.626 22.695 1.00 14.97 246 ASP B C 1
ATOM 4631 O O . ASP B 1 254 ? -25.160 1.529 22.148 1.00 13.80 246 ASP B O 1
ATOM 4636 N N . ILE B 1 255 ? -23.933 2.995 23.323 1.00 10.71 247 ILE B N 1
ATOM 4637 C CA . ILE B 1 255 ? -22.750 2.119 23.348 1.00 14.78 247 ILE B CA 1
ATOM 4638 C C . ILE B 1 255 ? -23.025 0.803 24.092 1.00 17.67 247 ILE B C 1
ATOM 4639 O O . ILE B 1 255 ? -22.769 -0.303 23.595 1.00 19.75 247 ILE B O 1
ATOM 4644 N N . LEU B 1 256 ? -23.572 0.896 25.285 1.00 10.07 248 LEU B N 1
ATOM 4645 C CA . LEU B 1 256 ? -23.743 -0.322 26.076 1.00 7.82 248 LEU B CA 1
ATOM 4646 C C . LEU B 1 256 ? -24.801 -1.250 25.489 1.00 16.54 248 LEU B C 1
ATOM 4647 O O . LEU B 1 256 ? -24.690 -2.464 25.628 1.00 13.88 248 LEU B O 1
ATOM 4652 N N . SER B 1 257 ? -25.821 -0.671 24.848 1.00 17.58 249 SER B N 1
ATOM 4653 C CA . SER B 1 257 ? -26.917 -1.444 24.260 1.00 17.59 249 SER B CA 1
ATOM 4654 C C . SER B 1 257 ? -26.432 -2.433 23.189 1.00 13.36 249 SER B C 1
ATOM 4655 O O . SER B 1 257 ? -26.871 -3.572 23.165 1.00 10.20 249 SER B O 1
ATOM 4658 N N . ASP B 1 258 ? -25.538 -2.028 22.296 1.00 14.27 250 ASP B N 1
ATOM 4659 C CA . ASP B 1 258 ? -25.112 -2.944 21.252 1.00 11.32 250 ASP B CA 1
ATOM 4660 C C . ASP B 1 258 ? -24.289 -4.078 21.868 1.00 10.57 250 ASP B C 1
ATOM 4661 O O . ASP B 1 258 ? -24.404 -5.237 21.473 1.00 11.14 250 ASP B O 1
ATOM 4666 N N . GLU B 1 259 ? -23.458 -3.734 22.850 1.00 12.33 251 GLU B N 1
ATOM 4667 C CA . GLU B 1 259 ? -22.684 -4.764 23.543 1.00 10.84 251 GLU B CA 1
ATOM 4668 C C . GLU B 1 259 ? -23.660 -5.726 24.215 1.00 8.69 251 GLU B C 1
ATOM 4669 O O . GLU B 1 259 ? -23.527 -6.947 24.165 1.00 8.79 251 GLU B O 1
ATOM 4675 N N . ALA B 1 260 ? -24.668 -5.155 24.856 1.00 7.40 252 ALA B N 1
ATOM 4676 C CA . ALA B 1 260 ? -25.625 -5.975 25.585 1.00 8.76 252 ALA B CA 1
ATOM 4677 C C . ALA B 1 260 ? -26.410 -6.896 24.661 1.00 10.57 252 ALA B C 1
ATOM 4678 O O . ALA B 1 260 ? -26.870 -7.960 25.081 1.00 10.91 252 ALA B O 1
ATOM 4680 N N . SER B 1 261 ? -26.585 -6.496 23.398 1.00 8.64 253 SER B N 1
ATOM 4681 C CA . SER B 1 261 ? -27.392 -7.316 22.512 1.00 9.50 253 SER B CA 1
ATOM 4682 C C . SER B 1 261 ? -26.752 -8.695 22.331 1.00 10.23 253 SER B C 1
ATOM 4683 O O . SER B 1 261 ? -27.467 -9.670 22.142 1.00 10.55 253 SER B O 1
ATOM 4686 N N . MET B 1 262 ? -25.429 -8.821 22.444 1.00 10.29 254 MET B N 1
ATOM 4687 C CA A MET B 1 262 ? -24.741 -10.112 22.310 0.58 12.65 254 MET B CA 1
ATOM 4688 C CA B MET B 1 262 ? -24.873 -10.150 22.210 0.42 13.12 254 MET B CA 1
ATOM 4689 C C . MET B 1 262 ? -25.109 -11.076 23.419 1.00 14.84 254 MET B C 1
ATOM 4690 O O . MET B 1 262 ? -24.909 -12.278 23.303 1.00 17.58 254 MET B O 1
ATOM 4699 N N . LEU B 1 263 ? -25.619 -10.526 24.523 1.00 13.22 255 LEU B N 1
ATOM 4700 C CA . LEU B 1 263 ? -26.079 -11.315 25.663 1.00 15.71 255 LEU B CA 1
ATOM 4701 C C . LEU B 1 263 ? -27.363 -12.071 25.365 1.00 16.55 255 LEU B C 1
ATOM 4702 O O . LEU B 1 263 ? -27.727 -12.981 26.112 1.00 17.09 255 LEU B O 1
ATOM 4707 N N . THR B 1 264 ? -28.062 -11.658 24.309 1.00 10.24 256 THR B N 1
ATOM 4708 C CA . THR B 1 264 ? -29.298 -12.311 23.886 1.00 9.17 256 THR B CA 1
ATOM 4709 C C . THR B 1 264 ? -29.029 -13.298 22.729 1.00 9.96 256 THR B C 1
ATOM 4710 O O . THR B 1 264 ? -29.963 -13.920 22.204 1.00 13.02 256 THR B O 1
ATOM 4714 N N . GLY B 1 265 ? -27.773 -13.416 22.316 1.00 9.82 257 GLY B N 1
ATOM 4715 C CA . GLY B 1 265 ? -27.422 -14.258 21.185 1.00 10.55 257 GLY B CA 1
ATOM 4716 C C . GLY B 1 265 ? -27.073 -13.479 19.919 1.00 10.26 257 GLY B C 1
ATOM 4717 O O . GLY B 1 265 ? -26.280 -13.952 19.113 1.00 13.92 257 GLY B O 1
ATOM 4718 N N . SER B 1 266 ? -27.640 -12.282 19.751 1.00 8.36 258 SER B N 1
ATOM 4719 C CA . SER B 1 266 ? -27.409 -11.504 18.533 1.00 8.61 258 SER B CA 1
ATOM 4720 C C . SER B 1 266 ? -28.020 -10.111 18.620 1.00 7.71 258 SER B C 1
ATOM 4721 O O . SER B 1 266 ? -29.062 -9.942 19.241 1.00 7.85 258 SER B O 1
ATOM 4724 N N . ILE B 1 267 ? -27.414 -9.142 17.937 1.00 8.80 259 ILE B N 1
ATOM 4725 C CA . ILE B 1 267 ? -28.058 -7.842 17.787 1.00 11.64 259 ILE B CA 1
ATOM 4726 C C . ILE B 1 267 ? -29.446 -7.957 17.111 1.00 13.16 259 ILE B C 1
ATOM 4727 O O . ILE B 1 267 ? -30.311 -7.115 17.304 1.00 11.82 259 ILE B O 1
ATOM 4732 N N . GLY B 1 268 ? -29.684 -9.043 16.380 1.00 10.77 260 GLY B N 1
ATOM 4733 C CA . GLY B 1 268 ? -30.968 -9.234 15.734 1.00 10.56 260 GLY B CA 1
ATOM 4734 C C . GLY B 1 268 ? -32.106 -9.635 16.657 1.00 9.51 260 GLY B C 1
ATOM 4735 O O . GLY B 1 268 ? -33.219 -9.820 16.190 1.00 9.83 260 GLY B O 1
ATOM 4736 N N . MET B 1 269 ? -31.838 -9.719 17.970 1.00 7.72 261 MET B N 1
ATOM 4737 C CA . MET B 1 269 ? -32.834 -10.175 18.923 1.00 8.24 261 MET B CA 1
ATOM 4738 C C . MET B 1 269 ? -33.377 -9.019 19.790 1.00 11.58 261 MET B C 1
ATOM 4739 O O . MET B 1 269 ? -34.438 -9.155 20.377 1.00 18.22 261 MET B O 1
ATOM 4744 N N . LEU B 1 270 ? -32.655 -7.907 19.877 1.00 6.60 262 LEU B N 1
ATOM 4745 C CA . LEU B 1 270 ? -32.982 -6.910 20.918 1.00 6.88 262 LEU B CA 1
ATOM 4746 C C . LEU B 1 270 ? -34.005 -5.867 20.440 1.00 7.04 262 LEU B C 1
ATOM 4747 O O . LEU B 1 270 ? -33.683 -5.050 19.577 1.00 7.36 262 LEU B O 1
ATOM 4752 N N . PRO B 1 271 ? -35.239 -5.889 21.001 1.00 9.35 263 PRO B N 1
ATOM 4753 C CA . PRO B 1 271 ? -36.263 -4.907 20.615 1.00 7.58 263 PRO B CA 1
ATOM 4754 C C . PRO B 1 271 ? -36.109 -3.598 21.373 1.00 7.68 263 PRO B C 1
ATOM 4755 O O . PRO B 1 271 ? -35.303 -3.532 22.301 1.00 7.95 263 PRO B O 1
ATOM 4759 N N . SER B 1 272 ? -36.872 -2.575 20.992 1.00 5.92 264 SER B N 1
ATOM 4760 C CA . SER B 1 272 ? -36.857 -1.343 21.793 1.00 6.58 264 SER B CA 1
ATOM 4761 C C . SER B 1 272 ? -38.151 -0.562 21.729 1.00 10.23 264 SER B C 1
ATOM 4762 O O . SER B 1 272 ? -38.889 -0.620 20.732 1.00 8.72 264 SER B O 1
ATOM 4765 N N . ALA B 1 273 ? -38.409 0.199 22.791 1.00 7.65 265 ALA B N 1
ATOM 4766 C CA . ALA B 1 273 ? -39.562 1.074 22.876 1.00 8.18 265 ALA B CA 1
ATOM 4767 C C . ALA B 1 273 ? -39.029 2.471 23.193 1.00 9.97 265 ALA B C 1
ATOM 4768 O O . ALA B 1 273 ? -38.127 2.596 24.019 1.00 8.38 265 ALA B O 1
ATOM 4770 N N . SER B 1 274 ? -39.571 3.493 22.547 1.00 6.63 266 SER B N 1
ATOM 4771 C CA . SER B 1 274 ? -39.221 4.884 22.867 1.00 7.10 266 SER B CA 1
ATOM 4772 C C . SER B 1 274 ? -40.508 5.621 23.187 1.00 9.32 266 SER B C 1
ATOM 4773 O O . SER B 1 274 ? -41.349 5.806 22.309 1.00 9.30 266 SER B O 1
ATOM 4776 N N . LEU B 1 275 ? -40.684 6.031 24.444 1.00 8.71 267 LEU B N 1
ATOM 4777 C CA . LEU B 1 275 ? -41.967 6.564 24.897 1.00 8.48 267 LEU B CA 1
ATOM 4778 C C . LEU B 1 275 ? -41.909 8.040 25.290 1.00 12.18 267 LEU B C 1
ATOM 4779 O O . LEU B 1 275 ? -40.891 8.496 25.822 1.00 10.92 267 LEU B O 1
ATOM 4784 N N . ASP B 1 276 ? -43.010 8.761 25.058 1.00 9.55 268 ASP B N 1
ATOM 4785 C CA . ASP B 1 276 ? -43.191 10.072 25.645 1.00 10.14 268 ASP B CA 1
ATOM 4786 C C . ASP B 1 276 ? -43.847 9.939 27.019 1.00 10.78 268 ASP B C 1
ATOM 4787 O O . ASP B 1 276 ? -44.027 8.816 27.521 1.00 14.46 268 ASP B O 1
ATOM 4792 N N . LYS B 1 277 ? -44.223 11.068 27.610 1.00 11.51 269 LYS B N 1
ATOM 4793 C CA . LYS B 1 277 ? -44.727 11.043 28.993 1.00 12.19 269 LYS B CA 1
ATOM 4794 C C . LYS B 1 277 ? -46.099 10.376 29.102 1.00 17.83 269 LYS B C 1
ATOM 4795 O O . LYS B 1 277 ? -46.587 10.140 30.220 1.00 15.45 269 LYS B O 1
ATOM 4801 N N . ASN B 1 278 ? -46.730 10.100 27.960 1.00 15.74 270 ASN B N 1
ATOM 4802 C CA . ASN B 1 278 ? -48.072 9.514 27.926 1.00 16.88 270 ASN B CA 1
ATOM 4803 C C . ASN B 1 278 ? -48.056 8.117 27.333 1.00 19.51 270 ASN B C 1
ATOM 4804 O O . ASN B 1 278 ? -49.093 7.596 26.962 1.00 23.96 270 ASN B O 1
ATOM 4809 N N . ASN B 1 279 ? -46.870 7.535 27.221 1.00 20.11 271 ASN B N 1
ATOM 4810 C CA . ASN B 1 279 ? -46.699 6.197 26.647 1.00 23.03 271 ASN B CA 1
ATOM 4811 C C . ASN B 1 279 ? -47.173 6.053 25.187 1.00 23.84 271 ASN B C 1
ATOM 4812 O O . ASN B 1 279 ? -47.467 4.938 24.743 1.00 24.32 271 ASN B O 1
ATOM 4817 N N . LYS B 1 280 ? -47.261 7.161 24.455 1.00 12.81 272 LYS B N 1
ATOM 4818 C CA . LYS B 1 280 ? -47.166 7.104 22.983 1.00 11.25 272 LYS B CA 1
ATOM 4819 C C . LYS B 1 280 ? -45.736 6.740 22.634 1.00 12.64 272 LYS B C 1
ATOM 4820 O O . LYS B 1 280 ? -44.799 7.354 23.147 1.00 10.80 272 LYS B O 1
ATOM 4826 N N . GLY B 1 281 ? -45.550 5.763 21.750 1.00 12.93 273 GLY B N 1
ATOM 4827 C CA . GLY B 1 281 ? -44.219 5.274 21.483 1.00 8.69 273 GLY B CA 1
ATOM 4828 C C . GLY B 1 281 ? -43.868 4.984 20.044 1.00 8.27 273 GLY B C 1
ATOM 4829 O O . GLY B 1 281 ? -44.736 4.796 19.183 1.00 9.25 273 GLY B O 1
ATOM 4830 N N . LEU B 1 282 ? -42.562 4.958 19.813 1.00 7.65 274 LEU B N 1
ATOM 4831 C CA . LEU B 1 282 ? -41.977 4.487 18.570 1.00 8.44 274 LEU B CA 1
ATOM 4832 C C . LEU B 1 282 ? -41.244 3.220 18.943 1.00 6.77 274 LEU B C 1
ATOM 4833 O O . LEU B 1 282 ? -40.456 3.179 19.921 1.00 6.58 274 LEU B O 1
ATOM 4838 N N . TYR B 1 283 ? -41.490 2.178 18.155 1.00 6.67 275 TYR B N 1
ATOM 4839 C CA . TYR B 1 283 ? -40.991 0.839 18.445 1.00 7.86 275 TYR B CA 1
ATOM 4840 C C . TYR B 1 283 ? -40.116 0.404 17.276 1.00 8.70 275 TYR B C 1
ATOM 4841 O O . TYR B 1 283 ? -40.573 0.413 16.133 1.00 8.69 275 TYR B O 1
ATOM 4850 N N . GLU B 1 284 ? -38.866 0.043 17.562 1.00 5.69 276 GLU B N 1
ATOM 4851 C CA . GLU B 1 284 ? -37.873 -0.266 16.501 1.00 5.42 276 GLU B CA 1
ATOM 4852 C C . GLU B 1 284 ? -36.910 -1.312 17.047 1.00 6.38 276 GLU B C 1
ATOM 4853 O O . GLU B 1 284 ? -36.665 -1.355 18.266 1.00 5.63 276 GLU B O 1
ATOM 4859 N N . PRO B 1 285 ? -36.343 -2.149 16.172 1.00 6.64 277 PRO B N 1
ATOM 4860 C CA . PRO B 1 285 ? -35.252 -3.013 16.659 1.00 7.76 277 PRO B CA 1
ATOM 4861 C C . PRO B 1 285 ? -34.067 -2.160 17.128 1.00 5.71 277 PRO B C 1
ATOM 4862 O O . PRO B 1 285 ? -33.927 -1.053 16.631 1.00 5.80 277 PRO B O 1
ATOM 4866 N N . SER B 1 286 ? -33.228 -2.641 18.046 1.00 5.92 278 SER B N 1
ATOM 4867 C CA . SER B 1 286 ? -32.185 -1.765 18.549 1.00 6.59 278 SER B CA 1
ATOM 4868 C C . SER B 1 286 ? -31.075 -1.520 17.523 1.00 16.43 278 SER B C 1
ATOM 4869 O O . SER B 1 286 ? -30.322 -0.529 17.610 1.00 19.40 278 SER B O 1
ATOM 4872 N N . HIS B 1 287 ? -31.024 -2.361 16.504 1.00 11.68 279 HIS B N 1
ATOM 4873 C CA . HIS B 1 287 ? -29.929 -2.324 15.548 1.00 5.95 279 HIS B CA 1
ATOM 4874 C C . HIS B 1 287 ? -30.168 -1.320 14.413 1.00 5.39 279 HIS B C 1
ATOM 4875 O O . HIS B 1 287 ? -31.231 -0.713 14.301 1.00 7.27 279 HIS B O 1
ATOM 4882 N N . GLY B 1 288 ? -29.178 -1.203 13.538 1.00 6.11 280 GLY B N 1
ATOM 4883 C CA . GLY B 1 288 ? -29.297 -0.311 12.394 1.00 7.85 280 GLY B CA 1
ATOM 4884 C C . GLY B 1 288 ? -29.776 -0.982 11.122 1.00 5.40 280 GLY B C 1
ATOM 4885 O O . GLY B 1 288 ? -30.461 -2.023 11.149 1.00 7.72 280 GLY B O 1
ATOM 4886 N N . SER B 1 289 ? -29.417 -0.386 9.986 1.00 5.61 281 SER B N 1
ATOM 4887 C CA . SER B 1 289 ? -29.983 -0.813 8.711 1.00 5.80 281 SER B CA 1
ATOM 4888 C C . SER B 1 289 ? -29.170 -1.924 8.023 1.00 7.25 281 SER B C 1
ATOM 4889 O O . SER B 1 289 ? -29.549 -2.398 6.949 1.00 7.13 281 SER B O 1
ATOM 4892 N N . ALA B 1 290 ? -28.047 -2.317 8.631 1.00 7.64 282 ALA B N 1
ATOM 4893 C CA . ALA B 1 290 ? -27.242 -3.448 8.139 1.00 6.60 282 ALA B CA 1
ATOM 4894 C C . ALA B 1 290 ? -27.049 -3.503 6.627 1.00 7.99 282 ALA B C 1
ATOM 4895 O O . ALA B 1 290 ? -27.469 -4.465 5.958 1.00 8.53 282 ALA B O 1
ATOM 4897 N N . PRO B 1 291 ? -26.454 -2.449 6.055 1.00 9.26 283 PRO B N 1
ATOM 4898 C CA . PRO B 1 291 ? -26.299 -2.406 4.595 1.00 12.35 283 PRO B CA 1
ATOM 4899 C C . PRO B 1 291 ? -25.518 -3.613 4.036 1.00 13.55 283 PRO B C 1
ATOM 4900 O O . PRO B 1 291 ? -25.689 -3.957 2.868 1.00 15.99 283 PRO B O 1
ATOM 4904 N N . ASP B 1 292 ? -24.708 -4.272 4.857 1.00 13.65 284 ASP B N 1
ATOM 4905 C CA . ASP B 1 292 ? -23.919 -5.403 4.359 1.00 18.28 284 ASP B CA 1
ATOM 4906 C C . ASP B 1 292 ? -24.793 -6.606 3.967 1.00 18.41 284 ASP B C 1
ATOM 4907 O O . ASP B 1 292 ? -24.380 -7.432 3.137 1.00 17.89 284 ASP B O 1
ATOM 4912 N N . ILE B 1 293 ? -25.995 -6.703 4.534 1.00 13.41 285 ILE B N 1
ATOM 4913 C CA . ILE B 1 293 ? -26.898 -7.817 4.207 1.00 10.37 285 ILE B CA 1
ATOM 4914 C C . ILE B 1 293 ? -28.265 -7.340 3.672 1.00 9.99 285 ILE B C 1
ATOM 4915 O O . ILE B 1 293 ? -29.169 -8.146 3.458 1.00 9.98 285 ILE B O 1
ATOM 4920 N N . ALA B 1 294 ? -28.405 -6.036 3.447 1.00 11.68 286 ALA B N 1
ATOM 4921 C CA . ALA B 1 294 ? -29.671 -5.474 2.973 1.00 14.61 286 ALA B CA 1
ATOM 4922 C C . ALA B 1 294 ? -30.103 -6.072 1.647 1.00 13.72 286 ALA B C 1
ATOM 4923 O O . ALA B 1 294 ? -29.301 -6.195 0.691 1.00 12.96 286 ALA B O 1
ATOM 4925 N N . GLY B 1 295 ? -31.375 -6.483 1.621 1.00 14.23 287 GLY B N 1
ATOM 4926 C CA . GLY B 1 295 ? -32.002 -7.061 0.442 1.00 17.32 287 GLY B CA 1
ATOM 4927 C C . GLY B 1 295 ? -31.680 -8.519 0.199 1.00 16.84 287 GLY B C 1
ATOM 4928 O O . GLY B 1 295 ? -32.168 -9.133 -0.766 1.00 18.64 287 GLY B O 1
ATOM 4929 N N . LYS B 1 296 ? -30.842 -9.092 1.050 1.00 11.16 288 LYS B N 1
ATOM 4930 C CA . LYS B 1 296 ? -30.395 -10.457 0.816 1.00 9.99 288 LYS B CA 1
ATOM 4931 C C . LYS B 1 296 ? -31.382 -11.461 1.412 1.00 11.62 288 LYS B C 1
ATOM 4932 O O . LYS B 1 296 ? -31.209 -12.654 1.223 1.00 11.39 288 LYS B O 1
ATOM 4938 N N . GLY B 1 297 ? -32.408 -10.969 2.100 1.00 8.77 289 GLY B N 1
ATOM 4939 C CA . GLY B 1 297 ? -33.459 -11.828 2.634 1.00 8.59 289 GLY B CA 1
ATOM 4940 C C . GLY B 1 297 ? -33.005 -12.729 3.774 1.00 8.45 289 GLY B C 1
ATOM 4941 O O . GLY B 1 297 ? -33.627 -13.765 4.027 1.00 8.63 289 GLY B O 1
ATOM 4942 N N . ILE B 1 298 ? -31.937 -12.334 4.479 1.00 8.33 290 ILE B N 1
ATOM 4943 C CA . ILE B 1 298 ? -31.417 -13.186 5.558 1.00 8.44 290 ILE B CA 1
ATOM 4944 C C . ILE B 1 298 ? -31.409 -12.535 6.951 1.00 7.94 290 ILE B C 1
ATOM 4945 O O . ILE B 1 298 ? -31.224 -13.237 7.944 1.00 8.01 290 ILE B O 1
ATOM 4950 N N . ALA B 1 299 ? -31.614 -11.223 7.020 1.00 7.51 291 ALA B N 1
ATOM 4951 C CA . ALA B 1 299 ? -31.623 -10.516 8.300 1.00 7.07 291 ALA B CA 1
ATOM 4952 C C . ALA B 1 299 ? -32.616 -11.118 9.299 1.00 6.96 291 ALA B C 1
ATOM 4953 O O . ALA B 1 299 ? -33.677 -11.594 8.944 1.00 7.05 291 ALA B O 1
ATOM 4955 N N . ASN B 1 300 ? -32.271 -11.049 10.575 1.00 6.80 292 ASN B N 1
ATOM 4956 C CA . ASN B 1 300 ? -33.160 -11.502 11.636 1.00 6.74 292 ASN B CA 1
ATOM 4957 C C . ASN B 1 300 ? -34.288 -10.503 11.817 1.00 6.41 292 ASN B C 1
ATOM 4958 O O . ASN B 1 300 ? -34.021 -9.333 12.128 1.00 6.83 292 ASN B O 1
ATOM 4963 N N . PRO B 1 301 ? -35.546 -10.949 11.669 1.00 6.53 293 PRO B N 1
ATOM 4964 C CA . PRO B 1 301 ? -36.684 -10.056 11.917 1.00 6.35 293 PRO B CA 1
ATOM 4965 C C . PRO B 1 301 ? -37.160 -10.087 13.353 1.00 6.71 293 PRO B C 1
ATOM 4966 O O . PRO B 1 301 ? -38.116 -9.386 13.665 1.00 6.27 293 PRO B O 1
ATOM 4970 N N . LEU B 1 302 ? -36.552 -10.918 14.194 1.00 5.06 294 LEU B N 1
ATOM 4971 C CA . LEU B 1 302 ? -37.178 -11.120 15.508 1.00 7.91 294 LEU B CA 1
ATOM 4972 C C . LEU B 1 302 ? -37.106 -9.880 16.394 1.00 7.43 294 LEU B C 1
ATOM 4973 O O . LEU B 1 302 ? -38.068 -9.621 17.117 1.00 9.46 294 LEU B O 1
ATOM 4978 N N . ALA B 1 303 ? -36.021 -9.098 16.363 1.00 5.64 295 ALA B N 1
ATOM 4979 C CA . ALA B 1 303 ? -36.031 -7.861 17.169 1.00 6.88 295 ALA B CA 1
ATOM 4980 C C . ALA B 1 303 ? -37.206 -6.945 16.763 1.00 8.13 295 ALA B C 1
ATOM 4981 O O . ALA B 1 303 ? -37.835 -6.308 17.616 1.00 6.49 295 ALA B O 1
ATOM 4983 N N . THR B 1 304 ? -37.504 -6.879 15.466 1.00 6.61 296 THR B N 1
ATOM 4984 C CA . THR B 1 304 ? -38.570 -6.015 14.983 1.00 6.62 296 THR B CA 1
ATOM 4985 C C . THR B 1 304 ? -39.946 -6.568 15.362 1.00 5.86 296 THR B C 1
ATOM 4986 O O . THR B 1 304 ? -40.836 -5.827 15.776 1.00 7.75 296 THR B O 1
ATOM 4990 N N . ILE B 1 305 ? -40.120 -7.874 15.202 1.00 5.78 297 ILE B N 1
ATOM 4991 C CA . ILE B 1 305 ? -41.353 -8.534 15.627 1.00 6.53 297 ILE B CA 1
ATOM 4992 C C . ILE B 1 305 ? -41.592 -8.343 17.147 1.00 7.26 297 ILE B C 1
ATOM 4993 O O . ILE B 1 305 ? -42.712 -8.035 17.575 1.00 8.43 297 ILE B O 1
ATOM 4998 N N . LEU B 1 306 ? -40.543 -8.515 17.947 1.00 7.30 298 LEU B N 1
ATOM 4999 C CA . LEU B 1 306 ? -40.664 -8.315 19.392 1.00 8.11 298 LEU B CA 1
ATOM 5000 C C . LEU B 1 306 ? -40.904 -6.840 19.710 1.00 9.38 298 LEU B C 1
ATOM 5001 O O . LEU B 1 306 ? -41.531 -6.541 20.715 1.00 9.79 298 LEU B O 1
ATOM 5006 N N . SER B 1 307 ? -40.407 -5.921 18.863 1.00 7.31 299 SER B N 1
ATOM 5007 C CA . SER B 1 307 ? -40.752 -4.503 19.028 1.00 7.34 299 SER B CA 1
ATOM 5008 C C . SER B 1 307 ? -42.244 -4.268 18.770 1.00 8.14 299 SER B C 1
ATOM 5009 O O . SER B 1 307 ? -42.880 -3.457 19.443 1.00 8.16 299 SER B O 1
ATOM 5012 N N . ALA B 1 308 ? -42.819 -4.984 17.809 1.00 7.51 300 ALA B N 1
ATOM 5013 C CA . ALA B 1 308 ? -44.250 -4.849 17.572 1.00 8.46 300 ALA B CA 1
ATOM 5014 C C . ALA B 1 308 ? -45.039 -5.364 18.771 1.00 9.09 300 ALA B C 1
ATOM 5015 O O . ALA B 1 308 ? -46.114 -4.847 19.066 1.00 9.51 300 ALA B O 1
ATOM 5017 N N . ALA B 1 309 ? -44.542 -6.408 19.437 1.00 9.28 301 ALA B N 1
ATOM 5018 C CA . ALA B 1 309 ? -45.185 -6.843 20.680 1.00 10.38 301 ALA B CA 1
ATOM 5019 C C . ALA B 1 309 ? -45.137 -5.726 21.723 1.00 10.73 301 ALA B C 1
ATOM 5020 O O . ALA B 1 309 ? -46.139 -5.464 22.387 1.00 11.55 301 ALA B O 1
ATOM 5022 N N . MET B 1 310 ? -43.981 -5.076 21.882 1.00 10.21 302 MET B N 1
ATOM 5023 C CA . MET B 1 310 ? -43.887 -3.993 22.845 1.00 10.62 302 MET B CA 1
ATOM 5024 C C . MET B 1 310 ? -44.878 -2.877 22.480 1.00 10.68 302 MET B C 1
ATOM 5025 O O . MET B 1 310 ? -45.503 -2.267 23.356 1.00 11.30 302 MET B O 1
ATOM 5030 N N . LEU B 1 311 ? -45.006 -2.617 21.184 1.00 9.81 303 LEU B N 1
ATOM 5031 C CA . LEU B 1 311 ? -45.966 -1.628 20.684 1.00 9.82 303 LEU B CA 1
ATOM 5032 C C . LEU B 1 311 ? -47.385 -1.907 21.217 1.00 13.23 303 LEU B C 1
ATOM 5033 O O . LEU B 1 311 ? -48.068 -1.014 21.719 1.00 11.24 303 LEU B O 1
ATOM 5038 N N . LEU B 1 312 ? -47.820 -3.153 21.093 1.00 11.09 304 LEU B N 1
ATOM 5039 C CA . LEU B 1 312 ? -49.145 -3.561 21.556 1.00 12.12 304 LEU B CA 1
ATOM 5040 C C . LEU B 1 312 ? -49.261 -3.420 23.054 1.00 13.04 304 LEU B C 1
ATOM 5041 O O . LEU B 1 312 ? -50.267 -2.956 23.565 1.00 13.80 304 LEU B O 1
ATOM 5046 N N . ARG B 1 313 ? -48.199 -3.782 23.754 1.00 13.04 305 ARG B N 1
ATOM 5047 C CA . ARG B 1 313 ? -48.254 -3.798 25.207 1.00 14.11 305 ARG B CA 1
ATOM 5048 C C . ARG B 1 313 ? -48.260 -2.381 25.781 1.00 14.21 305 ARG B C 1
ATOM 5049 O O . ARG B 1 313 ? -49.035 -2.076 26.711 1.00 15.23 305 ARG B O 1
ATOM 5057 N N . TYR B 1 314 ? -47.409 -1.509 25.246 1.00 13.27 306 TYR B N 1
ATOM 5058 C CA . TYR B 1 314 ? -47.155 -0.244 25.929 1.00 14.59 306 TYR B CA 1
ATOM 5059 C C . TYR B 1 314 ? -47.893 0.964 25.354 1.00 17.17 306 TYR B C 1
ATOM 5060 O O . TYR B 1 314 ? -48.170 1.914 26.098 1.00 19.67 306 TYR B O 1
ATOM 5069 N N . SER B 1 315 ? -48.260 0.930 24.077 1.00 14.41 307 SER B N 1
ATOM 5070 C CA . SER B 1 315 ? -49.030 2.049 23.506 1.00 12.64 307 SER B CA 1
ATOM 5071 C C . SER B 1 315 ? -50.497 1.730 23.178 1.00 15.43 307 SER B C 1
ATOM 5072 O O . SER B 1 315 ? -51.349 2.629 23.250 1.00 20.14 307 SER B O 1
ATOM 5075 N N . LEU B 1 316 ? -50.817 0.480 22.845 1.00 15.07 308 LEU B N 1
ATOM 5076 C CA . LEU B 1 316 ? -52.164 0.177 22.333 1.00 16.57 308 LEU B CA 1
ATOM 5077 C C . LEU B 1 316 ? -53.037 -0.614 23.301 1.00 20.52 308 LEU B C 1
ATOM 5078 O O . LEU B 1 316 ? -54.115 -1.077 22.913 1.00 19.99 308 LEU B O 1
ATOM 5083 N N . ASN B 1 317 ? -52.580 -0.763 24.542 1.00 18.24 309 ASN B N 1
ATOM 5084 C CA . ASN B 1 317 ? -53.360 -1.441 25.580 1.00 20.60 309 ASN B CA 1
ATOM 5085 C C . ASN B 1 317 ? -53.818 -2.831 25.108 1.00 22.01 309 ASN B C 1
ATOM 5086 O O . ASN B 1 317 ? -54.968 -3.234 25.310 1.00 24.15 309 ASN B O 1
ATOM 5091 N N . ARG B 1 318 ? -52.908 -3.557 24.470 1.00 17.24 310 ARG B N 1
ATOM 5092 C CA . ARG B 1 318 ? -53.201 -4.900 23.972 1.00 16.42 310 ARG B CA 1
ATOM 5093 C C . ARG B 1 318 ? -52.159 -5.890 24.500 1.00 16.45 310 ARG B C 1
ATOM 5094 O O . ARG B 1 318 ? -51.481 -6.568 23.716 1.00 15.71 310 ARG B O 1
ATOM 5102 N N . ALA B 1 319 ? -52.033 -5.973 25.830 1.00 19.10 311 ALA B N 1
ATOM 5103 C CA . ALA B 1 319 ? -50.998 -6.806 26.458 1.00 19.72 311 ALA B CA 1
ATOM 5104 C C . ALA B 1 319 ? -51.167 -8.291 26.118 1.00 18.03 311 ALA B C 1
ATOM 5105 O O . ALA B 1 319 ? -50.184 -9.008 25.972 1.00 19.16 311 ALA B O 1
ATOM 5107 N N . GLU B 1 320 ? -52.409 -8.747 26.000 1.00 18.96 312 GLU B N 1
ATOM 5108 C CA . GLU B 1 320 ? -52.667 -10.147 25.684 1.00 19.59 312 GLU B CA 1
ATOM 5109 C C . GLU B 1 320 ? -52.159 -10.511 24.290 1.00 18.32 312 GLU B C 1
ATOM 5110 O O . GLU B 1 320 ? -51.623 -11.588 24.100 1.00 18.35 312 GLU B O 1
ATOM 5116 N N . GLN B 1 321 ? -52.344 -9.615 23.327 1.00 17.31 313 GLN B N 1
ATOM 5117 C CA . GLN B 1 321 ? -51.811 -9.846 21.978 1.00 16.13 313 GLN B CA 1
ATOM 5118 C C . GLN B 1 321 ? -50.276 -9.797 21.978 1.00 16.29 313 GLN B C 1
ATOM 5119 O O . GLN B 1 321 ? -49.618 -10.555 21.267 1.00 14.72 313 GLN B O 1
ATOM 5125 N N . ALA B 1 322 ? -49.700 -8.883 22.753 1.00 15.12 314 ALA B N 1
ATOM 5126 C CA . ALA B 1 322 ? -48.255 -8.873 22.912 1.00 15.59 314 ALA B CA 1
ATOM 5127 C C . ALA B 1 322 ? -47.755 -10.207 23.432 1.00 14.70 314 ALA B C 1
ATOM 5128 O O . ALA B 1 322 ? -46.766 -10.724 22.919 1.00 14.50 314 ALA B O 1
ATOM 5130 N N . ASP B 1 323 ? -48.422 -10.751 24.460 1.00 16.13 315 ASP B N 1
ATOM 5131 C CA . ASP B 1 323 ? -48.076 -12.075 24.968 1.00 16.99 315 ASP B CA 1
ATOM 5132 C C . ASP B 1 323 ? -48.142 -13.144 23.879 1.00 16.69 315 ASP B C 1
ATOM 5133 O O . ASP B 1 323 ? -47.285 -14.028 23.835 1.00 17.22 315 ASP B O 1
ATOM 5138 N N . ARG B 1 324 ? -49.167 -13.075 23.027 1.00 16.64 316 ARG B N 1
ATOM 5139 C CA . ARG B 1 324 ? -49.338 -14.032 21.936 1.00 16.47 316 ARG B CA 1
ATOM 5140 C C . ARG B 1 324 ? -48.130 -14.011 21.007 1.00 15.00 316 ARG B C 1
ATOM 5141 O O . ARG B 1 324 ? -47.634 -15.067 20.588 1.00 17.22 316 ARG B O 1
ATOM 5149 N N . ILE B 1 325 ? -47.668 -12.809 20.674 1.00 13.89 317 ILE B N 1
ATOM 5150 C CA . ILE B 1 325 ? -46.534 -12.690 19.750 1.00 12.55 317 ILE B CA 1
ATOM 5151 C C . ILE B 1 325 ? -45.300 -13.272 20.419 1.00 13.09 317 ILE B C 1
ATOM 5152 O O . ILE B 1 325 ? -44.527 -14.012 19.804 1.00 12.37 317 ILE B O 1
ATOM 5157 N N . GLU B 1 326 ? -45.118 -12.948 21.697 1.00 14.31 318 GLU B N 1
ATOM 5158 C CA . GLU B 1 326 ? -43.929 -13.395 22.415 1.00 13.46 318 GLU B CA 1
ATOM 5159 C C . GLU B 1 326 ? -43.918 -14.910 22.546 1.00 14.67 318 GLU B C 1
ATOM 5160 O O . GLU B 1 326 ? -42.872 -15.534 22.364 1.00 15.07 318 GLU B O 1
ATOM 5166 N N . ARG B 1 327 ? -45.079 -15.508 22.796 1.00 15.35 319 ARG B N 1
ATOM 5167 C CA . ARG B 1 327 ? -45.167 -16.960 22.867 1.00 17.65 319 ARG B CA 1
ATOM 5168 C C . ARG B 1 327 ? -44.869 -17.571 21.510 1.00 16.76 319 ARG B C 1
ATOM 5169 O O . ARG B 1 327 ? -44.259 -18.630 21.439 1.00 17.14 319 ARG B O 1
ATOM 5177 N N . ALA B 1 328 ? -45.290 -16.897 20.443 1.00 16.82 320 ALA B N 1
ATOM 5178 C CA . ALA B 1 328 ? -45.029 -17.397 19.085 1.00 14.17 320 ALA B CA 1
ATOM 5179 C C . ALA B 1 328 ? -43.535 -17.377 18.791 1.00 13.84 320 ALA B C 1
ATOM 5180 O O . ALA B 1 328 ? -43.015 -18.324 18.208 1.00 12.58 320 ALA B O 1
ATOM 5182 N N . VAL B 1 329 ? -42.844 -16.317 19.208 1.00 13.06 321 VAL B N 1
ATOM 5183 C CA . VAL B 1 329 ? -41.400 -16.227 19.008 1.00 11.99 321 VAL B CA 1
ATOM 5184 C C . VAL B 1 329 ? -40.728 -17.325 19.825 1.00 11.69 321 VAL B C 1
ATOM 5185 O O . VAL B 1 329 ? -39.836 -18.004 19.336 1.00 13.36 321 VAL B O 1
ATOM 5189 N N . LYS B 1 330 ? -41.180 -17.526 21.060 1.00 13.92 322 LYS B N 1
ATOM 5190 C CA . LYS B 1 330 ? -40.551 -18.567 21.873 1.00 15.54 322 LYS B CA 1
ATOM 5191 C C . LYS B 1 330 ? -40.766 -19.954 21.253 1.00 16.84 322 LYS B C 1
ATOM 5192 O O . LYS B 1 330 ? -39.863 -20.797 21.246 1.00 16.86 322 LYS B O 1
ATOM 5198 N N . THR B 1 331 ? -41.948 -20.166 20.694 1.00 14.58 323 THR B N 1
ATOM 5199 C CA . THR B 1 331 ? -42.274 -21.422 20.033 1.00 15.06 323 THR B CA 1
ATOM 5200 C C . THR B 1 331 ? -41.379 -21.701 18.822 1.00 15.11 323 THR B C 1
ATOM 5201 O O . THR B 1 331 ? -40.858 -22.806 18.663 1.00 14.93 323 THR B O 1
ATOM 5205 N N . VAL B 1 332 ? -41.184 -20.704 17.972 1.00 13.26 324 VAL B N 1
ATOM 5206 C CA . VAL B 1 332 ? -40.368 -20.951 16.759 1.00 11.40 324 VAL B CA 1
ATOM 5207 C C . VAL B 1 332 ? -38.927 -21.244 17.159 1.00 14.57 324 VAL B C 1
ATOM 5208 O O . VAL B 1 332 ? -38.273 -22.079 16.539 1.00 13.89 324 VAL B O 1
ATOM 5212 N N . LEU B 1 333 ? -38.439 -20.611 18.224 1.00 14.91 325 LEU B N 1
ATOM 5213 C CA . LEU B 1 333 ? -37.103 -20.958 18.714 1.00 14.06 325 LEU B CA 1
ATOM 5214 C C . LEU B 1 333 ? -37.090 -22.389 19.269 1.00 17.37 325 LEU B C 1
ATOM 5215 O O . LEU B 1 333 ? -36.153 -23.138 18.998 1.00 14.64 325 LEU B O 1
ATOM 5220 N N . GLU B 1 334 ? -38.133 -22.781 20.006 1.00 13.76 326 GLU B N 1
ATOM 5221 C CA . GLU B 1 334 ? -38.248 -24.175 20.473 1.00 15.15 326 GLU B CA 1
ATOM 5222 C C . GLU B 1 334 ? -38.249 -25.145 19.306 1.00 17.31 326 GLU B C 1
ATOM 5223 O O . GLU B 1 334 ? -37.679 -26.234 19.403 1.00 17.93 326 GLU B O 1
ATOM 5229 N N . GLN B 1 335 ? -38.888 -24.740 18.203 1.00 15.12 327 GLN B N 1
ATOM 5230 C CA . GLN B 1 335 ? -39.042 -25.588 17.025 1.00 18.56 327 GLN B CA 1
ATOM 5231 C C . GLN B 1 335 ? -37.750 -25.708 16.223 1.00 18.88 327 GLN B C 1
ATOM 5232 O O . GLN B 1 335 ? -37.653 -26.534 15.313 1.00 19.46 327 GLN B O 1
ATOM 5238 N N . GLY B 1 336 ? -36.762 -24.879 16.552 1.00 14.83 328 GLY B N 1
ATOM 5239 C CA . GLY B 1 336 ? -35.443 -24.990 15.961 1.00 14.51 328 GLY B CA 1
ATOM 5240 C C . GLY B 1 336 ? -35.134 -23.965 14.874 1.00 13.19 328 GLY B C 1
ATOM 5241 O O . GLY B 1 336 ? -34.050 -23.971 14.315 1.00 15.00 328 GLY B O 1
ATOM 5242 N N . TYR B 1 337 ? -36.086 -23.101 14.565 1.00 12.45 329 TYR B N 1
ATOM 5243 C CA . TYR B 1 337 ? -35.849 -22.067 13.535 1.00 11.34 329 TYR B CA 1
ATOM 5244 C C . TYR B 1 337 ? -34.813 -21.047 13.967 1.00 12.33 329 TYR B C 1
ATOM 5245 O O . TYR B 1 337 ? -34.852 -20.563 15.092 1.00 11.12 329 TYR B O 1
ATOM 5254 N N . ARG B 1 338 ? -33.906 -20.705 13.058 1.00 10.15 330 ARG B N 1
ATOM 5255 C CA . ARG B 1 338 ? -32.896 -19.676 13.313 1.00 9.62 330 ARG B CA 1
ATOM 5256 C C . ARG B 1 338 ? -32.594 -18.943 12.022 1.00 10.00 330 ARG B C 1
ATOM 5257 O O . ARG B 1 338 ? -32.508 -19.571 10.956 1.00 10.36 330 ARG B O 1
ATOM 5265 N N . THR B 1 339 ? -32.410 -17.636 12.106 1.00 8.45 331 THR B N 1
ATOM 5266 C CA . THR B 1 339 ? -31.767 -16.924 11.010 1.00 7.94 331 THR B CA 1
ATOM 5267 C C . THR B 1 339 ? -30.243 -17.076 11.199 1.00 9.99 331 THR B C 1
ATOM 5268 O O . THR B 1 339 ? -29.781 -17.582 12.224 1.00 10.78 331 THR B O 1
ATOM 5272 N N . GLY B 1 340 ? -29.459 -16.712 10.190 1.00 9.01 332 GLY B N 1
ATOM 5273 C CA . GLY B 1 340 ? -28.038 -17.044 10.222 1.00 9.36 332 GLY B CA 1
ATOM 5274 C C . GLY B 1 340 ? -27.257 -16.487 11.397 1.00 10.65 332 GLY B C 1
ATOM 5275 O O . GLY B 1 340 ? -26.271 -17.071 11.832 1.00 12.23 332 GLY B O 1
ATOM 5276 N N . ASP B 1 341 ? -27.695 -15.335 11.894 1.00 8.83 333 ASP B N 1
ATOM 5277 C CA . ASP B 1 341 ? -26.990 -14.641 12.971 1.00 9.24 333 ASP B CA 1
ATOM 5278 C C . ASP B 1 341 ? -27.208 -15.305 14.329 1.00 9.72 333 ASP B C 1
ATOM 5279 O O . ASP B 1 341 ? -26.521 -14.975 15.296 1.00 11.78 333 ASP B O 1
ATOM 5284 N N . ILE B 1 342 ? -28.180 -16.210 14.409 1.00 9.57 334 ILE B N 1
ATOM 5285 C CA . ILE B 1 342 ? -28.419 -16.958 15.649 1.00 11.16 334 ILE B CA 1
ATOM 5286 C C . ILE B 1 342 ? -28.362 -18.466 15.419 1.00 12.22 334 ILE B C 1
ATOM 5287 O O . ILE B 1 342 ? -28.926 -19.235 16.201 1.00 12.35 334 ILE B O 1
ATOM 5292 N N . ALA B 1 343 ? -27.666 -18.903 14.378 1.00 15.68 335 ALA B N 1
ATOM 5293 C CA . ALA B 1 343 ? -27.583 -20.336 14.093 1.00 17.09 335 ALA B CA 1
ATOM 5294 C C . ALA B 1 343 ? -26.978 -21.092 15.276 1.00 17.44 335 ALA B C 1
ATOM 5295 O O . ALA B 1 343 ? -26.056 -20.612 15.943 1.00 19.45 335 ALA B O 1
ATOM 5297 N N . THR B 1 344 ? -27.536 -22.266 15.541 1.00 15.90 336 THR B N 1
ATOM 5298 C CA . THR B 1 344 ? -27.043 -23.154 16.588 1.00 17.88 336 THR B CA 1
ATOM 5299 C C . THR B 1 344 ? -26.997 -24.553 15.974 1.00 18.13 336 THR B C 1
ATOM 5300 O O . THR B 1 344 ? -27.721 -24.819 15.020 1.00 16.56 336 THR B O 1
ATOM 5304 N N . PRO B 1 345 ? -26.138 -25.442 16.498 1.00 25.20 337 PRO B N 1
ATOM 5305 C CA . PRO B 1 345 ? -25.995 -26.787 15.914 1.00 27.26 337 PRO B CA 1
ATOM 5306 C C . PRO B 1 345 ? -27.323 -27.540 15.751 1.00 23.60 337 PRO B C 1
ATOM 5307 O O . PRO B 1 345 ? -28.090 -27.621 16.713 1.00 23.03 337 PRO B O 1
ATOM 5311 N N . GLY B 1 346 ? -27.592 -28.058 14.548 1.00 22.49 338 GLY B N 1
ATOM 5312 C CA . GLY B 1 346 ? -28.803 -28.820 14.301 1.00 22.03 338 GLY B CA 1
ATOM 5313 C C . GLY B 1 346 ? -30.053 -27.997 14.013 1.00 22.51 338 GLY B C 1
ATOM 5314 O O . GLY B 1 346 ? -31.167 -28.533 13.908 1.00 22.48 338 GLY B O 1
ATOM 5315 N N . CYS B 1 347 ? -29.888 -26.694 13.887 1.00 16.63 339 CYS B N 1
ATOM 5316 C CA . CYS B 1 347 ? -31.050 -25.822 13.719 1.00 16.12 339 CYS B CA 1
ATOM 5317 C C . CYS B 1 347 ? -31.615 -25.873 12.303 1.00 17.77 339 CYS B C 1
ATOM 5318 O O . CYS B 1 347 ? -30.995 -26.410 11.392 1.00 18.60 339 CYS B O 1
ATOM 5321 N N . ARG B 1 348 ? -32.819 -25.336 12.156 1.00 17.57 340 ARG B N 1
ATOM 5322 C CA A ARG B 1 348 ? -33.417 -25.139 10.850 0.54 17.14 340 ARG B CA 1
ATOM 5323 C CA B ARG B 1 348 ? -33.423 -25.140 10.851 0.46 17.22 340 ARG B CA 1
ATOM 5324 C C . ARG B 1 348 ? -33.129 -23.710 10.439 1.00 13.65 340 ARG B C 1
ATOM 5325 O O . ARG B 1 348 ? -33.801 -22.787 10.899 1.00 13.41 340 ARG B O 1
ATOM 5340 N N . GLN B 1 349 ? -32.110 -23.516 9.604 1.00 13.44 341 GLN B N 1
ATOM 5341 C CA . GLN B 1 349 ? -31.735 -22.150 9.237 1.00 12.17 341 GLN B CA 1
ATOM 5342 C C . GLN B 1 349 ? -32.631 -21.638 8.127 1.00 11.20 341 GLN B C 1
ATOM 5343 O O . GLN B 1 349 ? -32.826 -22.319 7.113 1.00 16.56 341 GLN B O 1
ATOM 5349 N N . VAL B 1 350 ? -33.187 -20.446 8.319 1.00 9.69 342 VAL B N 1
ATOM 5350 C CA . VAL B 1 350 ? -34.147 -19.860 7.382 1.00 10.86 342 VAL B CA 1
ATOM 5351 C C . VAL B 1 350 ? -33.811 -18.387 7.151 1.00 9.62 342 VAL B C 1
ATOM 5352 O O . VAL B 1 350 ? -33.165 -17.742 7.973 1.00 8.08 342 VAL B O 1
ATOM 5356 N N . GLY B 1 351 ? -34.301 -17.845 6.050 1.00 8.34 343 GLY B N 1
ATOM 5357 C CA . GLY B 1 351 ? -34.253 -16.419 5.821 1.00 7.64 343 GLY B CA 1
ATOM 5358 C C . GLY B 1 351 ? -35.340 -15.652 6.551 1.00 9.29 343 GLY B C 1
ATOM 5359 O O . GLY B 1 351 ? -36.121 -16.204 7.352 1.00 7.95 343 GLY B O 1
ATOM 5360 N N . THR B 1 352 ? -35.340 -14.346 6.316 1.00 6.56 344 THR B N 1
ATOM 5361 C CA . THR B 1 352 ? -36.217 -13.401 7.000 1.00 6.08 344 THR B CA 1
ATOM 5362 C C . THR B 1 352 ? -37.696 -13.740 6.858 1.00 6.26 344 THR B C 1
ATOM 5363 O O . THR B 1 352 ? -38.456 -13.733 7.844 1.00 8.10 344 THR B O 1
ATOM 5367 N N . ALA B 1 353 ? -38.098 -14.017 5.622 1.00 6.75 345 ALA B N 1
ATOM 5368 C CA . ALA B 1 353 ? -39.507 -14.229 5.315 1.00 8.11 345 ALA B CA 1
ATOM 5369 C C . ALA B 1 353 ? -39.968 -15.567 5.872 1.00 7.62 345 ALA B C 1
ATOM 5370 O O . ALA B 1 353 ? -41.074 -15.649 6.430 1.00 8.79 345 ALA B O 1
ATOM 5372 N N . ALA B 1 354 ? -39.148 -16.612 5.742 1.00 9.04 346 ALA B N 1
ATOM 5373 C CA . ALA B 1 354 ? -39.543 -17.914 6.312 1.00 8.84 346 ALA B CA 1
ATOM 5374 C C . ALA B 1 354 ? -39.597 -17.854 7.852 1.00 9.84 346 ALA B C 1
ATOM 5375 O O . ALA B 1 354 ? -40.420 -18.531 8.481 1.00 10.30 346 ALA B O 1
ATOM 5377 N N . MET B 1 355 ? -38.711 -17.070 8.464 1.00 7.84 347 MET B N 1
ATOM 5378 C CA . MET B 1 355 ? -38.784 -16.878 9.929 1.00 7.71 347 MET B CA 1
ATOM 5379 C C . MET B 1 355 ? -40.112 -16.195 10.301 1.00 7.60 347 MET B C 1
ATOM 5380 O O . MET B 1 355 ? -40.795 -16.601 11.252 1.00 8.08 347 MET B O 1
ATOM 5385 N N . GLY B 1 356 ? -40.475 -15.154 9.558 1.00 7.12 348 GLY B N 1
ATOM 5386 C CA . GLY B 1 356 ? -41.751 -14.482 9.809 1.00 7.79 348 GLY B CA 1
ATOM 5387 C C . GLY B 1 356 ? -42.914 -15.457 9.640 1.00 9.27 348 GLY B C 1
ATOM 5388 O O . GLY B 1 356 ? -43.825 -15.488 10.464 1.00 9.94 348 GLY B O 1
ATOM 5389 N N . ASP B 1 357 ? -42.885 -16.237 8.567 1.00 8.47 349 ASP B N 1
ATOM 5390 C CA . ASP B 1 357 ? -43.926 -17.238 8.342 1.00 9.57 349 ASP B CA 1
ATOM 5391 C C . ASP B 1 357 ? -44.031 -18.182 9.536 1.00 11.21 349 ASP B C 1
ATOM 5392 O O . ASP B 1 357 ? -45.127 -18.554 9.946 1.00 11.95 349 ASP B O 1
ATOM 5397 N N . ALA B 1 358 ? -42.887 -18.603 10.058 1.00 10.44 350 ALA B N 1
ATOM 5398 C CA . ALA B 1 358 ? -42.898 -19.508 11.209 1.00 10.76 350 ALA B CA 1
ATOM 5399 C C . ALA B 1 358 ? -43.544 -18.853 12.430 1.00 10.75 350 ALA B C 1
ATOM 5400 O O . ALA B 1 358 ? -44.271 -19.522 13.157 1.00 11.68 350 ALA B O 1
ATOM 5402 N N . VAL B 1 359 ? -43.291 -17.558 12.643 1.00 9.96 351 VAL B N 1
ATOM 5403 C CA . VAL B 1 359 ? -43.894 -16.878 13.792 1.00 9.78 351 VAL B CA 1
ATOM 5404 C C . VAL B 1 359 ? -45.412 -16.823 13.597 1.00 10.95 351 VAL B C 1
ATOM 5405 O O . VAL B 1 359 ? -46.171 -17.153 14.507 1.00 11.27 351 VAL B O 1
ATOM 5409 N N . VAL B 1 360 ? -45.845 -16.455 12.389 1.00 11.41 352 VAL B N 1
ATOM 5410 C CA . VAL B 1 360 ? -47.269 -16.464 12.065 1.00 12.71 352 VAL B CA 1
ATOM 5411 C C . VAL B 1 360 ? -47.919 -17.834 12.328 1.00 14.61 352 VAL B C 1
ATOM 5412 O O . VAL B 1 360 ? -48.974 -17.920 12.955 1.00 14.38 352 VAL B O 1
ATOM 5416 N N . ALA B 1 361 ? -47.278 -18.908 11.869 1.00 12.68 353 ALA B N 1
ATOM 5417 C CA . ALA B 1 361 ? -47.812 -20.249 12.040 1.00 15.49 353 ALA B CA 1
ATOM 5418 C C . ALA B 1 361 ? -47.956 -20.609 13.535 1.00 16.47 353 ALA B C 1
ATOM 5419 O O . ALA B 1 361 ? -48.796 -21.438 13.909 1.00 18.90 353 ALA B O 1
ATOM 5421 N N . ALA B 1 362 ? -47.143 -19.982 14.387 1.00 13.97 354 ALA B N 1
ATOM 5422 C CA . ALA B 1 362 ? -47.139 -20.346 15.807 1.00 14.73 354 ALA B CA 1
ATOM 5423 C C . ALA B 1 362 ? -48.051 -19.481 16.657 1.00 20.82 354 ALA B C 1
ATOM 5424 O O . ALA B 1 362 ? -48.140 -19.701 17.874 1.00 24.29 354 ALA B O 1
ATOM 5426 N N . LEU B 1 363 ? -48.724 -18.508 16.047 1.00 18.64 355 LEU B N 1
ATOM 5427 C CA . LEU B 1 363 ? -49.624 -17.643 16.813 1.00 20.45 355 LEU B CA 1
ATOM 5428 C C . LEU B 1 363 ? -50.800 -18.432 17.359 1.00 28.45 355 LEU B C 1
ATOM 5429 O O . LEU B 1 363 ? -51.334 -18.077 18.403 1.00 34.27 355 LEU B O 1
#

Radius of gyration: 26.4 Å; Cα contacts (8 Å, |Δi|>4): 1828; chains: 2; bounding box: 82×58×55 Å

CATH classification: 3.40.718.10

Organism: Burkholderia thailandensis (strain ATCC 700388 / DSM 13276 / CCUG 48851 / CIP 106301 / E264) (NCBI:txid271848)